Protein AF-A0A394DED4-F1 (afdb_monomer_lite)

pLDDT: mean 74.15, std 19.2, range [30.39, 98.0]

Organism: Lupinus angustifolius (NCBI:txid3871)

Radius of gyration: 101.26 Å; chains: 1; bounding box: 168×78×278 Å

Foldseek 3Di:
DQAWAWDFDDDFKAFQFQVVGQWQWHDDPVGIDTDRQVVCCVPVVTGTDTGDPDRDDDDDDDDDDPPVVVVNVNSNVRTDIDGPVVPDDDDDDDDPVVVVVVVVPDDDDDDDDDDDDDDDDDPVVVVVVVVVVVVVVVVVVVVVVVVVVVVVVVVVVVVVVVVVVVVVVCVVVPPDPVVVVVVVVVVVVVVVVVVVVVVVVVVVVVVVVVVVVVVVVVVVVVVVVVVVVVVVVVVVVVVVVVVVVVVVVVVVVVVVVVVVVVVVVVVVVVVVVVVVVVVVVVVVVVVVVVVVVVVVVVVVVVVVVVVVVVVVVVVVVVVVVVVVVVVVVVVVVVVVVVVVCVVPPPDDPVVVVVVVVQVVVCVPDPDDDDPVVVVVVVVVVVVVVPDDD

Sequence (389 aa):
MSIGGCVIGVKKNMIIRCDSYNNVPLLGTNGCYFYTPELVLRQLERMQIRPSDEPRGKVRLYEHDDELIKKAKDAWDNLVVRDDQQRGTARVHSTPEYDSSRATRVGEVTISPPLPREENLSSKEKELQDMIETLREEMNIVDGKRQDAQIEIIRRNHETEKLKKELKIEKEAFVPSTLKKGKTKASVEICKLKEQLEAHRRIMEMDSQKRIELKEELKSFKRAIHLRDVRIAELERDLRSSQQEVVMGQDQVVHLTERVSHLQEVQQNMDKYQEVVAKAKCKTKWYKRRAYELQSECNNMGLELKWEEEDKQKELEAAKRITEEVEGCKEMWKHRSISMLGHWETLSYGWLEDFESVYQGSIIVGVNLPTKVRAFFNGYHNTTQGVGN

InterPro domains:
  IPR056647 Domain of unknown function DUF7745 [PF24924] (11-99)

Structure (mmCIF, N/CA/C/O backbone):
data_AF-A0A394DED4-F1
#
_entry.id   AF-A0A394DED4-F1
#
loop_
_atom_site.group_PDB
_atom_site.id
_atom_site.type_symbol
_atom_site.label_atom_id
_atom_site.label_alt_id
_atom_site.label_comp_id
_atom_site.label_asym_id
_atom_site.label_entity_id
_atom_site.label_seq_id
_atom_site.pdbx_PDB_ins_code
_atom_site.Cartn_x
_atom_site.Cartn_y
_atom_site.Cartn_z
_atom_site.occupancy
_atom_site.B_iso_or_equiv
_atom_site.auth_seq_id
_atom_site.auth_comp_id
_atom_site.auth_asym_id
_atom_site.auth_atom_id
_atom_site.pdbx_PDB_model_num
ATOM 1 N N . MET A 1 1 ? -30.661 11.426 67.204 1.00 41.44 1 MET A N 1
ATOM 2 C CA . MET A 1 1 ? -30.427 12.665 67.949 1.00 41.44 1 MET A CA 1
ATOM 3 C C . MET A 1 1 ? -30.714 12.374 69.411 1.00 41.44 1 MET A C 1
ATOM 5 O O . MET A 1 1 ? -31.877 12.173 69.704 1.00 41.44 1 MET A O 1
ATOM 9 N N . SER A 1 2 ? -29.703 12.196 70.269 1.00 30.39 2 SER A N 1
ATOM 10 C CA . SER A 1 2 ? -29.949 12.054 71.716 1.00 30.39 2 SER A CA 1
ATOM 11 C C . SER A 1 2 ? -30.521 13.374 72.231 1.00 30.39 2 SER A C 1
ATOM 13 O O . SER A 1 2 ? -29.987 14.428 71.886 1.00 30.39 2 SER A O 1
ATOM 15 N N . ILE A 1 3 ? -31.626 13.326 72.971 1.00 40.28 3 ILE A N 1
ATOM 16 C CA . ILE A 1 3 ? -32.336 14.523 73.437 1.00 40.28 3 ILE A CA 1
ATOM 17 C C . ILE A 1 3 ? -31.794 14.886 74.823 1.00 40.28 3 ILE A C 1
ATOM 19 O O . ILE A 1 3 ? -32.024 14.160 75.788 1.00 40.28 3 ILE A O 1
ATOM 23 N N . GLY A 1 4 ? -31.052 15.991 74.921 1.00 44.69 4 GLY A N 1
ATOM 24 C CA . GLY A 1 4 ? -30.598 16.547 76.196 1.00 44.69 4 GLY A CA 1
ATOM 25 C C . GLY A 1 4 ? -31.624 17.539 76.740 1.00 44.69 4 GLY A C 1
ATOM 26 O O . GLY A 1 4 ? -31.712 18.655 76.242 1.00 44.69 4 GLY A O 1
ATOM 27 N N . GLY A 1 5 ? -32.405 17.144 77.746 1.00 49.75 5 GLY A N 1
ATOM 28 C CA . GLY A 1 5 ? -33.324 18.047 78.449 1.00 49.75 5 GLY A CA 1
ATOM 29 C C . GLY A 1 5 ? -32.660 18.676 79.674 1.00 49.75 5 GLY A C 1
ATOM 30 O O . GLY A 1 5 ? -32.086 17.951 80.486 1.00 49.75 5 GLY A O 1
ATOM 31 N N . CYS A 1 6 ? -32.700 20.007 79.813 1.00 52.47 6 CYS A N 1
ATOM 32 C CA . CYS A 1 6 ? -32.170 20.685 81.000 1.00 52.47 6 CYS A CA 1
ATOM 33 C C . CYS A 1 6 ? -32.917 20.216 82.257 1.00 52.47 6 CYS A C 1
ATOM 35 O O . CYS A 1 6 ? -34.144 20.117 82.266 1.00 52.47 6 CYS A O 1
ATOM 37 N N . VAL A 1 7 ? -32.168 19.922 83.319 1.00 52.75 7 VAL A N 1
ATOM 38 C CA . VAL A 1 7 ? -32.723 19.506 84.614 1.00 52.75 7 VAL A CA 1
ATOM 39 C C . VAL A 1 7 ? -32.674 20.702 85.560 1.00 52.75 7 VAL A C 1
ATOM 41 O O . VAL A 1 7 ? -31.754 21.511 85.496 1.00 52.75 7 VAL A O 1
ATOM 44 N N . ILE A 1 8 ? -33.653 20.827 86.452 1.00 54.09 8 ILE A N 1
ATOM 45 C CA . ILE A 1 8 ? -33.614 21.811 87.539 1.00 54.09 8 ILE A CA 1
ATOM 46 C C . ILE A 1 8 ? -32.802 21.184 88.678 1.00 54.09 8 ILE A C 1
ATOM 48 O O . ILE A 1 8 ? -33.219 20.174 89.242 1.00 54.09 8 ILE A O 1
ATOM 52 N N . GLY A 1 9 ? -31.634 21.741 89.005 1.00 49.56 9 GLY A N 1
ATOM 53 C CA . GLY A 1 9 ? -30.752 21.166 90.024 1.00 49.56 9 GLY A CA 1
ATOM 54 C C . GLY A 1 9 ? -29.809 22.175 90.678 1.00 49.56 9 GLY A C 1
ATOM 55 O O . GLY A 1 9 ? -29.558 23.252 90.149 1.00 49.56 9 GLY A O 1
ATOM 56 N N . VAL A 1 10 ? -29.274 21.807 91.845 1.00 49.69 10 VAL A N 1
ATOM 57 C CA . VAL A 1 10 ? -28.487 22.670 92.754 1.00 49.69 10 VAL A CA 1
ATOM 58 C C . VAL A 1 10 ? -26.972 22.616 92.451 1.00 49.69 10 VAL A C 1
ATOM 60 O O . VAL A 1 10 ? -26.146 22.594 93.358 1.00 49.69 10 VAL A O 1
ATOM 63 N N . LYS A 1 11 ? -26.565 22.514 91.176 1.00 53.41 11 LYS A N 1
ATOM 64 C CA . LYS A 1 11 ? -25.136 22.446 90.786 1.00 53.41 11 LYS A CA 1
ATOM 65 C C . LYS A 1 11 ? -24.594 23.806 90.312 1.00 53.41 11 LYS A C 1
ATOM 67 O O . LYS A 1 11 ? -25.324 24.585 89.715 1.00 53.41 11 LYS A O 1
ATOM 72 N N . LYS A 1 12 ? -23.291 24.025 90.550 1.00 57.12 12 LYS A N 1
ATOM 73 C CA . LYS A 1 12 ? -22.524 25.298 90.533 1.00 57.12 12 LYS A CA 1
ATOM 74 C C . LYS A 1 12 ? -22.371 26.037 89.184 1.00 57.12 12 LYS A C 1
ATOM 76 O O . LYS A 1 12 ? -21.722 27.075 89.139 1.00 57.12 12 LYS A O 1
ATOM 81 N N . ASN A 1 13 ? -22.944 25.519 88.096 1.00 62.50 13 ASN A N 1
ATOM 82 C CA . ASN A 1 13 ? -22.595 25.913 86.727 1.00 62.50 13 ASN A CA 1
ATOM 83 C C . ASN A 1 13 ? -23.864 26.275 85.937 1.00 62.50 13 ASN A C 1
ATOM 85 O O . ASN A 1 13 ? -24.606 25.385 85.515 1.00 62.50 13 ASN A O 1
ATOM 89 N N . MET A 1 14 ? -24.114 27.574 85.735 1.00 68.56 14 MET A N 1
ATOM 90 C CA . MET A 1 14 ? -25.319 28.082 85.067 1.00 68.56 14 MET A CA 1
ATOM 91 C C . MET A 1 14 ? -25.075 28.378 83.584 1.00 68.56 14 MET A C 1
ATOM 93 O O . MET A 1 14 ? -24.158 29.124 83.236 1.00 68.56 14 MET A O 1
ATOM 97 N N . ILE A 1 15 ? -25.943 27.857 82.713 1.00 69.81 15 ILE A N 1
ATOM 98 C CA . ILE A 1 15 ? -25.928 28.174 81.278 1.00 69.81 15 ILE A CA 1
ATOM 99 C C . ILE A 1 15 ? -26.405 29.618 81.065 1.00 69.81 15 ILE A C 1
ATOM 101 O O . ILE A 1 15 ? -27.463 29.986 81.572 1.00 69.81 15 ILE A O 1
ATOM 105 N N . ILE A 1 16 ? -25.665 30.422 80.291 1.00 68.50 16 ILE A N 1
ATOM 106 C CA . ILE A 1 16 ? -26.048 31.817 79.978 1.00 68.50 16 ILE A CA 1
ATOM 107 C C . ILE A 1 16 ? -26.299 32.046 78.496 1.00 68.50 16 ILE A C 1
ATOM 109 O O . ILE A 1 16 ? -27.210 32.791 78.148 1.00 68.50 16 ILE A O 1
ATOM 113 N N . ARG A 1 17 ? -25.514 31.413 77.625 1.00 70.31 17 ARG A N 1
ATOM 114 C CA . ARG A 1 17 ? -25.665 31.533 76.172 1.00 70.31 17 ARG A CA 1
ATOM 115 C C . ARG A 1 17 ? -25.123 30.301 75.458 1.00 70.31 17 ARG A C 1
ATOM 117 O O . ARG A 1 17 ? -24.344 29.534 76.028 1.00 70.31 17 ARG A O 1
ATOM 124 N N . CYS A 1 18 ? -25.562 30.132 74.220 1.00 70.88 18 CYS A N 1
ATOM 125 C CA . CYS A 1 18 ? -25.192 29.041 73.331 1.00 70.88 18 CYS A CA 1
ATOM 126 C C . CYS A 1 18 ? -24.293 29.631 72.238 1.00 70.88 18 CYS A C 1
ATOM 128 O O . CYS A 1 18 ? -24.795 30.351 71.376 1.00 70.88 18 CYS A O 1
ATOM 130 N N . ASP A 1 19 ? -22.976 29.412 72.313 1.00 73.31 19 ASP A N 1
ATOM 131 C CA . ASP A 1 19 ? -21.992 30.060 71.436 1.00 73.31 19 ASP A CA 1
ATOM 132 C C . ASP A 1 19 ? -22.180 31.603 71.365 1.00 73.31 19 ASP A C 1
ATOM 134 O O . ASP A 1 19 ? -22.107 32.300 72.386 1.00 73.31 19 ASP A O 1
ATOM 138 N N . SER A 1 20 ? -22.466 32.147 70.179 1.00 70.81 20 SER A N 1
ATOM 139 C CA . SER A 1 20 ? -22.723 33.566 69.910 1.00 70.81 20 SER A CA 1
ATOM 140 C C . SER A 1 20 ? -24.181 33.997 70.148 1.00 70.81 20 SER A C 1
ATOM 142 O O . SER A 1 20 ? -24.490 35.190 70.087 1.00 70.81 20 SER A O 1
ATOM 144 N N . TYR A 1 21 ? -25.082 33.063 70.467 1.00 70.25 21 TYR A N 1
ATOM 145 C CA . TYR A 1 21 ? -26.513 33.315 70.637 1.00 70.25 21 TYR A CA 1
ATOM 146 C C . TYR A 1 21 ? -26.904 33.476 72.109 1.00 70.25 21 TYR A C 1
ATOM 148 O O . TYR A 1 21 ? -26.729 32.572 72.923 1.00 70.25 21 TYR A O 1
ATOM 156 N N . ASN A 1 22 ? -27.555 34.596 72.440 1.00 67.38 22 ASN A N 1
ATOM 157 C CA . ASN A 1 22 ? -28.071 34.876 73.793 1.00 67.38 22 ASN A CA 1
ATOM 158 C C . ASN A 1 22 ? -29.231 33.956 74.226 1.00 67.38 22 ASN A C 1
ATOM 160 O O . ASN A 1 22 ? -29.617 33.955 75.395 1.00 67.38 22 ASN A O 1
ATOM 164 N N . ASN A 1 23 ? -29.797 33.187 73.292 1.00 70.50 23 ASN A N 1
ATOM 165 C CA . ASN A 1 23 ? -30.890 32.256 73.546 1.00 70.50 23 ASN A CA 1
ATOM 166 C C . ASN A 1 23 ? -30.386 30.816 73.503 1.00 70.50 23 ASN A C 1
ATOM 168 O O . ASN A 1 23 ? -29.574 30.448 72.657 1.00 70.50 23 ASN A O 1
ATOM 172 N N . VAL A 1 24 ? -30.922 29.993 74.396 1.00 67.12 24 VAL A N 1
ATOM 173 C CA . VAL A 1 24 ? -30.585 28.578 74.520 1.00 67.12 24 VAL A CA 1
ATOM 174 C C . VAL A 1 24 ? -31.773 27.754 74.012 1.00 67.12 24 VAL A C 1
ATOM 176 O O . VAL A 1 24 ? -32.894 27.954 74.491 1.00 67.12 24 VAL A O 1
ATOM 179 N N . PRO A 1 25 ? -31.578 26.858 73.028 1.00 63.47 25 PRO A N 1
ATOM 180 C CA . PRO A 1 25 ? -32.643 25.982 72.548 1.00 63.47 25 PRO A CA 1
ATOM 181 C C . PRO A 1 25 ? -32.896 24.830 73.534 1.00 63.47 25 PRO A C 1
ATOM 183 O O . PRO A 1 25 ? -31.982 24.091 73.881 1.00 63.47 25 PRO A O 1
ATOM 186 N N . LEU A 1 26 ? -34.144 24.636 73.965 1.00 63.25 26 LEU A N 1
ATOM 187 C CA . LEU A 1 26 ? -34.598 23.435 74.674 1.00 63.25 26 LEU A CA 1
ATOM 188 C C . LEU A 1 26 ? -35.265 22.492 73.684 1.00 63.25 26 LEU A C 1
ATOM 190 O O . LEU A 1 26 ? -36.259 22.852 73.056 1.00 63.25 26 LEU A O 1
ATOM 194 N N . LEU A 1 27 ? -34.745 21.272 73.589 1.00 56.50 27 LEU A N 1
ATOM 195 C CA . LEU A 1 27 ? -35.313 20.211 72.767 1.00 56.50 27 LEU A CA 1
ATOM 196 C C . LEU A 1 27 ? -36.091 19.246 73.666 1.00 56.50 27 LEU A C 1
ATOM 198 O O . LEU A 1 27 ? -35.501 18.512 74.455 1.00 56.50 27 LEU A O 1
ATOM 202 N N . GLY A 1 28 ? -37.419 19.258 73.555 1.00 53.25 28 GLY A N 1
ATOM 203 C CA . GLY A 1 28 ? -38.312 18.319 74.237 1.00 53.25 28 GLY A CA 1
ATOM 204 C C . GLY A 1 28 ? -39.105 17.462 73.250 1.00 53.25 28 GLY A C 1
ATOM 205 O O . GLY A 1 28 ? -39.084 17.694 72.043 1.00 53.25 28 GLY A O 1
ATOM 206 N N . THR A 1 29 ? -39.865 16.489 73.759 1.00 47.44 29 THR A N 1
ATOM 207 C CA . THR A 1 29 ? -40.763 15.651 72.935 1.00 47.44 29 THR A CA 1
ATOM 208 C C . THR A 1 29 ? -41.847 16.456 72.216 1.00 47.44 29 THR A C 1
ATOM 210 O O . THR A 1 29 ? -42.381 15.992 71.215 1.00 47.44 29 THR A O 1
ATOM 213 N N . ASN A 1 30 ? -42.146 17.661 72.710 1.00 46.59 30 ASN A N 1
ATOM 214 C CA . ASN A 1 30 ? -43.222 18.520 72.218 1.00 46.59 30 ASN A CA 1
ATOM 215 C C . ASN A 1 30 ? -42.722 19.679 71.331 1.00 46.59 30 ASN A C 1
ATOM 217 O O . ASN A 1 30 ? -43.517 20.542 70.974 1.00 46.59 30 ASN A O 1
ATOM 221 N N . GLY A 1 31 ? -41.429 19.722 70.982 1.00 49.56 31 GLY A N 1
ATOM 222 C CA . GLY A 1 31 ? -40.857 20.747 70.100 1.00 49.56 31 GLY A CA 1
ATOM 223 C C . GLY A 1 31 ? -39.572 21.395 70.623 1.00 49.56 31 GLY A C 1
ATOM 224 O O . GLY A 1 31 ? -39.047 21.026 71.677 1.00 49.56 31 GLY A O 1
ATOM 225 N N . CYS A 1 32 ? -39.064 22.362 69.851 1.00 56.03 32 CYS A N 1
ATOM 226 C CA . CYS A 1 32 ? -37.912 23.194 70.198 1.00 56.03 32 CYS A CA 1
ATOM 227 C C . CYS A 1 32 ? -38.391 24.573 70.665 1.00 56.03 32 CYS A C 1
ATOM 229 O O . CYS A 1 32 ? -39.069 25.266 69.908 1.00 56.03 32 CYS A O 1
ATOM 231 N N . TYR A 1 33 ? -38.014 24.989 71.874 1.00 60.03 33 TYR A N 1
ATOM 232 C CA . TYR A 1 33 ? -38.316 26.325 72.401 1.00 60.03 33 TYR A CA 1
ATOM 233 C C . TYR A 1 33 ? -37.021 27.067 72.726 1.00 60.03 33 TYR A C 1
ATOM 235 O O . TYR A 1 33 ? -36.121 26.502 73.339 1.00 60.03 33 TYR A O 1
ATOM 243 N N . PHE A 1 34 ? -36.923 28.337 72.338 1.00 63.38 34 PHE A N 1
ATOM 244 C CA . PHE A 1 34 ? -35.787 29.193 72.680 1.00 63.38 34 PHE A CA 1
ATOM 245 C C . PHE A 1 34 ? -36.108 29.980 73.948 1.00 63.38 34 PHE A C 1
ATOM 247 O O . PHE A 1 34 ? -37.156 30.618 74.022 1.00 63.38 34 PHE A O 1
ATOM 254 N N . TYR A 1 35 ? -35.207 29.966 74.930 1.00 67.69 35 TYR A N 1
ATOM 255 C CA . TYR A 1 35 ? -35.327 30.814 76.116 1.00 67.69 35 TYR A CA 1
ATOM 256 C C . TYR A 1 35 ? -34.048 31.611 76.354 1.00 67.69 35 TYR A C 1
ATOM 258 O O . TYR A 1 35 ? -32.956 31.182 75.985 1.00 67.69 35 TYR A O 1
ATOM 266 N N . THR A 1 36 ? -34.187 32.767 76.998 1.00 72.06 36 THR A N 1
ATOM 267 C CA . THR A 1 36 ? -33.062 33.584 77.463 1.00 72.06 36 THR A CA 1
ATOM 268 C C . THR A 1 36 ? -32.782 33.227 78.927 1.00 72.06 36 THR A C 1
ATOM 270 O O . THR A 1 36 ? -33.609 33.548 79.790 1.00 72.06 36 THR A O 1
ATOM 273 N N . PRO A 1 37 ? -31.658 32.562 79.257 1.00 67.31 37 PRO A N 1
ATOM 274 C CA . PRO A 1 37 ? -31.412 32.079 80.618 1.00 67.31 37 PRO A CA 1
ATOM 275 C C . PRO A 1 37 ? -31.405 33.180 81.685 1.00 67.31 37 PRO A C 1
ATOM 277 O O . PRO A 1 37 ? -31.858 32.957 82.807 1.00 67.31 37 PRO A O 1
ATOM 280 N N . GLU A 1 38 ? -30.959 34.387 81.329 1.00 65.62 38 GLU A N 1
ATOM 281 C CA . GLU A 1 38 ? -30.925 35.535 82.243 1.00 65.62 38 GLU A CA 1
ATOM 282 C C . GLU A 1 38 ? -32.326 35.998 82.679 1.00 65.62 38 GLU A C 1
ATOM 284 O O . GLU A 1 38 ? -32.517 36.386 83.834 1.00 65.62 38 GLU A O 1
ATOM 289 N N . LEU A 1 39 ? -33.323 35.920 81.789 1.00 66.69 39 LEU A N 1
ATOM 290 C CA . LEU A 1 39 ? -34.710 36.273 82.112 1.00 66.69 39 LEU A CA 1
ATOM 291 C C . LEU A 1 39 ? -35.357 35.223 83.016 1.00 66.69 39 LEU A C 1
ATOM 293 O O . LEU A 1 39 ? -35.993 35.577 84.009 1.00 66.69 39 LEU A O 1
ATOM 297 N N . VAL A 1 40 ? -35.138 33.940 82.715 1.00 63.78 40 VAL A N 1
ATOM 298 C CA . VAL A 1 40 ? -35.652 32.824 83.525 1.00 63.78 40 VAL A CA 1
ATOM 299 C C . VAL A 1 40 ? -35.119 32.897 84.954 1.00 63.78 40 VAL A C 1
ATOM 301 O O . VAL A 1 40 ? -35.871 32.668 85.899 1.00 63.78 40 VAL A O 1
ATOM 304 N N . LEU A 1 41 ? -33.854 33.289 85.130 1.00 62.88 41 LEU A N 1
ATOM 305 C CA . LEU A 1 41 ? -33.286 33.484 86.457 1.00 62.88 41 LEU A CA 1
ATOM 306 C C . LEU A 1 41 ? -33.973 34.620 87.226 1.00 62.88 41 LEU A C 1
ATOM 308 O O . LEU A 1 41 ? -34.311 34.435 88.390 1.00 62.88 41 LEU A O 1
ATOM 312 N N . ARG A 1 42 ? -34.190 35.782 86.595 1.00 61.19 42 ARG A N 1
ATOM 313 C CA . ARG A 1 42 ? -34.847 36.924 87.258 1.00 61.19 42 ARG A CA 1
ATOM 314 C C . ARG A 1 42 ? -36.290 36.625 87.656 1.00 61.19 42 ARG A C 1
ATOM 316 O O . ARG A 1 42 ? -36.748 37.148 88.660 1.00 61.19 42 ARG A O 1
ATOM 323 N N . GLN A 1 43 ? -37.005 35.836 86.856 1.00 62.22 43 GLN A N 1
ATOM 324 C CA . GLN A 1 43 ? -38.428 35.571 87.074 1.00 62.22 43 GLN A CA 1
ATOM 325 C C . GLN A 1 43 ? -38.692 34.384 88.001 1.00 62.22 43 GLN A C 1
ATOM 327 O O . GLN A 1 43 ? -39.645 34.420 88.771 1.00 62.22 43 GLN A O 1
ATOM 332 N N . LEU A 1 44 ? -37.892 33.319 87.898 1.00 60.25 44 LEU A N 1
ATOM 333 C CA . LEU A 1 44 ? -38.136 32.068 88.621 1.00 60.25 44 LEU A CA 1
ATOM 334 C C . LEU A 1 44 ? -37.139 31.814 89.753 1.00 60.25 44 LEU A C 1
ATOM 336 O O . LEU A 1 44 ? -37.296 30.820 90.456 1.00 60.25 44 LEU A O 1
ATOM 340 N N . GLU A 1 45 ? -36.095 32.640 89.884 1.00 58.50 45 GLU A N 1
ATOM 341 C CA . GLU A 1 45 ? -34.996 32.501 90.859 1.00 58.50 45 GLU A CA 1
ATOM 342 C C . GLU A 1 45 ? -34.307 31.121 90.844 1.00 58.50 45 GLU A C 1
ATOM 344 O O . GLU A 1 45 ? -33.591 30.740 91.770 1.00 58.50 45 GLU A O 1
ATOM 349 N N . ARG A 1 46 ? -34.496 30.341 89.772 1.00 57.25 46 ARG A N 1
ATOM 350 C CA . ARG A 1 46 ? -34.028 28.954 89.653 1.00 57.25 46 ARG A CA 1
ATOM 351 C C . ARG A 1 46 ? -32.985 28.804 88.556 1.00 57.25 46 ARG A C 1
ATOM 353 O O . ARG A 1 46 ? -33.127 29.343 87.461 1.00 57.25 46 ARG A O 1
ATOM 360 N N . MET A 1 47 ? -31.944 28.026 88.852 1.00 58.94 47 MET A N 1
ATOM 361 C CA . MET A 1 47 ? -30.835 27.752 87.935 1.00 58.94 47 MET A CA 1
ATOM 362 C C . MET A 1 47 ? -31.185 26.647 86.933 1.00 58.94 47 MET A C 1
ATOM 364 O O . MET A 1 47 ? -31.770 25.626 87.299 1.00 58.94 47 MET A O 1
ATOM 368 N N . GLN A 1 48 ? -30.781 26.846 85.677 1.00 62.56 48 GLN A N 1
ATOM 369 C CA . GLN A 1 48 ? -30.834 25.830 84.625 1.00 62.56 48 GLN A CA 1
ATOM 370 C C . GLN A 1 48 ? -29.437 25.230 84.448 1.00 62.56 48 GLN A C 1
ATOM 372 O O . GLN A 1 48 ? -28.474 25.965 84.210 1.00 62.56 48 GLN A O 1
ATOM 377 N N . ILE A 1 49 ? -29.331 23.906 84.576 1.00 62.34 49 ILE A N 1
ATOM 378 C CA . ILE A 1 49 ? -28.063 23.171 84.491 1.00 62.34 49 ILE A CA 1
ATOM 379 C C . ILE A 1 49 ? -28.017 22.273 83.251 1.00 62.34 49 ILE A C 1
ATOM 381 O O . ILE A 1 49 ? -29.050 21.813 82.754 1.00 62.34 49 ILE A O 1
ATOM 385 N N . ARG A 1 50 ? -26.796 22.003 82.770 1.00 59.69 50 ARG A N 1
ATOM 386 C CA . ARG A 1 50 ? -26.547 21.100 81.638 1.00 59.69 50 ARG A CA 1
ATOM 387 C C . ARG A 1 50 ? -27.077 19.685 81.956 1.00 59.69 50 ARG A C 1
ATOM 389 O O . ARG A 1 50 ? -26.796 19.175 83.045 1.00 59.69 50 ARG A O 1
ATOM 396 N N . PRO A 1 51 ? -27.819 19.043 81.034 1.00 57.28 51 PRO A N 1
ATOM 397 C CA . PRO A 1 51 ? -28.184 17.631 81.148 1.00 57.28 51 PRO A CA 1
ATOM 398 C C . PRO A 1 51 ? -26.939 16.736 81.263 1.00 57.28 51 PRO A C 1
ATOM 400 O O . PRO A 1 51 ? -25.896 17.052 80.700 1.00 57.28 51 PRO A O 1
ATOM 403 N N . SER A 1 52 ? -27.048 15.604 81.964 1.00 56.53 52 SER A N 1
ATOM 404 C CA . SER A 1 52 ? -25.975 14.598 82.051 1.00 56.53 52 SER A CA 1
ATOM 405 C C . SER A 1 52 ? -25.701 13.961 80.679 1.00 56.53 52 SER A C 1
ATOM 407 O O . SER A 1 52 ? -26.651 13.673 79.955 1.00 56.53 52 SER A O 1
ATOM 409 N N . ASP A 1 53 ? -24.429 13.696 80.347 1.00 52.88 53 ASP A N 1
ATOM 410 C CA . ASP A 1 53 ? -23.960 13.181 79.040 1.00 52.88 53 ASP A CA 1
ATOM 411 C C . ASP A 1 53 ? -24.413 11.736 78.684 1.00 52.88 53 ASP A C 1
ATOM 413 O O . ASP A 1 53 ? -23.864 11.101 77.782 1.00 52.88 53 ASP A O 1
ATOM 417 N N . GLU A 1 54 ? -25.426 11.180 79.357 1.00 47.25 54 GLU A N 1
ATOM 418 C CA . GLU A 1 54 ? -25.965 9.856 79.026 1.00 47.25 54 GLU A CA 1
ATOM 419 C C . GLU A 1 54 ? -26.801 9.885 77.727 1.00 47.25 54 GLU A C 1
ATOM 421 O O . GLU A 1 54 ? -27.748 10.671 77.604 1.00 47.25 54 GLU A O 1
ATOM 426 N N . PRO A 1 55 ? -26.542 8.993 76.751 1.00 42.62 55 PRO A N 1
ATOM 427 C CA . PRO A 1 55 ? -27.209 9.027 75.455 1.00 42.62 55 PRO A CA 1
ATOM 428 C C . PRO A 1 55 ? -28.625 8.439 75.540 1.00 42.62 55 PRO A C 1
ATOM 430 O O . PRO A 1 55 ? -28.834 7.242 75.342 1.00 42.62 55 PRO A O 1
ATOM 433 N N . ARG A 1 56 ? -29.633 9.282 75.787 1.00 42.06 56 ARG A N 1
ATOM 434 C CA . ARG A 1 56 ? -31.049 8.877 75.761 1.00 42.06 56 ARG A CA 1
ATOM 435 C C . ARG A 1 56 ? -31.717 9.253 74.429 1.00 42.06 56 ARG A C 1
ATOM 437 O O . ARG A 1 56 ? -31.840 10.425 74.091 1.00 42.06 56 ARG A O 1
ATOM 444 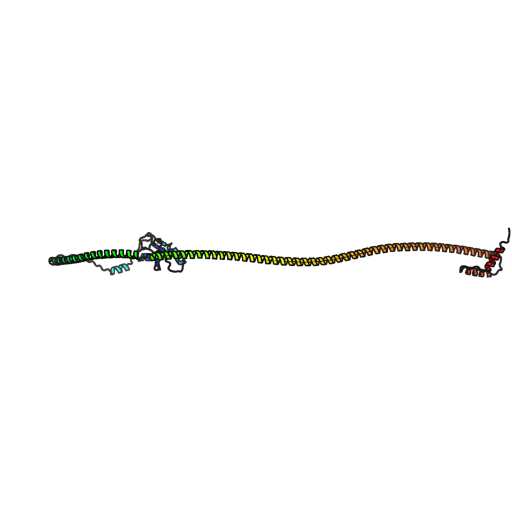N N . GLY A 1 57 ? -32.120 8.211 73.689 1.00 43.78 57 GLY A N 1
ATOM 445 C CA . GLY A 1 57 ? -33.148 8.174 72.632 1.00 43.78 57 GLY A CA 1
ATOM 446 C C . GLY A 1 57 ? -32.938 9.038 71.381 1.00 43.78 57 GLY A C 1
ATOM 447 O O . GLY A 1 57 ? -33.064 10.252 71.439 1.00 43.78 57 GLY A O 1
ATOM 448 N N . LYS A 1 58 ? -32.716 8.416 70.207 1.00 40.34 58 LYS A N 1
ATOM 449 C CA . LYS A 1 58 ? -32.693 9.112 68.905 1.00 40.34 58 LYS A CA 1
ATOM 450 C C . LYS A 1 58 ? -34.114 9.303 68.350 1.00 40.34 58 LYS A C 1
ATOM 452 O O . LYS A 1 58 ? -34.652 8.351 67.802 1.00 40.34 58 LYS A O 1
ATOM 457 N N . VAL A 1 59 ? -34.663 10.520 68.383 1.00 44.12 59 VAL A N 1
ATOM 458 C CA . VAL A 1 59 ? -35.895 10.872 67.639 1.00 44.12 59 VAL A CA 1
ATOM 459 C C . VAL A 1 59 ? -35.540 11.840 66.500 1.00 44.12 59 VAL A C 1
ATOM 461 O O . VAL A 1 59 ? -34.817 12.808 66.721 1.00 44.12 59 VAL A O 1
ATOM 464 N N . ARG A 1 60 ? -35.965 11.543 65.264 1.00 47.38 60 ARG A N 1
ATOM 465 C CA . ARG A 1 60 ? -35.927 12.457 64.104 1.00 47.38 60 ARG A CA 1
ATOM 466 C C . ARG A 1 60 ? -37.373 12.825 63.804 1.00 47.38 60 ARG A C 1
ATOM 468 O O . ARG A 1 60 ? -38.158 11.904 63.605 1.00 47.38 60 ARG A O 1
ATOM 475 N N . LEU A 1 61 ? -37.718 14.112 63.817 1.00 49.16 61 LEU A N 1
ATOM 476 C CA . LEU A 1 61 ? -39.113 14.524 63.642 1.00 49.16 61 LEU A CA 1
ATOM 477 C C . LEU A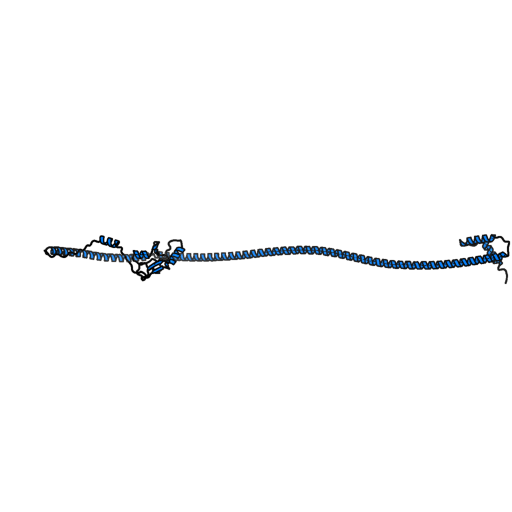 1 61 ? -39.448 15.080 62.255 1.00 49.16 61 LEU A C 1
ATOM 479 O O . LEU A 1 61 ? -40.572 14.839 61.851 1.00 49.16 61 LEU A O 1
ATOM 483 N N . TYR A 1 62 ? -38.538 15.692 61.482 1.00 48.47 62 TYR A N 1
ATOM 484 C CA . TYR A 1 62 ? -38.858 16.139 60.111 1.00 48.47 62 TYR A CA 1
ATOM 485 C C . TYR A 1 62 ? -37.628 16.180 59.186 1.00 48.47 62 TYR A C 1
ATOM 487 O O . TYR A 1 62 ? -36.522 16.492 59.629 1.00 48.47 62 TYR A O 1
ATOM 495 N N . GLU A 1 63 ? -37.832 15.839 57.908 1.00 54.56 63 GLU A N 1
ATOM 496 C CA . GLU A 1 63 ? -36.879 16.024 56.807 1.00 54.56 63 GLU A CA 1
ATOM 497 C C . GLU A 1 63 ? -36.928 17.480 56.337 1.00 54.56 63 GLU A C 1
ATOM 499 O O . GLU A 1 63 ? -37.878 17.865 55.667 1.00 54.56 63 GLU A O 1
ATOM 504 N N . HIS A 1 64 ? -35.925 18.278 56.708 1.00 49.38 64 HIS A N 1
ATOM 505 C CA . HIS A 1 64 ? -35.236 19.255 55.853 1.00 49.38 64 HIS A CA 1
ATOM 506 C C . HIS A 1 64 ? -34.299 20.137 56.694 1.00 49.38 64 HIS A C 1
ATOM 508 O O . HIS A 1 64 ? -34.655 20.597 57.776 1.00 49.38 64 HIS A O 1
ATOM 514 N N . ASP A 1 65 ? -33.112 20.360 56.125 1.00 55.84 65 ASP A N 1
ATOM 515 C CA . ASP A 1 65 ? -32.026 21.249 56.555 1.00 55.84 65 ASP A CA 1
ATOM 516 C C . ASP A 1 65 ? -30.992 20.685 57.562 1.00 55.84 65 ASP A C 1
ATOM 518 O O . ASP A 1 65 ? -30.908 21.062 58.737 1.00 55.84 65 ASP A O 1
ATOM 522 N N . ASP A 1 66 ? -30.145 19.770 57.067 1.00 61.88 66 ASP A N 1
ATOM 523 C CA . ASP A 1 66 ? -28.988 19.219 57.791 1.00 61.88 66 ASP A CA 1
ATOM 524 C C . ASP A 1 66 ? -27.992 20.304 58.251 1.00 61.88 66 ASP A C 1
ATOM 526 O O . ASP A 1 66 ? -27.292 20.106 59.251 1.00 61.88 66 ASP A O 1
ATOM 530 N N . GLU A 1 67 ? -27.939 21.464 57.582 1.00 65.00 67 GLU A N 1
ATOM 531 C CA . GLU A 1 67 ? -27.068 22.576 57.980 1.00 65.00 67 GLU A CA 1
ATOM 532 C C . GLU A 1 67 ? -27.544 23.255 59.265 1.00 65.00 67 GLU A C 1
ATOM 534 O O . GLU A 1 67 ? -26.729 23.533 60.149 1.00 65.00 67 GLU A O 1
ATOM 539 N N . LEU A 1 68 ? -28.853 23.483 59.416 1.00 62.69 68 LEU A N 1
ATOM 540 C CA . LEU A 1 68 ? -29.425 24.032 60.650 1.00 62.69 68 LEU A CA 1
ATOM 541 C C . LEU A 1 68 ? -29.235 23.073 61.826 1.00 62.69 68 LEU A C 1
ATOM 543 O O . LEU A 1 68 ? -28.881 23.499 62.927 1.00 62.69 68 LEU A O 1
ATOM 547 N N . ILE A 1 69 ? -29.392 21.768 61.588 1.00 63.00 69 ILE A N 1
ATOM 548 C CA . ILE A 1 69 ? -29.141 20.737 62.603 1.00 63.00 69 ILE A CA 1
ATOM 549 C C . ILE A 1 69 ? -27.661 20.719 62.999 1.00 63.00 69 ILE A C 1
ATOM 551 O O . ILE A 1 69 ? -27.346 20.549 64.179 1.00 63.00 69 ILE A O 1
ATOM 555 N N . LYS A 1 70 ? -26.744 20.894 62.041 1.00 66.56 70 LYS A N 1
ATOM 556 C CA . LYS A 1 70 ? -25.307 20.977 62.317 1.00 66.56 70 LYS A CA 1
ATOM 557 C C . LYS A 1 70 ? -24.965 22.225 63.135 1.00 66.56 70 LYS A C 1
ATOM 559 O O . LYS A 1 70 ? -24.338 22.086 64.177 1.00 66.56 70 LYS A O 1
ATOM 564 N N . LYS A 1 71 ? -25.470 23.404 62.754 1.00 66.44 71 LYS A N 1
ATOM 565 C CA . LYS A 1 71 ? -25.282 24.652 63.519 1.00 66.44 71 LYS A CA 1
ATOM 566 C C . LYS A 1 71 ? -25.837 24.556 64.940 1.00 66.44 71 LYS A C 1
ATOM 568 O O . LYS A 1 71 ? -25.192 25.006 65.879 1.00 66.44 71 LYS A O 1
ATOM 573 N N . ALA A 1 72 ? -27.004 23.935 65.117 1.00 62.53 72 ALA A N 1
ATOM 574 C CA . ALA A 1 72 ? -27.592 23.731 66.438 1.00 62.53 72 ALA A CA 1
ATOM 575 C C . ALA A 1 72 ? -26.750 22.791 67.320 1.00 62.53 72 ALA A C 1
ATOM 577 O O . ALA A 1 72 ? -26.647 23.023 68.522 1.00 62.53 72 ALA A O 1
ATOM 578 N N . LYS A 1 73 ? -26.130 21.754 66.735 1.00 65.69 73 LYS A N 1
ATOM 579 C CA . LYS A 1 73 ? -25.184 20.880 67.450 1.00 65.69 73 LYS A CA 1
ATOM 580 C C . LYS A 1 73 ? -23.916 21.623 67.843 1.00 65.69 73 LYS A C 1
ATOM 582 O O . LYS A 1 73 ? -23.566 21.605 69.016 1.00 65.69 73 LYS A O 1
ATOM 587 N N . ASP A 1 74 ? -23.292 22.312 66.891 1.00 67.38 74 ASP A N 1
ATOM 588 C CA . ASP A 1 74 ? -22.052 23.052 67.131 1.00 67.38 74 ASP A CA 1
ATOM 589 C C . ASP A 1 74 ? -22.260 24.132 68.208 1.00 67.38 74 ASP A C 1
ATOM 591 O O . ASP A 1 74 ? -21.408 24.330 69.070 1.00 67.38 74 ASP A O 1
ATOM 595 N N . ALA A 1 75 ? -23.425 24.787 68.226 1.00 66.12 75 ALA A N 1
ATOM 596 C CA . ALA A 1 75 ? -23.774 25.740 69.276 1.00 66.12 75 ALA A CA 1
ATOM 597 C C . ALA A 1 75 ? -23.955 25.055 70.648 1.00 66.12 75 ALA A C 1
ATOM 599 O O . ALA A 1 75 ? -23.471 25.565 71.659 1.00 66.12 75 ALA A O 1
ATOM 600 N N . TRP A 1 76 ? -24.608 23.885 70.695 1.00 67.94 76 TRP A N 1
ATOM 601 C CA . TRP A 1 76 ? -24.843 23.143 71.942 1.00 67.94 76 TRP A CA 1
ATOM 602 C C . TRP A 1 76 ? -23.572 22.535 72.546 1.00 67.94 76 TRP A C 1
ATOM 604 O O . TRP A 1 76 ? -23.454 22.414 73.767 1.00 67.94 76 TRP A O 1
ATOM 614 N N . ASP A 1 77 ? -22.601 22.177 71.712 1.00 67.50 77 ASP A N 1
ATOM 615 C CA . ASP A 1 77 ? -21.294 21.723 72.186 1.00 67.50 77 ASP A CA 1
ATOM 616 C C . ASP A 1 77 ? -20.474 22.891 72.776 1.00 67.50 77 ASP A C 1
ATOM 618 O O . ASP A 1 77 ? -19.693 22.682 73.706 1.00 67.50 77 ASP A O 1
ATOM 622 N N . ASN A 1 78 ? -20.747 24.131 72.347 1.00 69.44 78 ASN A N 1
ATOM 623 C CA . ASN A 1 78 ? -20.088 25.368 72.785 1.00 69.44 78 ASN A CA 1
ATOM 624 C C . ASN A 1 78 ? -20.941 26.204 73.769 1.00 69.44 78 ASN A C 1
ATOM 626 O O . ASN A 1 78 ? -21.133 27.413 73.606 1.00 69.44 78 ASN A O 1
ATOM 630 N N . LEU A 1 79 ? -21.470 25.573 74.823 1.00 70.44 79 LEU A N 1
ATOM 631 C CA . LEU A 1 79 ? -22.213 26.283 75.875 1.00 70.44 79 LEU A CA 1
ATOM 632 C C . LEU A 1 79 ? -21.296 27.176 76.721 1.00 70.44 79 LEU A C 1
ATOM 634 O O . LEU A 1 79 ? -20.325 26.706 77.314 1.00 70.44 79 LEU A O 1
ATOM 638 N N . VAL A 1 80 ? -21.672 28.450 76.871 1.00 69.06 80 VAL A N 1
ATOM 639 C CA . VAL A 1 80 ? -20.999 29.377 77.787 1.00 69.06 80 VAL A CA 1
ATOM 640 C C . VAL A 1 80 ? -21.699 29.343 79.140 1.00 69.06 80 VAL A C 1
ATOM 642 O O . VAL A 1 80 ? -22.885 29.673 79.274 1.00 69.06 80 VAL A O 1
ATOM 645 N N . VAL A 1 81 ? -20.932 28.970 80.156 1.00 71.44 81 VAL A N 1
ATOM 646 C CA . VAL A 1 81 ? -21.369 28.836 81.545 1.00 71.44 81 VAL A CA 1
ATOM 647 C C . VAL A 1 81 ? -20.698 29.928 82.381 1.00 71.44 81 VAL A C 1
ATOM 649 O O . VAL A 1 81 ? -19.530 30.235 82.145 1.00 71.44 81 VAL A O 1
ATOM 652 N N . ARG A 1 82 ? -21.408 30.524 83.350 1.00 67.44 82 ARG A N 1
ATOM 653 C CA . ARG A 1 82 ? -20.759 31.293 84.433 1.00 67.44 82 ARG A CA 1
ATOM 654 C C . ARG A 1 82 ? -20.820 30.521 85.739 1.00 67.44 82 ARG A C 1
ATOM 656 O O . ARG A 1 82 ? -21.840 29.904 86.057 1.00 67.44 82 ARG A O 1
ATOM 663 N N . ASP A 1 83 ? -19.745 30.672 86.499 1.00 62.62 83 ASP A N 1
ATOM 664 C CA . ASP A 1 83 ? -19.630 30.212 87.875 1.00 62.62 83 ASP A CA 1
ATOM 665 C C . ASP A 1 83 ? -20.244 31.226 88.854 1.00 62.62 83 ASP A C 1
ATOM 667 O O . ASP A 1 83 ? -20.311 32.433 88.585 1.00 62.62 83 ASP A O 1
ATOM 671 N N . ASP A 1 84 ? -20.648 30.733 90.028 1.00 57.25 84 ASP A N 1
ATOM 672 C CA . ASP A 1 84 ? -21.315 31.506 91.088 1.00 57.25 84 ASP A CA 1
ATOM 673 C C . ASP A 1 84 ? -20.559 32.783 91.520 1.00 57.25 84 ASP A C 1
ATOM 675 O O . ASP A 1 84 ? -21.182 33.760 91.938 1.00 57.25 84 ASP A O 1
ATOM 679 N N . GLN A 1 85 ? -19.228 32.829 91.384 1.00 52.62 85 GLN A N 1
ATOM 680 C CA . GLN A 1 85 ? -18.398 33.960 91.827 1.00 52.62 85 GLN A CA 1
ATOM 681 C C . GLN A 1 85 ? -18.540 35.242 90.985 1.00 52.62 85 GLN A C 1
ATOM 683 O O . GLN A 1 85 ? -18.153 36.311 91.450 1.00 52.62 85 GLN A O 1
ATOM 688 N N . GLN A 1 86 ? -19.121 35.184 89.782 1.00 51.75 86 GLN A N 1
ATOM 689 C CA . GLN A 1 86 ? -19.266 36.356 88.900 1.00 51.75 86 GLN A CA 1
ATOM 690 C C . GLN A 1 86 ? -20.623 37.078 89.017 1.00 51.75 86 GLN A C 1
ATOM 692 O O . GLN A 1 86 ? -20.953 37.911 88.170 1.00 51.75 86 GLN A O 1
ATOM 697 N N . ARG A 1 87 ? -21.444 36.758 90.030 1.00 52.59 87 ARG A N 1
ATOM 698 C CA . ARG A 1 87 ? -22.843 37.219 90.104 1.00 52.59 87 ARG A CA 1
ATOM 699 C C . ARG A 1 87 ? -23.075 38.633 90.639 1.00 52.59 87 ARG A C 1
ATOM 701 O O . ARG A 1 87 ? -24.124 39.186 90.327 1.00 52.59 87 ARG A O 1
ATOM 708 N N . GLY A 1 88 ? -22.132 39.234 91.368 1.00 49.94 88 GLY A N 1
ATOM 709 C CA . GLY A 1 88 ? -22.339 40.541 92.011 1.00 49.94 88 GLY A CA 1
ATOM 710 C C . GLY A 1 88 ? -23.506 40.548 93.020 1.00 49.94 88 GLY A C 1
ATOM 711 O O . GLY A 1 88 ? -24.412 39.720 92.981 1.00 49.94 88 GLY A O 1
ATOM 712 N N . THR A 1 89 ? -23.491 41.460 93.988 1.00 42.19 89 THR A N 1
ATOM 713 C CA . THR A 1 89 ? -24.541 41.530 95.018 1.00 42.19 89 THR A CA 1
ATOM 714 C C . THR A 1 89 ? -25.827 42.125 94.433 1.00 42.19 89 THR A C 1
ATOM 716 O O . THR A 1 89 ? -25.786 43.199 93.829 1.00 42.19 89 THR A O 1
ATOM 719 N N . ALA A 1 90 ? -26.971 41.453 94.610 1.00 41.97 90 ALA A N 1
ATOM 720 C CA . ALA A 1 90 ? -28.273 41.926 94.138 1.00 41.97 90 ALA A CA 1
ATOM 721 C C . ALA A 1 90 ? -28.615 43.298 94.751 1.00 41.97 90 ALA A C 1
ATOM 723 O O . ALA A 1 90 ? -28.835 43.413 95.955 1.00 41.97 90 ALA A O 1
ATOM 724 N N . ARG A 1 91 ? -28.658 44.350 93.923 1.00 40.66 91 ARG A N 1
ATOM 725 C CA . ARG A 1 91 ? -29.169 45.669 94.320 1.00 40.66 91 ARG A CA 1
ATOM 726 C C . ARG A 1 91 ? -30.670 45.712 94.055 1.00 40.66 91 ARG A C 1
ATOM 728 O O . ARG A 1 91 ? -31.092 45.896 92.917 1.00 40.66 91 ARG A O 1
ATOM 735 N N . VAL A 1 92 ? -31.462 45.526 95.105 1.00 43.31 92 VAL A N 1
ATOM 736 C CA . VAL A 1 92 ? -32.904 45.793 95.091 1.00 43.31 92 VAL A CA 1
ATOM 737 C C . VAL A 1 92 ? -33.091 47.247 95.516 1.00 43.31 92 VAL A C 1
ATOM 739 O O . VAL A 1 92 ? -32.927 47.577 96.686 1.00 43.31 92 VAL A O 1
ATOM 742 N N . HIS A 1 93 ? -33.388 48.127 94.565 1.00 41.34 93 HIS A N 1
ATOM 743 C CA . HIS A 1 93 ? -33.944 49.442 94.871 1.00 41.34 93 HIS A CA 1
ATOM 744 C C . HIS A 1 93 ? -35.467 49.312 94.761 1.00 41.34 93 HIS A C 1
ATOM 746 O O . HIS A 1 93 ? -35.982 49.190 93.650 1.00 41.34 93 HIS A O 1
ATOM 752 N N . SER A 1 94 ? -36.183 49.274 95.892 1.00 44.28 94 SER A N 1
ATOM 753 C CA . SER A 1 94 ? -37.625 49.534 95.877 1.00 44.28 94 SER A CA 1
ATOM 754 C C . SER A 1 94 ? -37.826 51.019 95.592 1.00 44.28 94 SER A C 1
ATOM 756 O O . SER A 1 94 ? -37.134 51.875 96.151 1.00 44.28 94 SER A O 1
ATOM 758 N N . THR A 1 95 ? -38.716 51.334 94.657 1.00 50.44 95 THR A N 1
ATOM 759 C CA . THR A 1 95 ? -39.104 52.717 94.404 1.00 50.44 95 THR A CA 1
ATOM 760 C C . THR A 1 95 ? -40.124 53.147 95.468 1.00 50.44 95 THR A C 1
ATOM 762 O O . THR A 1 95 ? -40.996 52.346 95.825 1.00 50.44 95 THR A O 1
ATOM 765 N N . PRO A 1 96 ? -40.040 54.381 95.998 1.00 59.44 96 PRO A N 1
ATOM 766 C CA . PRO A 1 96 ? -40.893 54.850 97.095 1.00 59.44 96 PRO A CA 1
ATOM 767 C C . PRO A 1 96 ? -42.401 54.699 96.836 1.00 59.44 96 PRO A C 1
ATOM 769 O O . PRO A 1 96 ? -43.178 54.523 97.775 1.00 59.44 96 PRO A O 1
ATOM 772 N N . GLU A 1 97 ? -42.831 54.713 95.570 1.00 60.38 97 GLU A N 1
ATOM 773 C CA . GLU A 1 97 ? -44.239 54.542 95.203 1.00 60.38 97 GLU A CA 1
ATOM 774 C C . GLU A 1 97 ? -44.772 53.132 95.523 1.00 60.38 97 GLU A C 1
ATOM 776 O O . GLU A 1 97 ? -45.945 52.973 95.876 1.00 60.38 97 GLU A O 1
ATOM 781 N N . TYR A 1 98 ? -43.924 52.100 95.442 1.00 57.03 98 TYR A N 1
ATOM 782 C CA . TYR A 1 98 ? -44.332 50.713 95.686 1.00 57.03 98 TYR A CA 1
ATOM 783 C C . TYR A 1 98 ? -44.562 50.435 97.178 1.00 57.03 98 TYR A C 1
ATOM 785 O O . TYR A 1 98 ? -45.557 49.807 97.552 1.00 57.03 98 TYR A O 1
ATOM 793 N N . ASP A 1 99 ? -43.694 50.966 98.041 1.00 61.97 99 ASP A N 1
ATOM 794 C CA . ASP A 1 99 ? -43.803 50.791 99.491 1.00 61.97 99 ASP A CA 1
ATOM 795 C C . ASP A 1 99 ? -45.031 51.527 100.065 1.00 61.97 99 ASP A C 1
ATOM 797 O O . ASP A 1 99 ? -45.712 51.008 100.956 1.00 61.97 99 ASP A O 1
ATOM 801 N N . SER A 1 100 ? -45.410 52.668 99.476 1.00 67.19 100 SER A N 1
ATOM 802 C CA . SER A 1 100 ? -46.607 53.428 99.868 1.00 67.19 100 SER A CA 1
ATOM 803 C C . SER A 1 100 ? -47.927 52.704 99.531 1.00 67.19 100 SER A C 1
ATOM 805 O O . SER A 1 100 ? -48.863 52.696 100.334 1.00 67.19 100 SER A O 1
ATOM 807 N N . SER A 1 101 ? -47.988 51.997 98.392 1.00 63.03 101 SER A N 1
ATOM 808 C CA . SER A 1 101 ? -49.148 51.174 97.985 1.00 63.03 101 SER A CA 1
ATOM 809 C C . SER A 1 101 ? -49.341 49.918 98.852 1.00 63.03 101 SER A C 1
ATOM 811 O O . SER A 1 101 ? -50.452 49.382 98.944 1.00 63.03 101 SER A O 1
ATOM 813 N N . ARG A 1 102 ? -48.271 49.416 99.484 1.00 56.53 102 ARG A N 1
ATOM 814 C CA . ARG A 1 102 ? -48.325 48.251 100.381 1.00 56.53 102 ARG A CA 1
ATOM 815 C C . ARG A 1 102 ? -48.829 48.631 101.777 1.00 56.53 102 ARG A C 1
ATOM 817 O O . ARG A 1 102 ? -49.639 47.898 102.341 1.00 56.53 102 ARG A O 1
ATOM 824 N N . ALA A 1 103 ? -48.402 49.780 102.304 1.00 59.50 103 ALA A N 1
ATOM 825 C CA . ALA A 1 103 ? -48.811 50.269 103.624 1.00 59.50 103 ALA A CA 1
ATOM 826 C C . ALA A 1 103 ? -50.316 50.595 103.719 1.00 59.50 103 ALA A C 1
ATOM 828 O O . ALA A 1 103 ? -50.907 50.481 104.785 1.00 59.50 103 ALA A O 1
ATOM 829 N N . THR A 1 104 ? -50.967 50.937 102.604 1.00 62.19 104 THR A N 1
ATOM 830 C CA . THR A 1 104 ? -52.399 51.290 102.567 1.00 62.19 104 THR A CA 1
ATOM 831 C C . THR A 1 104 ? -53.356 50.090 102.572 1.00 62.19 104 THR A C 1
ATOM 833 O O . THR A 1 104 ? -54.554 50.286 102.758 1.00 62.19 104 THR A O 1
ATOM 836 N N . ARG A 1 105 ? -52.876 48.852 102.366 1.00 52.47 105 ARG A N 1
ATOM 837 C CA . ARG A 1 105 ? 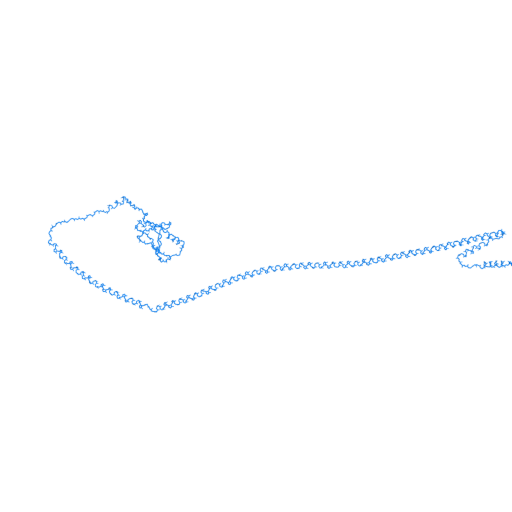-53.746 47.663 102.190 1.00 52.47 105 ARG A CA 1
ATOM 838 C C . ARG A 1 105 ? -53.749 46.677 103.354 1.00 52.47 105 ARG A C 1
ATOM 840 O O . ARG A 1 105 ? -54.586 45.781 103.367 1.00 52.47 105 ARG A O 1
ATOM 847 N N . VAL A 1 106 ? -52.838 46.814 104.313 1.00 50.53 106 VAL A N 1
ATOM 848 C CA . VAL A 1 106 ? -52.728 45.889 105.448 1.00 50.53 106 VAL A CA 1
ATOM 849 C C . VAL A 1 106 ? -52.907 46.687 106.732 1.00 50.53 106 VAL A C 1
ATOM 851 O O . VAL A 1 106 ? -51.946 47.177 107.314 1.00 50.53 106 VAL A O 1
ATOM 854 N N . GLY A 1 107 ? -54.171 46.864 107.116 1.00 42.97 107 GLY A N 1
ATOM 855 C CA . GLY A 1 107 ? -54.555 47.401 108.416 1.00 42.97 107 GLY A CA 1
ATOM 856 C C . GLY A 1 107 ? -54.237 46.411 109.538 1.00 42.97 107 GLY A C 1
ATOM 857 O O . GLY A 1 107 ? -54.416 45.203 109.397 1.00 42.97 107 GLY A O 1
ATOM 858 N N . GLU A 1 108 ? -53.736 46.965 110.632 1.00 44.72 108 GLU A N 1
ATOM 859 C CA . GLU A 1 108 ? -53.252 46.327 111.853 1.00 44.72 108 GLU A CA 1
ATOM 860 C C . GLU A 1 108 ? -54.384 45.585 112.595 1.00 44.72 108 GLU A C 1
ATOM 862 O O . GLU A 1 108 ? -55.376 46.191 112.996 1.00 44.72 108 GLU A O 1
ATOM 867 N N . VAL A 1 109 ? -54.252 44.266 112.780 1.00 37.72 109 VAL A N 1
ATOM 868 C CA . VAL A 1 109 ? -55.122 43.480 113.671 1.00 37.72 109 VAL A CA 1
ATOM 869 C C . VAL A 1 109 ? -54.253 42.843 114.748 1.00 37.72 109 VAL A C 1
ATOM 871 O O . VAL A 1 109 ? -53.617 41.811 114.539 1.00 37.72 109 VAL A O 1
ATOM 874 N N . THR A 1 110 ? -54.242 43.479 115.914 1.00 42.06 110 THR A N 1
ATOM 875 C CA . THR A 1 110 ? -53.717 42.958 117.177 1.00 42.06 110 THR A CA 1
ATOM 876 C C . THR A 1 110 ? -54.909 42.514 118.016 1.00 42.06 110 THR A C 1
ATOM 878 O O . THR A 1 110 ? -55.727 43.337 118.417 1.00 42.06 110 THR A O 1
ATOM 881 N N . ILE A 1 111 ? -55.025 41.215 118.300 1.00 37.94 111 ILE A N 1
ATOM 882 C CA . ILE A 1 111 ? -55.974 40.712 119.297 1.00 37.94 111 ILE A CA 1
ATOM 883 C C . ILE A 1 111 ? -55.213 39.823 120.273 1.00 37.94 111 ILE A C 1
ATOM 885 O O . ILE A 1 111 ? -54.914 38.671 119.981 1.00 37.94 111 ILE A O 1
ATOM 889 N N . SER A 1 112 ? -54.972 40.369 121.457 1.00 43.53 112 SER A N 1
ATOM 890 C CA . SER A 1 112 ? -55.041 39.609 122.701 1.00 43.53 112 SER A CA 1
ATOM 891 C C . SER A 1 112 ? -55.953 40.391 123.638 1.00 43.53 112 SER A C 1
ATOM 893 O O . SER A 1 112 ? -55.693 41.581 123.834 1.00 43.53 112 SER A O 1
ATOM 895 N N . PRO A 1 113 ? -56.969 39.770 124.261 1.00 50.97 113 PRO A N 1
ATOM 896 C CA . PRO A 1 113 ? -57.561 40.325 125.464 1.00 50.97 113 PRO A CA 1
ATOM 897 C C . PRO A 1 113 ? -57.185 39.513 126.719 1.00 50.97 113 PRO A C 1
ATOM 899 O O . PRO A 1 113 ? -56.915 38.312 126.626 1.00 50.97 113 PRO A O 1
ATOM 902 N N . PRO A 1 114 ? -57.172 40.161 127.900 1.00 46.31 114 PRO A N 1
ATOM 903 C CA . PRO A 1 114 ? -56.805 39.568 129.181 1.00 46.31 114 PRO A CA 1
ATOM 904 C C . PRO A 1 114 ? -57.995 38.871 129.865 1.00 46.31 114 PRO A C 1
ATOM 906 O O . PRO A 1 114 ? -59.155 39.206 129.631 1.00 46.31 114 PRO A O 1
ATOM 909 N N . LEU A 1 115 ? -57.687 37.917 130.748 1.00 40.19 115 LEU A N 1
ATOM 910 C CA . LEU A 1 115 ? -58.647 37.175 131.577 1.00 40.19 115 LEU A CA 1
ATOM 911 C C . LEU A 1 115 ? -59.367 38.081 132.600 1.00 40.19 115 LEU A C 1
ATOM 913 O O . LEU A 1 115 ? -58.683 38.740 133.389 1.00 40.19 115 LEU A O 1
ATOM 917 N N . PRO A 1 116 ? -60.712 38.042 132.687 1.00 45.81 116 PRO A N 1
ATOM 918 C CA . PRO A 1 116 ? -61.461 38.535 133.838 1.00 45.81 116 PRO A CA 1
ATOM 919 C C . PRO A 1 116 ? -61.711 37.417 134.862 1.00 45.81 116 PRO A C 1
ATOM 921 O O . PRO A 1 116 ? -61.986 36.270 134.509 1.00 45.81 116 PRO A O 1
ATOM 924 N N . ARG A 1 117 ? -61.613 37.785 136.143 1.00 44.78 117 ARG A N 1
ATOM 925 C CA . ARG A 1 117 ? -61.888 36.936 137.306 1.00 44.78 117 ARG A CA 1
ATOM 926 C C . ARG A 1 117 ? -63.376 36.656 137.496 1.00 44.78 117 ARG A C 1
ATOM 928 O O . ARG A 1 117 ? -64.204 37.539 137.314 1.00 44.78 117 ARG A O 1
ATOM 935 N N . GLU A 1 118 ? -63.592 35.412 137.919 1.00 46.09 118 GLU A N 1
ATOM 936 C CA . GLU A 1 118 ? -64.586 34.862 138.847 1.00 46.09 118 GLU A CA 1
ATOM 937 C C . GLU A 1 118 ? -65.881 35.636 139.078 1.00 46.09 118 GLU A C 1
ATOM 939 O O . GLU A 1 118 ? -65.894 36.628 139.793 1.00 46.09 118 GLU A O 1
ATOM 944 N N . GLU A 1 119 ? -66.983 35.015 138.650 1.00 39.12 119 GLU A N 1
ATOM 945 C CA . GLU A 1 119 ? -68.162 34.843 139.500 1.00 39.12 119 GLU A CA 1
ATOM 946 C C . GLU A 1 119 ? -68.910 33.540 139.114 1.00 39.12 119 GLU A C 1
ATOM 948 O O . GLU A 1 119 ? -69.270 33.324 137.958 1.00 39.12 119 GLU A O 1
ATOM 953 N N . ASN A 1 120 ? -69.119 32.672 140.118 1.00 47.59 120 ASN A N 1
ATOM 954 C CA . ASN A 1 120 ? -70.052 31.527 140.205 1.00 47.59 120 ASN A CA 1
ATOM 955 C C . ASN A 1 120 ? -69.801 30.270 139.323 1.00 47.59 120 ASN A C 1
ATOM 957 O O . ASN A 1 120 ? -70.469 30.030 138.320 1.00 47.59 120 ASN A O 1
ATOM 961 N N . LEU A 1 121 ? -68.887 29.395 139.779 1.00 49.25 121 LEU A N 1
ATOM 962 C CA . LEU A 1 121 ? -68.352 28.209 139.073 1.00 49.25 121 LEU A CA 1
ATOM 963 C C . LEU A 1 121 ? -69.149 26.882 139.176 1.00 49.25 121 LEU A C 1
ATOM 965 O O . LEU A 1 121 ? -68.802 25.926 138.495 1.00 49.25 121 LEU A O 1
ATOM 969 N N . SER A 1 122 ? -70.227 26.771 139.958 1.00 58.12 122 SER A N 1
ATOM 970 C CA . SER A 1 122 ? -70.771 25.435 140.297 1.00 58.12 122 SER A CA 1
ATOM 971 C C . SER A 1 122 ? -71.703 24.792 139.248 1.00 58.12 122 SER A C 1
ATOM 973 O O . SER A 1 122 ? -71.739 23.567 139.141 1.00 58.12 122 SER A O 1
ATOM 975 N N . SER A 1 123 ? -72.449 25.570 138.452 1.00 58.34 123 SER A N 1
ATOM 976 C CA . SER A 1 123 ? -73.408 25.004 137.476 1.00 58.34 123 SER A CA 1
ATOM 977 C C . SER A 1 123 ? -72.747 24.565 136.165 1.00 58.34 123 SER A C 1
ATOM 979 O O . SER A 1 123 ? -73.222 23.644 135.509 1.00 58.34 123 SER A O 1
ATOM 981 N N . LYS A 1 124 ? -71.637 25.211 135.793 1.00 58.25 124 LYS A N 1
ATOM 982 C CA . LYS A 1 124 ? -70.941 24.996 134.517 1.00 58.25 124 LYS A CA 1
ATOM 983 C C . LYS A 1 124 ? -70.041 23.757 134.530 1.00 58.25 124 LYS A C 1
ATOM 985 O O . LYS A 1 124 ? -69.860 23.130 133.493 1.00 58.25 124 LYS A O 1
ATOM 990 N N . GLU A 1 125 ? -69.499 23.386 135.693 1.00 59.53 125 GLU A N 1
ATOM 991 C CA . GLU A 1 125 ? -68.667 22.182 135.842 1.00 59.53 125 GLU A CA 1
ATOM 992 C C . GLU A 1 125 ? -69.461 20.893 135.612 1.00 59.53 125 GLU A C 1
ATOM 994 O O . GLU A 1 125 ? -68.967 20.007 134.922 1.00 59.53 125 GLU A O 1
ATOM 999 N N . LYS A 1 126 ? -70.705 20.802 136.105 1.00 65.25 126 LYS A N 1
ATOM 1000 C CA . LYS A 1 126 ? -71.556 19.620 135.880 1.00 65.25 126 LYS A CA 1
ATOM 1001 C C . LYS A 1 126 ? -71.933 19.430 134.410 1.00 65.25 126 LYS A C 1
ATOM 1003 O O . LYS A 1 126 ? -71.832 18.317 133.911 1.00 65.25 126 LYS A O 1
ATOM 1008 N N . GLU A 1 127 ? -72.288 20.504 133.705 1.00 68.88 127 GLU A N 1
ATOM 1009 C CA . GLU A 1 127 ? -72.573 20.445 132.261 1.00 68.88 127 GLU A CA 1
ATOM 1010 C C . GLU A 1 127 ? -71.337 20.040 131.441 1.00 68.88 127 GLU A C 1
ATOM 1012 O O . GLU A 1 127 ? -71.442 19.281 130.478 1.00 68.88 127 GLU A O 1
ATOM 1017 N N . LEU A 1 128 ? -70.149 20.510 131.838 1.00 71.62 128 LEU A N 1
ATOM 1018 C CA . LEU A 1 128 ? -68.884 20.099 131.223 1.00 71.62 128 LEU A CA 1
ATOM 1019 C C . LEU A 1 128 ? -68.576 18.620 131.471 1.00 71.62 128 LEU A C 1
ATOM 1021 O O . LEU A 1 128 ? -68.064 17.953 130.576 1.00 71.62 128 LEU A O 1
ATOM 1025 N N . GLN A 1 129 ? -68.889 18.103 132.657 1.00 74.31 129 GLN A N 1
ATOM 1026 C CA . GLN A 1 129 ? -68.628 16.710 133.013 1.00 74.31 129 GLN A CA 1
ATOM 1027 C C . GLN A 1 129 ? -69.546 15.742 132.257 1.00 74.31 129 GLN A C 1
ATOM 1029 O O . GLN A 1 129 ? -69.052 14.751 131.722 1.00 74.31 129 GLN A O 1
ATOM 1034 N N . ASP A 1 130 ? -70.831 16.081 132.113 1.00 76.75 130 ASP A N 1
ATOM 1035 C CA . ASP A 1 130 ? -71.771 15.319 131.282 1.00 76.75 130 ASP A CA 1
ATOM 1036 C C . ASP A 1 130 ? -71.357 15.350 129.800 1.00 76.75 130 ASP A C 1
ATOM 1038 O O . ASP A 1 130 ? -71.345 14.307 129.148 1.00 76.75 130 ASP A O 1
ATOM 1042 N N . MET A 1 131 ? -70.914 16.508 129.280 1.00 78.44 131 MET A N 1
ATOM 1043 C CA . MET A 1 131 ? -70.378 16.606 127.914 1.00 78.44 131 MET A CA 1
ATOM 1044 C C . MET A 1 131 ? -69.136 15.733 127.703 1.00 78.44 131 MET A C 1
ATOM 1046 O O . MET A 1 131 ? -69.029 15.054 126.679 1.00 78.44 131 MET A O 1
ATOM 1050 N N . ILE A 1 132 ? -68.199 15.731 128.659 1.00 80.00 132 ILE A N 1
ATOM 1051 C CA . ILE A 1 132 ? -66.989 14.898 128.603 1.00 80.00 132 ILE A CA 1
ATOM 1052 C C . ILE A 1 132 ? -67.358 13.413 128.572 1.00 80.00 132 ILE A C 1
ATOM 1054 O O . ILE A 1 132 ? -66.738 12.659 127.822 1.00 80.00 132 ILE A O 1
ATOM 1058 N N . GLU A 1 133 ? -68.366 12.995 129.337 1.00 81.12 133 GLU A N 1
ATOM 1059 C CA . GLU A 1 133 ? -68.788 11.596 129.370 1.00 81.12 133 GLU A CA 1
ATOM 1060 C C . GLU A 1 133 ? -69.484 11.183 128.064 1.00 81.12 133 GLU A C 1
ATOM 1062 O O . GLU A 1 133 ? -69.132 10.153 127.491 1.00 81.12 133 GLU A O 1
ATOM 1067 N N . THR A 1 134 ? -70.349 12.031 127.489 1.00 79.81 134 THR A N 1
ATOM 1068 C CA . THR A 1 134 ? -70.902 11.783 126.142 1.00 79.81 134 THR A CA 1
ATOM 1069 C C . THR A 1 134 ? -69.826 11.710 125.060 1.00 79.81 134 THR A C 1
ATOM 1071 O O . THR A 1 134 ? -69.873 10.820 124.214 1.00 79.81 134 THR A O 1
ATOM 1074 N N . LEU A 1 135 ? -68.816 12.586 125.099 1.00 83.31 135 LEU A N 1
ATOM 1075 C CA . LEU A 1 135 ? -67.705 12.548 124.142 1.00 83.31 135 LEU A CA 1
ATOM 1076 C C . LEU A 1 135 ? -66.840 11.294 124.315 1.00 83.31 135 LEU A C 1
ATOM 1078 O O . LEU A 1 135 ? -66.306 10.776 123.335 1.00 83.31 135 LEU A O 1
ATOM 1082 N N . ARG A 1 136 ? -66.703 10.779 125.543 1.00 81.19 136 ARG A N 1
ATOM 1083 C CA . ARG A 1 136 ? -65.996 9.523 125.823 1.00 81.19 136 ARG A CA 1
ATOM 1084 C C . ARG A 1 136 ? -66.746 8.327 125.232 1.00 81.19 136 ARG A C 1
ATOM 1086 O O . ARG A 1 136 ? -66.119 7.466 124.615 1.00 81.19 136 ARG A O 1
ATOM 1093 N N . GLU A 1 137 ? -68.070 8.309 125.363 1.00 82.19 137 GLU A N 1
ATOM 1094 C CA . GLU A 1 137 ? -68.941 7.293 124.762 1.00 82.19 137 GLU A CA 1
ATOM 1095 C C . GLU A 1 137 ? -68.858 7.333 123.223 1.00 82.19 137 GLU A C 1
ATOM 1097 O O . GLU A 1 137 ? -68.634 6.308 122.575 1.00 82.19 137 GLU A O 1
ATOM 1102 N N . GLU A 1 138 ? -68.934 8.529 122.625 1.00 84.06 138 GLU A N 1
ATOM 1103 C CA . GLU A 1 138 ? -68.762 8.722 121.180 1.00 84.06 138 GLU A CA 1
ATOM 1104 C C . GLU A 1 138 ? -67.371 8.281 120.704 1.00 84.06 138 GLU A C 1
ATOM 1106 O O . GLU A 1 138 ? -67.249 7.622 119.667 1.00 84.06 138 GLU A O 1
ATOM 1111 N N . MET A 1 139 ? -66.321 8.573 121.478 1.00 84.50 139 MET A N 1
ATOM 1112 C CA . MET A 1 139 ? -64.957 8.152 121.164 1.00 84.50 139 MET A CA 1
ATOM 1113 C C . MET A 1 139 ? -64.815 6.625 121.180 1.00 84.50 139 MET A C 1
ATOM 1115 O O . MET A 1 139 ? -64.186 6.072 120.278 1.00 84.50 139 MET A O 1
ATOM 1119 N N . ASN A 1 140 ? -65.443 5.934 122.136 1.00 86.06 140 ASN A N 1
ATOM 1120 C CA . ASN A 1 140 ? -65.444 4.469 122.194 1.00 86.06 140 ASN A CA 1
ATOM 1121 C C . ASN A 1 140 ? -66.177 3.843 120.994 1.00 86.06 140 ASN A C 1
ATOM 1123 O O . ASN A 1 140 ? -65.696 2.870 120.412 1.00 86.06 140 ASN A O 1
ATOM 1127 N N . ILE A 1 141 ? -67.302 4.426 120.566 1.00 86.50 141 ILE A N 1
ATOM 1128 C CA . ILE A 1 141 ? -68.040 3.974 119.374 1.00 86.50 141 ILE A CA 1
ATOM 1129 C C . ILE A 1 141 ? -67.201 4.168 118.103 1.00 86.50 141 ILE A C 1
ATOM 1131 O O . ILE A 1 141 ? -67.171 3.297 117.227 1.00 86.50 141 ILE A O 1
ATOM 1135 N N . VAL A 1 142 ? -66.521 5.311 117.975 1.00 87.69 142 VAL A N 1
ATOM 1136 C CA . VAL A 1 142 ? -65.653 5.602 116.826 1.00 87.69 142 VAL A CA 1
ATOM 1137 C C . VAL A 1 142 ? -64.432 4.682 116.807 1.00 87.69 142 VAL A C 1
ATOM 1139 O O . VAL A 1 142 ? -64.072 4.189 115.735 1.00 87.69 142 VAL A O 1
ATOM 1142 N N . ASP A 1 143 ? -63.823 4.400 117.960 1.00 87.06 143 ASP A N 1
ATOM 1143 C CA . ASP A 1 143 ? -62.666 3.504 118.019 1.00 87.06 143 ASP A CA 1
ATOM 1144 C C . ASP A 1 143 ? -63.050 2.049 117.702 1.00 87.06 143 ASP A C 1
ATOM 1146 O O . ASP A 1 143 ? -62.334 1.385 116.952 1.00 87.06 143 ASP A O 1
ATOM 1150 N N . GLY A 1 144 ? -64.237 1.592 118.122 1.00 88.31 144 GLY A N 1
ATOM 1151 C CA . GLY A 1 144 ? -64.794 0.304 117.689 1.00 88.31 144 GLY A CA 1
ATOM 1152 C C . GLY A 1 144 ? -64.938 0.206 116.163 1.00 88.31 144 GLY A C 1
ATOM 1153 O O . GLY A 1 144 ? -64.406 -0.712 115.538 1.00 88.31 144 GLY A O 1
ATOM 1154 N N . LYS A 1 145 ? -65.546 1.218 115.523 1.00 90.00 145 LYS A N 1
ATOM 1155 C CA . LYS A 1 145 ? -65.673 1.276 114.050 1.00 90.00 145 LYS A CA 1
ATOM 1156 C C . LYS A 1 145 ? -64.318 1.303 113.336 1.00 90.00 145 LYS A C 1
ATOM 1158 O O . LYS A 1 145 ? -64.176 0.753 112.242 1.00 90.00 145 LYS A O 1
ATOM 1163 N N . ARG A 1 146 ? -63.317 1.957 113.929 1.00 88.75 146 ARG A N 1
ATOM 1164 C CA . ARG A 1 146 ? -61.952 2.012 113.394 1.00 88.75 146 ARG A CA 1
ATOM 1165 C C . ARG A 1 146 ? -61.280 0.638 113.429 1.00 88.75 146 ARG A C 1
ATOM 1167 O O . ARG A 1 146 ? -60.609 0.286 112.458 1.00 88.75 146 ARG A O 1
ATOM 1174 N N . GLN A 1 147 ? -61.459 -0.127 114.504 1.00 88.38 147 GLN A N 1
ATOM 1175 C CA . GLN A 1 147 ? -60.918 -1.484 114.618 1.00 88.38 147 GLN A CA 1
ATOM 1176 C C . GLN A 1 147 ? -61.566 -2.434 113.598 1.00 88.38 147 GLN A C 1
ATOM 1178 O O . GLN A 1 147 ? -60.851 -3.139 112.883 1.00 88.38 147 GLN A O 1
ATOM 1183 N N . ASP A 1 148 ? -62.887 -2.362 113.419 1.00 89.69 148 ASP A N 1
ATOM 1184 C CA . ASP A 1 148 ? -63.601 -3.148 112.402 1.00 89.69 148 ASP A CA 1
ATOM 1185 C C . ASP A 1 148 ? -63.112 -2.837 110.977 1.00 89.69 148 ASP A C 1
ATOM 1187 O O . ASP A 1 148 ? -62.854 -3.739 110.172 1.00 89.69 148 ASP A O 1
ATOM 1191 N N . ALA A 1 149 ? -62.903 -1.554 110.662 1.00 88.38 149 ALA A N 1
ATOM 1192 C CA . ALA A 1 149 ? -62.366 -1.138 109.368 1.00 88.38 149 ALA A CA 1
ATOM 1193 C C . ALA A 1 149 ? -60.941 -1.669 109.126 1.00 88.38 149 ALA A C 1
ATOM 1195 O O . ALA A 1 149 ? -60.607 -2.050 108.002 1.00 88.38 149 ALA A O 1
ATOM 1196 N N . GLN A 1 150 ? -60.098 -1.732 110.163 1.00 88.56 150 GLN A N 1
ATOM 1197 C CA . GLN A 1 150 ? -58.753 -2.305 110.051 1.00 88.56 150 GLN A CA 1
ATOM 1198 C C . GLN A 1 150 ? -58.790 -3.804 109.744 1.00 88.56 150 GLN A C 1
ATOM 1200 O O . GLN A 1 150 ? -58.029 -4.269 108.891 1.00 88.56 150 GLN A O 1
ATOM 1205 N N . ILE A 1 151 ? -59.694 -4.550 110.380 1.00 91.31 151 ILE A N 1
ATOM 1206 C CA . ILE A 1 151 ? -59.874 -5.984 110.124 1.00 91.31 151 ILE A CA 1
ATOM 1207 C C . ILE A 1 151 ? -60.302 -6.220 108.667 1.00 91.31 151 ILE A C 1
ATOM 1209 O O . ILE A 1 151 ? -59.725 -7.067 107.978 1.00 91.31 151 ILE A O 1
ATOM 1213 N N . GLU A 1 152 ? -61.244 -5.427 108.150 1.00 91.31 152 GLU A N 1
ATOM 1214 C CA . GLU A 1 152 ? -61.709 -5.557 106.764 1.00 91.31 152 GLU A CA 1
ATOM 1215 C C . GLU A 1 152 ? -60.621 -5.184 105.737 1.00 91.31 152 GLU A C 1
ATOM 1217 O O . GLU A 1 152 ? -60.506 -5.829 104.690 1.00 91.31 152 GLU A O 1
ATOM 1222 N N . ILE A 1 153 ? -59.760 -4.201 106.039 1.00 89.31 153 ILE A N 1
ATOM 1223 C CA . ILE A 1 153 ? -58.589 -3.873 105.206 1.00 89.31 153 ILE A CA 1
ATOM 1224 C C . ILE A 1 153 ? -57.625 -5.062 105.134 1.00 89.31 153 ILE A C 1
ATOM 1226 O O . ILE A 1 153 ? -57.168 -5.418 104.045 1.00 89.31 153 ILE A O 1
ATOM 1230 N N . ILE A 1 154 ? -57.330 -5.705 106.268 1.00 92.25 154 ILE A N 1
ATOM 1231 C CA . ILE A 1 154 ? -56.452 -6.883 106.308 1.00 92.25 154 ILE A CA 1
ATOM 1232 C C . ILE A 1 154 ? -57.045 -8.017 105.460 1.00 92.25 154 ILE A C 1
ATOM 1234 O O . ILE A 1 154 ? -56.329 -8.621 104.654 1.00 92.25 154 ILE A O 1
ATOM 1238 N N . ARG A 1 155 ? -58.358 -8.258 105.570 1.00 92.31 155 ARG A N 1
ATOM 1239 C CA . ARG A 1 155 ? -59.068 -9.276 104.783 1.00 92.31 155 ARG A CA 1
ATOM 1240 C C . ARG A 1 155 ? -58.962 -9.016 103.277 1.00 92.31 155 ARG A C 1
ATOM 1242 O O . ARG A 1 155 ? -58.562 -9.908 102.528 1.00 92.31 155 ARG A O 1
ATOM 1249 N N . ARG A 1 156 ? -59.245 -7.787 102.830 1.00 90.69 156 ARG A N 1
ATOM 1250 C CA . ARG A 1 156 ? -59.172 -7.408 101.404 1.00 90.69 156 ARG A CA 1
ATOM 1251 C C . ARG A 1 156 ? -57.754 -7.430 100.844 1.00 90.69 156 ARG A C 1
ATOM 1253 O O . ARG A 1 156 ? -57.552 -7.809 99.689 1.00 90.69 156 ARG A O 1
ATOM 1260 N N . ASN A 1 157 ? -56.761 -7.070 101.653 1.00 88.19 157 ASN A N 1
ATOM 1261 C CA . ASN A 1 157 ? -55.359 -7.166 101.254 1.00 88.19 157 ASN A CA 1
ATOM 1262 C C . ASN A 1 157 ? -54.948 -8.622 101.006 1.00 88.19 157 ASN A C 1
ATOM 1264 O O . ASN A 1 157 ? -54.283 -8.912 100.011 1.00 88.19 157 ASN A O 1
ATOM 1268 N N . HIS A 1 158 ? -55.389 -9.548 101.862 1.00 93.31 158 HIS A N 1
ATOM 1269 C CA . HIS A 1 158 ? -55.130 -10.973 101.670 1.00 93.31 158 HIS A CA 1
ATOM 1270 C C . HIS A 1 158 ? -55.760 -11.508 100.373 1.00 93.31 158 HIS A C 1
ATOM 1272 O O . HIS A 1 158 ? -55.105 -12.214 99.604 1.00 93.31 158 HIS A O 1
ATOM 1278 N N . GLU A 1 159 ? -57.005 -11.125 100.093 1.00 92.81 159 GLU A N 1
ATOM 1279 C CA . GLU A 1 159 ? -57.723 -11.523 98.878 1.00 92.81 159 GLU A CA 1
ATOM 1280 C C . GLU A 1 159 ? -57.062 -10.972 97.602 1.00 92.81 159 GLU A C 1
ATOM 1282 O O . GLU A 1 159 ? -56.873 -11.697 96.625 1.00 92.81 159 GLU A O 1
ATOM 1287 N N . THR A 1 160 ? -56.594 -9.722 97.640 1.00 90.44 160 THR A N 1
ATOM 1288 C CA . THR A 1 160 ? -55.862 -9.098 96.526 1.00 90.44 160 THR A CA 1
ATOM 1289 C C . THR A 1 160 ? -54.557 -9.834 96.214 1.00 90.44 160 THR A C 1
ATOM 1291 O O . THR A 1 160 ? -54.231 -10.068 95.048 1.00 90.44 160 THR A O 1
ATOM 1294 N N . GLU A 1 161 ? -53.799 -10.231 97.239 1.00 91.75 161 GLU A N 1
ATOM 1295 C CA . GLU A 1 161 ? -52.561 -10.994 97.046 1.00 91.75 161 GLU A CA 1
ATOM 1296 C C . GLU A 1 161 ? -52.819 -12.407 96.511 1.00 91.75 161 GLU A C 1
ATOM 1298 O O . GLU A 1 161 ? -52.040 -12.909 95.695 1.00 91.75 161 GLU A O 1
ATOM 1303 N N . LYS A 1 162 ? -53.933 -13.039 96.899 1.00 92.81 162 LYS A N 1
ATOM 1304 C CA . LYS A 1 162 ? -54.359 -14.318 96.319 1.00 92.81 162 LYS A CA 1
ATOM 1305 C C . LYS A 1 162 ? -54.641 -14.176 94.818 1.00 92.81 162 LYS A C 1
ATOM 1307 O O . LYS A 1 162 ? -54.045 -14.901 94.021 1.00 92.81 162 LYS A O 1
ATOM 1312 N N . LEU A 1 163 ? -55.442 -13.183 94.427 1.00 91.00 163 LEU A N 1
ATOM 1313 C CA . LEU A 1 163 ? -55.787 -12.928 93.022 1.00 91.00 163 LEU A CA 1
ATOM 1314 C C . LEU A 1 163 ? -54.562 -12.581 92.162 1.00 91.00 163 LEU A C 1
ATOM 1316 O O . LEU A 1 163 ? -54.452 -13.029 91.021 1.00 91.00 163 LEU A O 1
ATOM 1320 N N . LYS A 1 164 ? -53.585 -11.835 92.698 1.00 88.88 164 LYS A N 1
ATOM 1321 C CA . LYS A 1 164 ? -52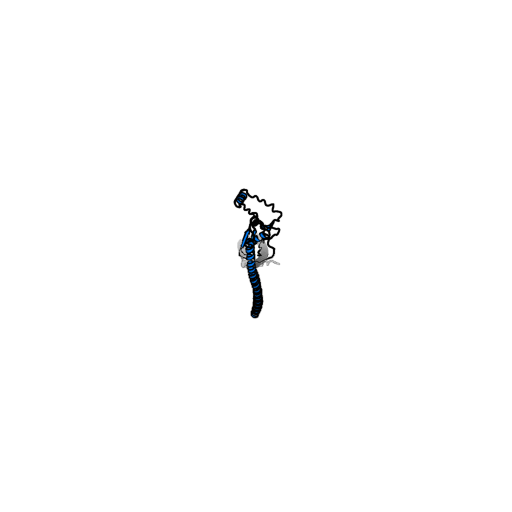.324 -11.562 91.982 1.00 88.88 164 LYS A CA 1
ATOM 1322 C C . LYS A 1 164 ? -51.532 -12.833 91.680 1.00 88.88 164 LYS A C 1
ATOM 1324 O O . LYS A 1 164 ? -50.941 -12.937 90.602 1.00 88.88 164 LYS A O 1
ATOM 1329 N N . LYS A 1 165 ? -51.483 -13.778 92.624 1.00 89.56 165 LYS A N 1
ATOM 1330 C CA . LYS A 1 165 ? -50.792 -15.062 92.429 1.00 89.56 165 LYS A CA 1
ATOM 1331 C C . LYS A 1 165 ? -51.495 -15.899 91.364 1.00 89.56 165 LYS A C 1
ATOM 1333 O O . LYS A 1 165 ? -50.817 -16.414 90.479 1.00 89.56 165 LYS A O 1
ATOM 1338 N N . GLU A 1 166 ? -52.823 -15.965 91.401 1.00 88.25 166 GLU A N 1
ATOM 1339 C CA . GLU A 1 166 ? -53.632 -16.664 90.393 1.00 88.25 166 GLU A CA 1
ATOM 1340 C C . GLU A 1 166 ? -53.425 -16.069 88.990 1.00 88.25 166 GLU A C 1
ATOM 1342 O O . GLU A 1 166 ? -53.089 -16.801 88.061 1.00 88.25 166 GLU A O 1
ATOM 1347 N N . LEU A 1 167 ? -53.469 -14.739 88.846 1.00 85.25 167 LEU A N 1
ATOM 1348 C CA . LEU A 1 167 ? -53.230 -14.057 87.568 1.00 85.25 167 LEU A CA 1
ATOM 1349 C C . LEU A 1 167 ? -51.821 -14.312 87.008 1.00 85.25 167 LEU A C 1
ATOM 1351 O O . LEU A 1 167 ? -51.627 -14.383 85.793 1.00 85.25 167 LEU A O 1
ATOM 1355 N N . LYS A 1 168 ? -50.808 -14.417 87.877 1.00 84.69 168 LYS A N 1
ATOM 1356 C CA . LYS A 1 168 ? -49.439 -14.733 87.451 1.00 84.69 168 LYS A CA 1
ATOM 1357 C C . LYS A 1 168 ? -49.358 -16.150 86.880 1.00 84.69 168 LYS A C 1
ATOM 1359 O O . LYS A 1 168 ? -48.780 -16.328 85.811 1.00 84.69 168 LYS A O 1
ATOM 1364 N N . ILE A 1 169 ? -49.974 -17.117 87.558 1.00 81.12 169 ILE A N 1
ATOM 1365 C CA . ILE A 1 169 ? -50.044 -18.509 87.098 1.00 81.12 169 ILE A CA 1
ATOM 1366 C C . ILE A 1 169 ? -50.799 -18.583 85.768 1.00 81.12 169 ILE A C 1
ATOM 1368 O O . ILE A 1 169 ? -50.323 -19.219 84.833 1.00 81.12 169 ILE A O 1
ATOM 1372 N N . GLU A 1 170 ? -51.924 -17.880 85.641 1.00 76.25 170 GLU A N 1
ATOM 1373 C CA . GLU A 1 170 ? -52.714 -17.861 84.410 1.00 76.25 170 GLU A CA 1
ATOM 1374 C C . GLU A 1 170 ? -51.950 -17.221 83.244 1.00 76.25 170 GLU A C 1
ATOM 1376 O O . GLU A 1 170 ? -51.941 -17.774 82.152 1.00 76.25 170 GLU A O 1
ATOM 1381 N N . LYS A 1 171 ? -51.216 -16.121 83.457 1.00 72.00 171 LYS A N 1
ATOM 1382 C CA . LYS A 1 171 ? -50.353 -15.524 82.419 1.00 72.00 171 LYS A CA 1
ATOM 1383 C C . LYS A 1 171 ? -49.227 -16.453 81.977 1.00 72.00 171 LYS A C 1
ATOM 1385 O O . LYS A 1 171 ? -48.899 -16.488 80.793 1.00 72.00 171 LYS A O 1
ATOM 1390 N N . GLU A 1 172 ? -48.621 -17.182 82.908 1.00 69.56 172 GLU A N 1
ATOM 1391 C CA . GLU A 1 172 ? -47.563 -18.147 82.601 1.00 69.56 172 GLU A CA 1
ATOM 1392 C C . GLU A 1 172 ? -48.120 -19.394 81.892 1.00 69.56 172 GLU A C 1
ATOM 1394 O O . GLU A 1 172 ? -47.484 -19.897 80.964 1.00 69.56 172 GLU A O 1
ATOM 1399 N N . ALA A 1 173 ? -49.335 -19.831 82.243 1.00 65.94 173 ALA A N 1
ATOM 1400 C CA . ALA A 1 173 ? -50.055 -20.920 81.582 1.00 65.94 173 ALA A CA 1
ATOM 1401 C C . ALA A 1 173 ? -50.631 -20.520 80.207 1.00 65.94 173 ALA A C 1
ATOM 1403 O O . ALA A 1 173 ? -50.676 -21.343 79.292 1.00 65.94 173 ALA A O 1
ATOM 1404 N N . PHE A 1 174 ? -51.032 -19.256 80.035 1.00 60.66 174 PHE A N 1
ATOM 1405 C CA . PHE A 1 174 ? -51.656 -18.726 78.821 1.00 60.66 174 PHE A CA 1
ATOM 1406 C C . PHE A 1 174 ? -50.654 -18.396 77.714 1.00 60.66 174 PHE A C 1
ATOM 1408 O O . PHE A 1 174 ? -51.084 -18.188 76.587 1.00 60.66 174 PHE A O 1
ATOM 1415 N N . VAL A 1 175 ? -49.334 -18.370 77.955 1.00 59.69 175 VAL A N 1
ATOM 1416 C CA . VAL A 1 175 ? -48.359 -18.332 76.848 1.00 59.69 175 VAL A CA 1
ATOM 1417 C C . VAL A 1 175 ? -48.328 -19.721 76.210 1.00 59.69 175 VAL A C 1
ATOM 1419 O O . VAL A 1 175 ? -47.621 -20.603 76.709 1.00 59.69 175 VAL A O 1
ATOM 1422 N N . PRO A 1 176 ? -49.040 -19.963 75.096 1.00 59.06 176 PRO A N 1
ATOM 1423 C CA . PRO A 1 176 ? -49.194 -21.311 74.600 1.00 59.06 176 PRO A CA 1
ATOM 1424 C C . PRO A 1 176 ? -47.841 -21.743 74.042 1.00 59.06 176 PRO A C 1
ATOM 1426 O O . PRO A 1 176 ? -47.182 -21.012 73.292 1.00 59.06 176 PRO A O 1
ATOM 1429 N N . SER A 1 177 ? -47.417 -22.957 74.373 1.00 59.75 177 SER A N 1
ATOM 1430 C CA . SER A 1 177 ? -46.225 -23.588 73.796 1.00 59.75 177 SER A CA 1
ATOM 1431 C C . SER A 1 177 ? -46.249 -23.589 72.253 1.00 59.75 177 SER A C 1
ATOM 1433 O O . SER A 1 177 ? -45.194 -23.593 71.615 1.00 59.75 177 SER A O 1
ATOM 1435 N N . THR A 1 178 ? -47.433 -23.485 71.640 1.00 59.78 178 THR A N 1
ATOM 1436 C CA . THR A 1 178 ? -47.650 -23.308 70.196 1.00 59.78 178 THR A CA 1
ATOM 1437 C C . THR A 1 178 ? -47.210 -21.937 69.667 1.00 59.78 178 THR A C 1
ATOM 1439 O O . THR A 1 178 ? -46.619 -21.884 68.591 1.00 59.78 178 THR A O 1
ATOM 1442 N N . LEU A 1 179 ? -47.377 -20.841 70.418 1.00 63.78 179 LEU A N 1
ATOM 1443 C CA . LEU A 1 179 ? -46.932 -19.501 70.002 1.00 63.78 179 LEU A CA 1
ATOM 1444 C C . LEU A 1 179 ? -45.398 -19.388 70.021 1.00 63.78 179 LEU A C 1
ATOM 1446 O O . LEU A 1 179 ? -44.800 -18.813 69.111 1.00 63.78 179 LEU A O 1
ATOM 1450 N N . LYS A 1 180 ? -44.736 -20.005 71.013 1.00 65.38 180 LYS A N 1
ATOM 1451 C CA . LYS A 1 180 ? -43.262 -20.100 71.056 1.00 65.38 180 LYS A CA 1
ATOM 1452 C C . LYS A 1 180 ? -42.710 -20.930 69.887 1.00 65.38 180 LYS A C 1
ATOM 1454 O O . LYS A 1 180 ? -41.706 -20.539 69.288 1.00 65.38 180 LYS A O 1
ATOM 1459 N N . LYS A 1 181 ? -43.385 -22.027 69.515 1.00 66.31 181 LYS A N 1
ATOM 1460 C CA . LYS A 1 181 ? -43.044 -22.855 68.338 1.00 66.31 181 LYS A CA 1
ATOM 1461 C C . LYS A 1 181 ? -43.290 -22.126 67.011 1.00 66.31 181 LYS A C 1
ATOM 1463 O O . LYS A 1 181 ? -42.458 -22.199 66.114 1.00 66.31 181 LYS A O 1
ATOM 1468 N N . GLY A 1 182 ? -44.385 -21.374 66.893 1.00 68.94 182 GLY A N 1
ATOM 1469 C CA . GLY A 1 182 ? -44.674 -20.553 65.712 1.00 68.94 182 GLY A CA 1
ATOM 1470 C C . GLY A 1 182 ? -43.639 -19.444 65.504 1.00 68.94 182 GLY A C 1
ATOM 1471 O O . GLY A 1 182 ? -43.127 -19.274 64.402 1.00 68.94 182 GLY A O 1
ATOM 1472 N N . LYS A 1 183 ? -43.249 -18.749 66.581 1.00 72.50 183 LYS A N 1
ATOM 1473 C CA . LYS A 1 183 ? -42.250 -17.669 66.533 1.00 72.50 183 LYS A CA 1
ATOM 1474 C C . LYS A 1 183 ? -40.849 -18.175 66.166 1.00 72.50 183 LYS A C 1
ATOM 1476 O O . LYS A 1 183 ? -40.141 -17.517 65.410 1.00 72.50 183 LYS A O 1
ATOM 1481 N N . THR A 1 184 ? -40.462 -19.356 66.651 1.00 76.69 184 THR A N 1
ATOM 1482 C CA . THR A 1 184 ? -39.193 -20.004 66.270 1.00 76.69 184 THR A CA 1
ATOM 1483 C C . THR A 1 184 ? -39.222 -20.527 64.835 1.00 76.69 184 THR A C 1
ATOM 1485 O O . THR A 1 184 ? -38.267 -20.293 64.100 1.00 76.69 184 THR A O 1
ATOM 1488 N N . LYS A 1 185 ? -40.324 -21.142 64.385 1.00 78.56 185 LYS A N 1
ATOM 1489 C CA . LYS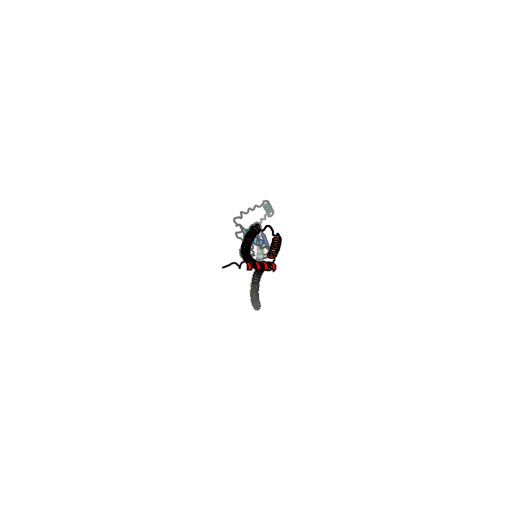 A 1 185 ? -40.470 -21.605 62.994 1.00 78.56 185 LYS A CA 1
ATOM 1490 C C . LYS A 1 185 ? -40.434 -20.445 61.989 1.00 78.56 185 LYS A C 1
ATOM 1492 O O . LYS A 1 185 ? -39.670 -20.508 61.031 1.00 78.56 185 LYS A O 1
ATOM 1497 N N . ALA A 1 186 ? -41.156 -19.357 62.268 1.00 79.19 186 ALA A N 1
ATOM 1498 C CA . ALA A 1 186 ? -41.118 -18.138 61.459 1.00 79.19 186 ALA A CA 1
ATOM 1499 C C . ALA A 1 186 ? -39.719 -17.497 61.449 1.00 79.19 186 ALA A C 1
ATOM 1501 O O . ALA A 1 186 ? -39.242 -17.063 60.406 1.00 79.19 186 ALA A O 1
ATOM 1502 N N . SER A 1 187 ? -39.017 -17.484 62.589 1.00 82.81 187 SER A N 1
ATOM 1503 C CA . SER A 1 187 ? -37.630 -17.005 62.651 1.00 82.81 187 SER A CA 1
ATOM 1504 C C . SER A 1 187 ? -36.688 -17.829 61.767 1.00 82.81 187 SER A C 1
ATOM 1506 O O . SER A 1 187 ? -35.821 -17.254 61.115 1.00 82.81 187 SER A O 1
ATOM 1508 N N . VAL A 1 188 ? -36.842 -19.156 61.735 1.00 88.00 188 VAL A N 1
ATOM 1509 C CA . VAL A 1 188 ? -36.023 -20.040 60.890 1.00 88.00 188 VAL A CA 1
ATOM 1510 C C . VAL A 1 188 ? -36.319 -19.816 59.404 1.00 88.00 188 VAL A C 1
ATOM 1512 O O . VAL A 1 188 ? -35.387 -19.753 58.604 1.00 88.00 188 VAL A O 1
ATOM 1515 N N . GLU A 1 189 ? -37.588 -19.650 59.022 1.00 90.12 189 GLU A N 1
ATOM 1516 C CA . GLU A 1 189 ? -37.974 -19.326 57.638 1.00 90.12 189 GLU A CA 1
ATOM 1517 C C . GLU A 1 189 ? -37.437 -17.960 57.191 1.00 90.12 189 GLU A C 1
ATOM 1519 O O . GLU A 1 189 ? -36.889 -17.850 56.094 1.00 90.12 189 GLU A O 1
ATOM 1524 N N . ILE A 1 190 ? -37.493 -16.941 58.056 1.00 90.00 190 ILE A N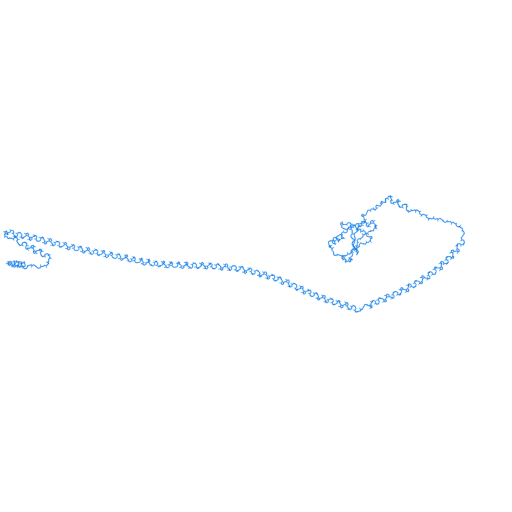 1
ATOM 1525 C CA . ILE A 1 190 ? -36.904 -15.620 57.784 1.00 90.00 190 ILE A CA 1
ATOM 1526 C C . ILE A 1 190 ? -35.388 -15.725 57.570 1.00 90.00 190 ILE A C 1
ATOM 1528 O O . ILE A 1 190 ? -34.862 -15.087 56.657 1.00 90.00 190 ILE A O 1
ATOM 1532 N N . CYS A 1 191 ? -34.674 -16.522 58.374 1.00 89.06 191 CYS A N 1
ATOM 1533 C CA . CYS A 1 191 ? -33.239 -16.740 58.176 1.00 89.06 191 CYS A CA 1
ATOM 1534 C C . CYS A 1 191 ? -32.945 -17.415 56.827 1.00 89.06 191 CYS A C 1
ATOM 1536 O O . CYS A 1 191 ? -32.101 -16.918 56.086 1.00 89.06 191 CYS A O 1
ATOM 1538 N N . LYS A 1 192 ? -33.692 -18.466 56.457 1.00 94.44 192 LYS A N 1
ATOM 1539 C CA . LYS A 1 192 ? -33.533 -19.144 55.156 1.00 94.44 192 LYS A CA 1
ATOM 1540 C C . LYS A 1 192 ? -33.772 -18.206 53.970 1.00 94.44 192 LYS A C 1
ATOM 1542 O O . LYS A 1 192 ? -32.995 -18.208 53.020 1.00 94.44 192 LYS A O 1
ATOM 1547 N N . LEU A 1 193 ? -34.824 -17.385 54.022 1.00 94.06 193 LEU A N 1
ATOM 1548 C CA . LEU A 1 193 ? -35.119 -16.417 52.959 1.00 94.06 193 LEU A CA 1
ATOM 1549 C C . LEU A 1 193 ? -34.037 -15.333 52.853 1.00 94.06 193 LEU A C 1
ATOM 1551 O O . LEU A 1 193 ? -33.678 -14.936 51.747 1.00 94.06 193 LEU A O 1
ATOM 1555 N N . LYS A 1 194 ? -33.477 -14.882 53.983 1.00 94.62 194 LYS A N 1
ATOM 1556 C CA . LYS A 1 194 ? -32.339 -13.950 53.983 1.00 94.62 194 LYS A CA 1
ATOM 1557 C C . LYS A 1 194 ? -31.096 -14.561 53.344 1.00 94.62 194 LYS A C 1
ATOM 1559 O O . LYS A 1 194 ? -30.452 -13.892 52.546 1.00 94.62 194 LYS A O 1
ATOM 1564 N N . GLU A 1 195 ? -30.777 -15.814 53.659 1.00 94.75 195 GLU A N 1
ATOM 1565 C CA . GLU A 1 195 ? -29.646 -16.523 53.046 1.00 94.75 195 GLU A CA 1
ATOM 1566 C C . GLU A 1 195 ? -29.818 -16.660 51.527 1.00 94.75 195 GLU A C 1
ATOM 1568 O O . GLU A 1 195 ? -28.878 -16.393 50.778 1.00 94.75 195 GLU A O 1
ATOM 1573 N N . GLN A 1 196 ? -31.025 -16.997 51.057 1.00 95.25 196 GLN A N 1
ATOM 1574 C CA . GLN A 1 196 ? -31.335 -17.070 49.624 1.00 95.25 196 GLN A CA 1
ATOM 1575 C C . GLN A 1 196 ? -31.228 -15.707 48.929 1.00 95.25 196 GLN A C 1
ATOM 1577 O O . GLN A 1 196 ? -30.646 -15.616 47.847 1.00 95.25 196 GLN A O 1
ATOM 1582 N N . LEU A 1 197 ? -31.753 -14.644 49.548 1.00 95.31 197 LEU A N 1
ATOM 1583 C CA . LEU A 1 197 ? -31.662 -13.285 49.014 1.00 95.31 197 LEU A CA 1
ATOM 1584 C C . LEU A 1 197 ? -30.202 -12.837 48.893 1.00 95.31 197 LEU A C 1
ATOM 1586 O O . LEU A 1 197 ? -29.814 -12.266 47.875 1.00 95.31 197 LEU A O 1
ATOM 1590 N N . GLU A 1 198 ? -29.386 -13.130 49.902 1.00 95.56 198 GLU A N 1
ATOM 1591 C CA . GLU A 1 198 ? -27.977 -12.748 49.906 1.00 95.56 198 GLU A CA 1
ATOM 1592 C C . GLU A 1 198 ? -27.162 -13.557 48.888 1.00 95.56 198 GLU A C 1
ATOM 1594 O O . GLU A 1 198 ? -26.311 -13.003 48.192 1.00 95.56 198 GLU A O 1
ATOM 1599 N N . ALA A 1 199 ? -27.466 -14.848 48.719 1.00 95.38 199 ALA A N 1
ATOM 1600 C CA . ALA A 1 199 ? -26.887 -15.661 47.651 1.00 95.38 199 ALA A CA 1
ATOM 1601 C C . ALA A 1 199 ? -27.241 -15.103 46.262 1.00 95.38 199 ALA A C 1
ATOM 1603 O O . ALA A 1 199 ? -26.361 -14.950 45.414 1.00 95.38 199 ALA A O 1
ATOM 1604 N N . HIS A 1 200 ? -28.504 -14.726 46.041 1.00 94.69 200 HIS A N 1
ATOM 1605 C CA . HIS A 1 200 ? -28.938 -14.110 44.787 1.00 94.69 200 HIS A CA 1
ATOM 1606 C C . HIS A 1 200 ? -28.255 -12.757 44.547 1.00 94.69 200 HIS A C 1
ATOM 1608 O O . HIS A 1 200 ? -27.855 -12.448 43.424 1.00 94.69 200 HIS A O 1
ATOM 1614 N N . ARG A 1 201 ? -28.078 -11.950 45.599 1.00 95.31 201 ARG A N 1
ATOM 1615 C CA . ARG A 1 201 ? -27.373 -10.666 45.520 1.00 95.31 201 ARG A CA 1
ATOM 1616 C C . ARG A 1 201 ? -25.931 -10.847 45.052 1.00 95.31 201 ARG A C 1
ATOM 1618 O O . ARG A 1 201 ? -25.518 -10.167 44.119 1.00 95.31 201 ARG A O 1
ATOM 1625 N N . ARG A 1 202 ? -25.215 -11.825 45.618 1.00 95.88 202 ARG A N 1
ATOM 1626 C CA . ARG A 1 202 ? -23.845 -12.169 45.200 1.00 95.88 202 ARG A CA 1
ATOM 1627 C C . ARG A 1 202 ? -23.777 -12.620 43.744 1.00 95.88 202 ARG A C 1
ATOM 1629 O O . ARG A 1 202 ? -22.871 -12.206 43.031 1.00 95.88 202 ARG A O 1
ATOM 1636 N N . ILE A 1 203 ? -24.737 -13.428 43.284 1.00 96.06 203 ILE A N 1
ATOM 1637 C CA . ILE A 1 203 ? -24.799 -13.859 41.877 1.00 96.06 203 ILE A CA 1
ATOM 1638 C C . ILE A 1 203 ? -24.974 -12.651 40.950 1.00 96.06 203 ILE A C 1
ATOM 1640 O O . ILE A 1 203 ? -24.245 -12.532 39.969 1.00 96.06 203 ILE A O 1
ATOM 1644 N N . MET A 1 204 ? -25.895 -11.735 41.270 1.00 95.44 204 MET A N 1
ATOM 1645 C CA . MET A 1 204 ? -26.098 -10.522 40.468 1.00 95.44 204 MET A CA 1
ATOM 1646 C C . MET A 1 204 ? -24.870 -9.613 40.454 1.00 95.44 204 MET A C 1
ATOM 1648 O O . MET A 1 204 ? -24.584 -9.007 39.428 1.00 95.44 204 MET A O 1
ATOM 1652 N N . GLU A 1 205 ? -24.152 -9.511 41.570 1.00 95.50 205 GLU A N 1
ATOM 1653 C CA . GLU A 1 205 ? -22.947 -8.686 41.679 1.00 95.50 205 GLU A CA 1
ATOM 1654 C C . GLU A 1 205 ? -21.771 -9.284 40.897 1.00 95.50 205 GLU A C 1
ATOM 1656 O O . GLU A 1 205 ? -21.047 -8.573 40.205 1.00 95.50 205 GLU A O 1
ATOM 1661 N N . MET A 1 206 ? -21.631 -10.611 40.896 1.00 95.56 206 MET A N 1
ATOM 1662 C CA . MET A 1 206 ? -20.690 -11.288 40.003 1.00 95.56 206 MET A CA 1
ATOM 1663 C C . MET A 1 206 ? -21.061 -11.109 38.526 1.00 95.56 206 MET A C 1
ATOM 1665 O O . MET A 1 206 ? -20.180 -10.922 37.688 1.00 95.56 206 MET A O 1
ATOM 1669 N N . ASP A 1 207 ? -22.350 -11.181 38.187 1.00 96.12 207 ASP A N 1
ATOM 1670 C CA . ASP A 1 207 ? -22.810 -11.012 36.807 1.00 96.12 207 ASP A CA 1
ATOM 1671 C C . ASP A 1 207 ? -22.647 -9.563 36.322 1.00 96.12 207 ASP A C 1
ATOM 1673 O O . ASP A 1 207 ? -22.216 -9.328 35.192 1.00 96.12 207 ASP A O 1
ATOM 1677 N N . SER A 1 208 ? -22.915 -8.574 37.181 1.00 95.31 208 SER A N 1
ATOM 1678 C CA . SER A 1 208 ? -22.681 -7.163 36.865 1.00 95.31 208 SER A CA 1
ATOM 1679 C C . SER A 1 208 ? -21.193 -6.880 36.657 1.00 95.31 208 SER A C 1
ATOM 1681 O O . SER A 1 208 ? -20.839 -6.216 35.681 1.00 95.31 208 SER A O 1
ATOM 1683 N N . GLN A 1 209 ? -20.323 -7.452 37.493 1.00 96.31 209 GLN A N 1
ATOM 1684 C CA . GLN A 1 209 ? -18.876 -7.332 37.353 1.00 96.31 209 GLN A CA 1
ATOM 1685 C C . GLN A 1 209 ? -18.381 -7.935 36.029 1.00 96.31 209 GLN A C 1
ATOM 1687 O O . GLN A 1 209 ? -17.689 -7.259 35.268 1.00 96.31 209 GLN A O 1
ATOM 1692 N N . LYS A 1 210 ? -18.830 -9.149 35.679 1.00 97.19 210 LYS A N 1
ATOM 1693 C CA . LYS A 1 210 ? -18.509 -9.778 34.384 1.00 97.19 210 LYS A CA 1
ATOM 1694 C C . LYS A 1 210 ? -18.984 -8.949 33.192 1.00 97.19 210 LYS A C 1
ATOM 1696 O O . LYS A 1 210 ? -18.277 -8.839 32.194 1.00 97.19 210 LYS A O 1
ATOM 1701 N N . ARG A 1 211 ? -20.174 -8.338 33.268 1.00 96.00 211 ARG A N 1
ATOM 1702 C CA . ARG A 1 211 ? -20.668 -7.444 32.203 1.00 96.00 211 ARG A CA 1
ATOM 1703 C C . ARG A 1 211 ? -19.793 -6.204 32.042 1.00 96.00 211 ARG A C 1
ATOM 1705 O O . ARG A 1 211 ? -19.613 -5.749 30.914 1.00 96.00 211 ARG A O 1
ATOM 1712 N N . ILE A 1 212 ? -19.272 -5.649 33.137 1.00 96.50 212 ILE A N 1
ATOM 1713 C CA . ILE A 1 212 ? -18.352 -4.504 33.097 1.00 96.50 212 ILE A CA 1
ATOM 1714 C C . ILE A 1 212 ? -17.030 -4.913 32.435 1.00 96.50 212 ILE A C 1
ATOM 1716 O O . ILE A 1 212 ? -16.579 -4.219 31.524 1.00 96.50 212 ILE A O 1
ATOM 1720 N N . GLU A 1 213 ? -16.462 -6.057 32.823 1.00 97.00 213 GLU A N 1
ATOM 1721 C CA . GLU A 1 213 ? -15.228 -6.604 32.241 1.00 97.00 213 GLU A CA 1
ATOM 1722 C C . GLU A 1 213 ? -15.369 -6.837 30.731 1.00 97.00 213 GLU A C 1
ATOM 1724 O O . GLU A 1 213 ? -14.610 -6.270 29.943 1.00 97.00 213 GLU A O 1
ATOM 1729 N N . LEU A 1 214 ? -16.420 -7.547 30.304 1.00 97.38 214 LEU A N 1
ATOM 1730 C CA . LEU A 1 214 ? -16.705 -7.785 28.884 1.00 97.38 214 LEU A CA 1
ATOM 1731 C C . LEU A 1 214 ? -16.906 -6.485 28.094 1.00 97.38 214 LEU A C 1
ATOM 1733 O O . LEU A 1 214 ? -16.540 -6.398 26.922 1.00 97.38 214 LEU A O 1
ATOM 1737 N N . LYS A 1 215 ? -17.492 -5.452 28.710 1.00 97.62 215 LYS A N 1
ATOM 1738 C CA . LYS A 1 215 ? -17.692 -4.152 28.060 1.00 97.62 215 LYS A CA 1
ATOM 1739 C C . LYS A 1 215 ? -16.369 -3.420 27.837 1.00 97.62 215 LYS A C 1
ATOM 1741 O O . LYS A 1 215 ? -16.199 -2.803 26.783 1.00 97.62 215 LYS A O 1
ATOM 1746 N N . GLU A 1 216 ? -15.444 -3.482 28.792 1.00 96.75 216 GLU A N 1
ATOM 1747 C CA . GLU A 1 216 ? -14.110 -2.896 28.636 1.00 96.75 216 GLU A CA 1
ATOM 1748 C C . GLU A 1 216 ? -13.241 -3.688 27.651 1.00 96.75 216 GLU A C 1
ATOM 1750 O O . GLU A 1 216 ? -12.566 -3.072 26.822 1.00 96.75 216 GLU A O 1
ATOM 1755 N N . GLU A 1 217 ? -13.329 -5.021 27.640 1.00 97.50 217 GLU A N 1
ATOM 1756 C CA . GLU A 1 217 ? -12.709 -5.851 26.599 1.00 97.50 217 GLU A CA 1
ATOM 1757 C C . GLU A 1 217 ? -13.258 -5.508 25.213 1.00 97.50 217 GLU A C 1
ATOM 1759 O O . GLU A 1 217 ? -12.502 -5.235 24.284 1.00 97.50 217 GLU A O 1
ATOM 1764 N N . LEU A 1 218 ? -14.579 -5.411 25.054 1.00 97.50 218 LEU A N 1
ATOM 1765 C CA . LEU A 1 218 ? -15.177 -5.024 23.777 1.00 97.50 218 LEU A CA 1
ATOM 1766 C C . LEU A 1 218 ? -14.697 -3.635 23.326 1.00 97.50 218 LEU A C 1
ATOM 1768 O O . LEU A 1 218 ? -14.470 -3.397 22.138 1.00 97.50 218 LEU A O 1
ATOM 1772 N N . LYS A 1 219 ? -14.527 -2.701 24.265 1.00 97.69 219 LYS A N 1
ATOM 1773 C CA . LYS A 1 219 ? -14.007 -1.359 23.988 1.00 97.69 219 LYS A CA 1
ATOM 1774 C C . LYS A 1 219 ? -12.531 -1.397 23.586 1.00 97.69 219 LYS A C 1
ATOM 1776 O O . LYS A 1 219 ? -12.140 -0.660 22.680 1.00 97.69 219 LYS A O 1
ATOM 1781 N N . SER A 1 220 ? -11.714 -2.243 24.216 1.00 96.81 220 SER A N 1
ATOM 1782 C CA . SER A 1 220 ? -10.310 -2.432 23.837 1.00 96.81 220 SER A CA 1
ATOM 1783 C C . SER A 1 220 ? -10.187 -3.072 22.452 1.00 96.81 220 SER A C 1
ATOM 1785 O O . SER A 1 220 ? -9.451 -2.543 21.618 1.00 96.81 220 SER A O 1
ATOM 1787 N N . PHE A 1 221 ? -10.994 -4.093 22.151 1.00 97.25 221 PHE A N 1
ATOM 1788 C CA . PHE A 1 221 ? -11.067 -4.708 20.826 1.00 97.25 221 PHE A CA 1
ATOM 1789 C C . PHE A 1 221 ? -11.488 -3.709 19.748 1.00 97.25 221 PHE A C 1
ATOM 1791 O O . PHE A 1 221 ? -10.839 -3.634 18.709 1.00 97.25 221 PHE A O 1
ATOM 1798 N N . LYS A 1 222 ? -12.506 -2.876 19.999 1.00 97.62 222 LYS A N 1
ATOM 1799 C CA . LYS A 1 222 ? -12.916 -1.820 19.054 1.00 97.62 222 LYS A CA 1
ATOM 1800 C C . LYS A 1 222 ? -11.787 -0.834 18.751 1.00 97.62 222 LYS A C 1
ATOM 1802 O O . LYS A 1 222 ? -11.593 -0.476 17.594 1.00 97.62 222 LYS A O 1
ATOM 1807 N N . ARG A 1 223 ? -11.018 -0.421 19.766 1.00 97.31 223 ARG A N 1
ATOM 1808 C CA . ARG A 1 223 ? -9.837 0.441 19.570 1.00 97.31 223 ARG A CA 1
ATOM 1809 C C . ARG A 1 223 ? -8.758 -0.256 18.740 1.00 97.31 223 ARG A C 1
ATOM 1811 O O . ARG A 1 223 ? -8.189 0.368 17.852 1.00 97.31 223 ARG A O 1
ATOM 1818 N N . ALA A 1 224 ? -8.501 -1.535 19.006 1.00 97.31 224 ALA A N 1
ATOM 1819 C CA . ALA A 1 224 ? -7.518 -2.316 18.261 1.00 97.31 224 ALA A CA 1
ATOM 1820 C C . ALA A 1 224 ? -7.920 -2.510 16.789 1.00 97.31 224 ALA A C 1
ATOM 1822 O O . ALA A 1 224 ? -7.069 -2.386 15.913 1.00 97.31 224 ALA A O 1
ATOM 1823 N N . ILE A 1 225 ? -9.204 -2.768 16.515 1.00 97.50 225 ILE A N 1
ATOM 1824 C CA . ILE A 1 225 ? -9.746 -2.849 15.149 1.00 97.50 225 ILE A CA 1
ATOM 1825 C C . ILE A 1 225 ? -9.558 -1.510 14.436 1.00 97.50 225 ILE A C 1
ATOM 1827 O O . ILE A 1 225 ? -8.938 -1.478 13.382 1.00 97.50 225 ILE A O 1
ATOM 1831 N N . HIS A 1 226 ? -9.972 -0.402 15.057 1.00 97.94 226 HIS A N 1
ATOM 1832 C CA . HIS A 1 226 ? -9.826 0.922 14.453 1.00 97.94 226 HIS A CA 1
ATOM 1833 C C . HIS A 1 226 ? -8.364 1.263 14.120 1.00 97.94 226 HIS A C 1
ATOM 1835 O O . HIS A 1 226 ? -8.079 1.772 13.041 1.00 97.94 226 HIS A O 1
ATOM 1841 N N . LEU A 1 227 ? -7.422 0.935 15.011 1.00 97.75 227 LEU A N 1
ATOM 1842 C CA . LEU A 1 227 ? -5.994 1.141 14.755 1.00 97.75 227 LEU A CA 1
ATOM 1843 C C . LEU A 1 227 ? -5.493 0.305 13.565 1.00 97.75 227 LEU A C 1
ATOM 1845 O O . LEU A 1 227 ? -4.683 0.782 12.771 1.00 97.75 227 LEU A O 1
ATOM 1849 N N . ARG A 1 228 ? -5.978 -0.936 13.424 1.00 97.56 228 ARG A N 1
ATOM 1850 C CA . ARG A 1 228 ? -5.658 -1.789 12.272 1.00 97.56 228 ARG A CA 1
ATOM 1851 C C . ARG A 1 228 ? -6.252 -1.237 10.980 1.00 97.56 228 ARG A C 1
ATOM 1853 O O . ARG A 1 228 ? -5.538 -1.219 9.987 1.00 97.56 228 ARG A O 1
ATOM 1860 N N . ASP A 1 229 ? -7.483 -0.733 11.000 1.00 97.75 229 ASP A N 1
ATOM 1861 C CA . ASP A 1 229 ? -8.120 -0.121 9.826 1.00 97.75 229 ASP A CA 1
ATOM 1862 C C . ASP A 1 229 ? -7.348 1.117 9.350 1.00 97.75 229 ASP A C 1
ATOM 1864 O O . ASP A 1 229 ? -7.083 1.266 8.158 1.00 97.75 229 ASP A O 1
ATOM 1868 N N . VAL A 1 230 ? -6.907 1.972 10.284 1.00 97.94 230 VAL A N 1
ATOM 1869 C CA . VAL A 1 230 ? -6.037 3.119 9.970 1.00 97.94 230 VAL A CA 1
ATOM 1870 C C . VAL A 1 230 ? -4.736 2.643 9.324 1.00 97.94 230 VAL A C 1
ATOM 1872 O O . VAL A 1 230 ? -4.340 3.170 8.284 1.00 97.94 230 VAL A O 1
ATOM 1875 N N . ARG A 1 231 ? -4.098 1.607 9.885 1.00 97.94 231 ARG A N 1
ATOM 1876 C CA . ARG A 1 231 ? -2.856 1.058 9.329 1.00 97.94 231 ARG A CA 1
ATOM 1877 C C . ARG A 1 231 ? -3.050 0.444 7.941 1.00 97.94 231 ARG A C 1
ATOM 1879 O O . ARG A 1 231 ? -2.180 0.599 7.090 1.00 97.94 231 ARG A O 1
ATOM 1886 N N . ILE A 1 232 ? -4.170 -0.236 7.698 1.00 97.38 232 ILE A N 1
ATOM 1887 C CA . ILE A 1 232 ? -4.519 -0.772 6.375 1.00 97.38 232 ILE A CA 1
ATOM 1888 C C . ILE A 1 232 ? -4.660 0.377 5.373 1.00 97.38 232 ILE A C 1
ATOM 1890 O O . ILE A 1 232 ? -4.030 0.339 4.320 1.00 97.38 232 ILE A O 1
ATOM 1894 N N . ALA A 1 233 ? -5.394 1.437 5.721 1.00 97.88 233 ALA A N 1
ATOM 1895 C CA . ALA A 1 233 ? -5.584 2.590 4.841 1.00 97.88 233 ALA A CA 1
ATOM 1896 C C . ALA A 1 233 ? -4.269 3.325 4.507 1.00 97.88 233 ALA A C 1
ATOM 1898 O O . ALA A 1 233 ? -4.114 3.848 3.401 1.00 97.88 233 ALA A O 1
ATOM 1899 N N . GLU A 1 234 ? -3.317 3.375 5.445 1.00 97.50 234 GLU A N 1
ATOM 1900 C CA . GLU A 1 234 ? -1.955 3.862 5.187 1.00 97.50 234 GLU A CA 1
ATOM 1901 C C . GLU A 1 234 ? -1.219 2.985 4.178 1.00 97.50 234 GLU A C 1
ATOM 1903 O O . GLU A 1 234 ? -0.760 3.492 3.157 1.00 97.50 234 GLU A O 1
ATOM 1908 N N . LEU A 1 235 ? -1.172 1.673 4.422 1.00 96.38 235 LEU A N 1
ATOM 1909 C CA . LEU A 1 235 ? -0.486 0.723 3.545 1.00 96.38 235 LEU A CA 1
ATOM 1910 C C . LEU A 1 235 ? -1.076 0.707 2.131 1.00 96.38 235 LEU A C 1
ATOM 1912 O O . LEU A 1 235 ? -0.337 0.619 1.157 1.00 96.38 235 LEU A O 1
ATOM 1916 N N . GLU A 1 236 ? -2.394 0.837 1.993 1.00 97.12 236 GLU A N 1
ATOM 1917 C CA . GLU A 1 236 ? -3.041 0.959 0.686 1.00 97.12 236 GLU A CA 1
ATOM 1918 C C . GLU A 1 236 ? -2.656 2.248 -0.048 1.00 97.12 236 GLU A C 1
ATOM 1920 O O . GLU A 1 236 ? -2.559 2.257 -1.276 1.00 97.12 236 GLU A O 1
ATOM 1925 N N . ARG A 1 237 ? -2.455 3.354 0.679 1.00 98.00 237 ARG A N 1
ATOM 1926 C CA . ARG A 1 237 ? -1.994 4.614 0.087 1.00 98.00 237 ARG A CA 1
ATOM 1927 C C . ARG A 1 237 ? -0.557 4.480 -0.403 1.00 98.00 237 ARG A C 1
ATOM 1929 O O . ARG A 1 237 ? -0.291 4.850 -1.541 1.00 98.00 237 ARG A O 1
ATOM 1936 N N . ASP A 1 238 ? 0.316 3.905 0.417 1.00 96.31 238 ASP A N 1
ATOM 1937 C CA . ASP A 1 238 ? 1.718 3.669 0.066 1.00 96.31 238 ASP A CA 1
ATOM 1938 C C . ASP A 1 238 ? 1.833 2.716 -1.132 1.00 96.31 238 ASP A C 1
ATOM 1940 O O . ASP A 1 238 ? 2.593 2.977 -2.065 1.00 96.31 238 ASP A O 1
ATOM 1944 N N . LEU A 1 239 ? 1.014 1.657 -1.162 1.00 97.06 239 LEU A N 1
ATOM 1945 C CA . LEU A 1 239 ? 0.945 0.725 -2.286 1.00 97.06 239 LEU A CA 1
ATOM 1946 C C . LEU A 1 239 ? 0.526 1.428 -3.582 1.00 97.06 239 LEU A C 1
ATOM 1948 O O . LEU A 1 239 ? 1.153 1.203 -4.614 1.00 97.06 239 LEU A O 1
ATOM 1952 N N . ARG A 1 240 ? -0.496 2.296 -3.543 1.00 97.25 240 ARG A N 1
ATOM 1953 C CA . ARG A 1 240 ? -0.922 3.076 -4.719 1.00 97.25 240 ARG A CA 1
ATOM 1954 C C . ARG A 1 240 ? 0.185 4.005 -5.220 1.00 97.25 240 ARG A C 1
ATOM 1956 O O . ARG A 1 240 ? 0.429 4.045 -6.422 1.00 97.25 240 ARG A O 1
ATOM 1963 N N . SER A 1 241 ? 0.872 4.707 -4.317 1.00 95.56 241 SER A N 1
ATOM 1964 C CA . SER A 1 241 ? 2.008 5.565 -4.678 1.00 95.56 241 SER A CA 1
ATOM 1965 C C . SER A 1 241 ? 3.131 4.759 -5.336 1.00 95.56 241 SER A C 1
ATOM 1967 O O . SER A 1 241 ? 3.599 5.123 -6.411 1.00 95.56 241 SER A O 1
ATOM 1969 N N . SER A 1 242 ? 3.504 3.617 -4.751 1.00 93.31 242 SER A N 1
ATOM 1970 C CA . SER A 1 242 ? 4.544 2.741 -5.301 1.00 93.31 242 SER A CA 1
ATOM 1971 C C . SER A 1 242 ? 4.148 2.146 -6.659 1.00 93.31 242 SER A C 1
ATOM 1973 O O . SER A 1 242 ? 4.960 2.109 -7.580 1.00 93.31 242 SER A O 1
ATOM 1975 N N . GLN A 1 243 ? 2.886 1.744 -6.837 1.00 94.19 243 GLN A N 1
ATOM 1976 C CA . GLN A 1 243 ? 2.372 1.296 -8.137 1.00 94.19 243 GLN A CA 1
ATOM 1977 C C . GLN A 1 243 ? 2.478 2.395 -9.199 1.00 94.19 243 GLN A C 1
ATOM 1979 O O . GLN A 1 243 ? 2.859 2.114 -10.333 1.00 94.19 243 GLN A O 1
ATOM 1984 N N . GLN A 1 244 ? 2.182 3.645 -8.840 1.00 96.00 244 GLN A N 1
ATOM 1985 C CA . GLN A 1 244 ? 2.309 4.770 -9.760 1.00 96.00 244 GLN A CA 1
ATOM 1986 C C . GLN A 1 244 ? 3.771 5.049 -10.137 1.00 96.00 244 GLN A C 1
ATOM 1988 O O . GLN A 1 244 ? 4.055 5.302 -11.307 1.00 96.00 244 GLN A O 1
ATOM 1993 N N . GLU A 1 245 ? 4.705 4.941 -9.190 1.00 93.56 245 GLU A N 1
ATOM 1994 C CA . GLU A 1 245 ? 6.145 5.022 -9.475 1.00 93.56 245 GLU A CA 1
ATOM 1995 C C . GLU A 1 245 ? 6.608 3.918 -10.431 1.00 93.56 245 GLU A C 1
ATOM 1997 O O . GLU A 1 245 ? 7.364 4.200 -11.360 1.00 93.56 245 GLU A O 1
ATOM 2002 N N . VAL A 1 246 ? 6.117 2.685 -10.263 1.00 93.81 246 VAL A N 1
ATOM 2003 C CA . VAL A 1 246 ? 6.421 1.571 -11.176 1.00 93.81 246 VAL A CA 1
ATOM 2004 C C . VAL A 1 246 ? 5.904 1.853 -12.585 1.00 93.81 246 VAL A C 1
ATOM 2006 O O . VAL A 1 246 ? 6.637 1.624 -13.542 1.00 93.81 246 VAL A O 1
ATOM 2009 N N . VAL A 1 247 ? 4.684 2.381 -12.732 1.00 94.62 247 VAL A N 1
ATOM 2010 C CA . VAL A 1 247 ? 4.129 2.743 -14.049 1.00 94.62 247 VAL A CA 1
ATOM 2011 C C . VAL A 1 247 ? 4.971 3.832 -14.714 1.00 94.62 247 VAL A C 1
ATOM 2013 O O . VAL A 1 247 ? 5.397 3.657 -15.851 1.00 94.62 247 VAL A O 1
ATOM 2016 N N . MET A 1 248 ? 5.301 4.908 -13.992 1.00 93.12 248 MET A N 1
ATOM 2017 C CA . MET A 1 248 ? 6.170 5.965 -14.528 1.00 93.12 248 MET A CA 1
ATOM 2018 C C . MET A 1 248 ? 7.562 5.434 -14.898 1.00 93.12 248 MET A C 1
ATOM 2020 O O . MET A 1 248 ? 8.121 5.817 -15.925 1.00 93.12 248 MET A O 1
ATOM 2024 N N . GLY A 1 249 ? 8.126 4.545 -14.076 1.00 91.56 249 GLY A N 1
ATOM 2025 C CA . GLY A 1 249 ? 9.389 3.873 -14.369 1.00 91.56 249 GLY A CA 1
ATOM 2026 C C . GLY A 1 249 ? 9.301 3.003 -15.624 1.00 91.56 249 GLY A C 1
ATOM 2027 O O . GLY A 1 249 ? 10.210 3.027 -16.452 1.00 91.56 249 GLY A O 1
ATOM 2028 N N . GLN A 1 250 ? 8.192 2.288 -15.814 1.00 90.94 250 GLN A N 1
ATOM 2029 C CA . GLN A 1 250 ? 7.953 1.471 -17.001 1.00 90.94 250 GLN A CA 1
ATOM 2030 C C . GLN A 1 250 ? 7.864 2.334 -18.266 1.00 90.94 250 GLN A C 1
ATOM 2032 O O . GLN A 1 250 ? 8.502 2.003 -19.264 1.00 90.94 250 GLN A O 1
ATOM 2037 N N . ASP A 1 251 ? 7.157 3.464 -18.213 1.00 94.19 251 ASP A N 1
ATOM 2038 C CA . ASP A 1 251 ? 7.060 4.409 -19.332 1.00 94.19 251 ASP A CA 1
ATOM 2039 C C . ASP A 1 251 ? 8.438 4.976 -19.710 1.00 94.19 251 ASP A C 1
ATOM 2041 O O . ASP A 1 251 ? 8.792 5.060 -20.890 1.00 94.19 251 ASP A O 1
ATOM 2045 N N . GLN A 1 252 ? 9.269 5.298 -18.711 1.00 95.00 252 GLN A N 1
ATOM 2046 C CA . GLN A 1 252 ? 10.653 5.725 -18.939 1.00 95.00 252 GLN A CA 1
ATOM 2047 C C . GLN A 1 252 ? 11.488 4.626 -19.603 1.00 95.00 252 GLN A C 1
ATOM 2049 O O . GLN A 1 252 ? 12.247 4.912 -20.531 1.00 95.00 252 GLN A O 1
ATOM 2054 N N . VAL A 1 253 ? 11.350 3.372 -19.161 1.00 95.00 253 VAL A N 1
ATOM 2055 C CA . VAL A 1 253 ? 12.046 2.226 -19.764 1.00 95.00 253 VAL A CA 1
ATOM 2056 C C . VAL A 1 253 ? 11.611 2.020 -21.213 1.00 95.00 253 VAL A C 1
ATOM 2058 O O . VAL A 1 253 ? 12.472 1.804 -22.068 1.00 95.00 253 VAL A O 1
ATOM 2061 N N . VAL A 1 254 ? 10.315 2.125 -21.520 1.00 96.00 254 VAL A N 1
ATOM 2062 C CA . VAL A 1 254 ? 9.799 2.034 -22.896 1.00 96.00 254 VAL A CA 1
ATOM 2063 C C . VAL A 1 254 ? 10.420 3.126 -23.768 1.00 96.00 254 VAL A C 1
ATOM 2065 O O . VAL A 1 254 ? 11.050 2.812 -24.778 1.00 96.00 254 VAL A O 1
ATOM 2068 N N . HIS A 1 255 ? 10.364 4.386 -23.331 1.00 93.50 255 HIS A N 1
ATOM 2069 C CA . HIS A 1 255 ? 10.948 5.509 -24.070 1.00 93.50 255 HIS A CA 1
ATOM 2070 C C . HIS A 1 255 ? 12.467 5.355 -24.283 1.00 93.50 255 HIS A C 1
ATOM 2072 O O . HIS A 1 255 ? 12.999 5.629 -25.362 1.00 93.50 255 HIS A O 1
ATOM 2078 N N . LEU A 1 256 ? 13.202 4.889 -23.267 1.00 95.00 256 LEU A N 1
ATOM 2079 C CA . LEU A 1 256 ? 14.634 4.609 -23.403 1.00 95.00 256 LEU A CA 1
ATOM 2080 C C . LEU A 1 256 ? 14.906 3.452 -24.373 1.00 95.00 256 LEU A C 1
ATOM 2082 O O . LEU A 1 256 ? 15.859 3.528 -25.146 1.00 95.00 256 LEU A O 1
ATOM 2086 N N . THR A 1 257 ? 14.067 2.417 -24.374 1.00 95.88 257 THR A N 1
ATOM 2087 C CA . THR A 1 257 ? 14.184 1.266 -25.283 1.00 95.88 257 THR A CA 1
ATOM 2088 C C . THR A 1 257 ? 13.984 1.686 -26.739 1.00 95.88 257 THR A C 1
ATOM 2090 O O . THR A 1 257 ? 14.765 1.291 -27.610 1.00 95.88 257 THR A O 1
ATOM 2093 N N . GLU A 1 258 ? 13.001 2.544 -27.012 1.00 96.25 258 GLU A N 1
ATOM 2094 C CA . GLU A 1 258 ? 12.778 3.130 -28.339 1.00 96.25 258 GLU A CA 1
ATOM 2095 C C . GLU A 1 258 ? 13.981 3.966 -28.789 1.00 96.25 258 GLU A C 1
ATOM 2097 O O . GLU A 1 258 ? 14.487 3.797 -29.901 1.00 96.25 258 GLU A O 1
ATOM 2102 N N . ARG A 1 259 ? 14.514 4.813 -27.898 1.00 96.25 259 ARG A N 1
ATOM 2103 C CA . ARG A 1 259 ? 15.702 5.626 -28.188 1.00 96.25 259 ARG A CA 1
ATOM 2104 C C . ARG A 1 259 ? 16.935 4.770 -28.480 1.00 96.25 259 ARG A C 1
ATOM 2106 O O . ARG A 1 259 ? 17.685 5.086 -29.402 1.00 96.25 259 ARG A O 1
ATOM 2113 N N . VAL A 1 260 ? 17.155 3.698 -27.718 1.00 94.88 260 VAL A N 1
ATOM 2114 C CA . VAL A 1 260 ? 18.248 2.744 -27.967 1.00 94.88 260 VAL A CA 1
ATOM 2115 C C . VAL A 1 260 ? 18.066 2.060 -29.320 1.00 94.88 260 VAL A C 1
ATOM 2117 O O . VAL A 1 260 ? 19.029 1.979 -30.079 1.00 94.88 260 VAL A O 1
ATOM 2120 N N . SER A 1 261 ? 16.844 1.642 -29.657 1.00 96.81 261 SER A N 1
ATOM 2121 C CA . SER A 1 261 ? 16.535 1.013 -30.948 1.00 96.81 261 SER A CA 1
ATOM 2122 C C . SER A 1 261 ? 16.837 1.953 -32.120 1.00 96.81 261 SER A C 1
ATOM 2124 O O . SER A 1 261 ? 17.494 1.557 -33.081 1.00 96.81 261 SER A O 1
ATOM 2126 N N . HIS A 1 262 ? 16.456 3.231 -32.011 1.00 95.44 262 HIS A N 1
ATOM 2127 C CA . HIS A 1 262 ? 16.774 4.232 -33.029 1.00 95.44 262 HIS A CA 1
ATOM 2128 C C . HIS A 1 262 ? 18.287 4.461 -33.174 1.00 95.44 262 HIS A C 1
ATOM 2130 O O . HIS A 1 262 ? 18.813 4.506 -34.285 1.00 95.44 262 HIS A O 1
ATOM 2136 N N . LEU A 1 263 ? 19.018 4.562 -32.059 1.00 95.88 263 LEU A N 1
ATOM 2137 C CA . LEU A 1 263 ? 20.476 4.716 -32.095 1.00 95.88 263 LEU A CA 1
ATOM 2138 C C . LEU A 1 263 ? 21.175 3.495 -32.706 1.00 95.88 263 LEU A C 1
ATOM 2140 O O . LEU A 1 263 ? 22.155 3.658 -33.432 1.00 95.88 263 LEU A O 1
ATOM 2144 N N . GLN A 1 264 ? 20.668 2.286 -32.459 1.00 95.88 264 GLN A N 1
ATOM 2145 C CA . GLN A 1 264 ? 21.171 1.071 -33.100 1.00 95.88 264 GLN A CA 1
ATOM 2146 C C . GLN A 1 264 ? 20.961 1.102 -34.618 1.00 95.88 264 GLN A C 1
ATOM 2148 O O . GLN A 1 264 ? 21.874 0.745 -35.362 1.00 95.88 264 GLN A O 1
ATOM 2153 N N . GLU A 1 265 ? 19.808 1.572 -35.095 1.00 96.50 265 GLU A N 1
ATOM 2154 C CA . GLU A 1 265 ? 19.554 1.743 -36.530 1.00 96.50 265 GLU A CA 1
ATOM 2155 C C . GLU A 1 265 ? 20.505 2.776 -37.157 1.00 96.50 265 GLU A C 1
ATOM 2157 O O . GLU A 1 265 ? 21.103 2.529 -38.209 1.00 96.50 265 GLU A O 1
ATOM 2162 N N . VAL A 1 266 ? 20.707 3.916 -36.487 1.00 95.50 266 VAL A N 1
ATOM 2163 C CA . VAL A 1 266 ? 21.668 4.942 -36.919 1.00 95.50 266 VAL A CA 1
ATOM 2164 C C . VAL A 1 266 ? 23.081 4.362 -37.001 1.00 95.50 266 VAL A C 1
ATOM 2166 O O . VAL A 1 266 ? 23.770 4.592 -37.996 1.00 95.50 266 VAL A O 1
ATOM 2169 N N . GLN A 1 267 ? 23.498 3.568 -36.011 1.00 95.44 267 GLN A N 1
ATOM 2170 C CA . GLN A 1 267 ? 24.801 2.904 -36.022 1.00 95.44 267 GLN A CA 1
ATOM 2171 C C . GLN A 1 267 ? 24.937 1.947 -37.214 1.00 95.44 267 GLN A C 1
ATOM 2173 O O . GLN A 1 267 ? 25.913 2.034 -37.953 1.00 95.44 267 GLN A O 1
ATOM 2178 N N . GLN A 1 268 ? 23.936 1.098 -37.468 1.00 95.50 268 GLN A N 1
ATOM 2179 C CA . GLN A 1 268 ? 23.951 0.186 -38.618 1.00 95.50 268 GLN A CA 1
ATOM 2180 C C . GLN A 1 268 ? 24.045 0.934 -39.953 1.00 95.50 268 GLN A C 1
ATOM 2182 O O . GLN A 1 268 ? 24.748 0.505 -40.871 1.00 95.50 268 GLN A O 1
ATOM 2187 N N . ASN A 1 269 ? 23.344 2.061 -40.085 1.00 96.50 269 ASN A N 1
ATOM 2188 C CA . ASN A 1 269 ? 23.422 2.898 -41.280 1.00 96.50 269 ASN A CA 1
ATOM 2189 C C . ASN A 1 269 ? 24.798 3.557 -41.427 1.00 96.50 269 ASN A C 1
ATOM 2191 O O . ASN A 1 269 ? 25.324 3.646 -42.540 1.00 96.50 269 ASN A O 1
ATOM 2195 N N . MET A 1 270 ? 25.409 3.963 -40.313 1.00 95.56 270 MET A N 1
ATOM 2196 C CA . MET A 1 270 ? 26.764 4.497 -40.302 1.00 95.56 270 MET A CA 1
ATOM 2197 C C . MET A 1 270 ? 27.783 3.439 -40.746 1.00 95.56 270 MET A C 1
ATOM 2199 O O . MET A 1 270 ? 28.627 3.722 -41.596 1.00 95.56 270 MET A O 1
ATOM 2203 N N . ASP A 1 271 ? 27.664 2.207 -40.258 1.00 95.06 271 ASP A N 1
ATOM 2204 C CA . ASP A 1 271 ? 28.548 1.100 -40.637 1.00 95.06 271 ASP A CA 1
ATOM 2205 C C . ASP A 1 271 ? 28.432 0.783 -42.139 1.00 95.06 271 ASP A C 1
ATOM 2207 O O . ASP A 1 271 ? 29.443 0.680 -42.841 1.00 95.06 271 ASP A O 1
ATOM 2211 N N . LYS A 1 272 ? 27.203 0.747 -42.679 1.00 96.81 272 LYS A N 1
ATOM 2212 C CA . LYS A 1 272 ? 26.964 0.603 -44.129 1.00 96.81 272 LYS A CA 1
ATOM 2213 C C . LYS A 1 272 ? 27.626 1.723 -44.929 1.00 96.81 272 LYS A C 1
ATOM 2215 O O . LYS A 1 272 ? 28.269 1.469 -45.948 1.00 96.81 272 LYS A O 1
ATOM 2220 N N . TYR A 1 273 ? 27.489 2.972 -44.487 1.00 95.81 273 TYR A N 1
ATOM 2221 C CA . TYR A 1 273 ? 28.122 4.101 -45.164 1.00 95.81 273 TYR A CA 1
ATOM 2222 C C . TYR A 1 273 ? 29.653 4.011 -45.107 1.00 95.81 273 TYR A C 1
ATOM 2224 O O . TYR A 1 273 ? 30.317 4.261 -46.113 1.00 95.81 273 TYR A O 1
ATOM 2232 N N . GLN A 1 274 ? 30.231 3.603 -43.974 1.00 95.50 274 GLN A N 1
ATOM 2233 C CA . GLN A 1 274 ? 31.673 3.370 -43.866 1.00 95.50 274 GLN A CA 1
ATOM 2234 C C . GLN A 1 274 ? 32.149 2.289 -44.843 1.00 95.50 274 GLN A C 1
ATOM 2236 O O . GLN A 1 274 ? 33.180 2.474 -45.496 1.00 95.50 274 GLN A O 1
ATOM 2241 N N . GLU A 1 275 ? 31.387 1.207 -45.009 1.00 96.81 275 GLU A N 1
ATOM 2242 C CA . GLU A 1 275 ? 31.680 0.160 -45.990 1.00 96.81 275 GLU A CA 1
ATOM 2243 C C . GLU A 1 275 ? 31.654 0.704 -47.429 1.00 96.81 275 GLU A C 1
ATOM 2245 O O . GLU A 1 275 ? 32.578 0.459 -48.214 1.00 96.81 275 GLU A O 1
ATOM 2250 N N . VAL A 1 276 ? 30.638 1.502 -47.777 1.00 96.19 276 VAL A N 1
ATOM 2251 C CA . VAL A 1 276 ? 30.540 2.163 -49.090 1.00 96.19 276 VAL A CA 1
ATOM 2252 C C . VAL A 1 276 ? 31.728 3.099 -49.320 1.00 96.19 276 VAL A C 1
ATOM 2254 O O . VAL A 1 276 ? 32.344 3.066 -50.388 1.00 96.19 276 VAL A O 1
ATOM 2257 N N . VAL A 1 277 ? 32.111 3.892 -48.317 1.00 95.62 277 VAL A N 1
ATOM 2258 C CA . VAL A 1 277 ? 33.282 4.777 -48.389 1.00 95.62 277 VAL A CA 1
ATOM 2259 C C . VAL A 1 277 ? 34.574 3.976 -48.557 1.00 95.62 277 VAL A C 1
ATOM 2261 O O . VAL A 1 277 ? 35.435 4.366 -49.350 1.00 95.62 277 VAL A O 1
ATOM 2264 N N . ALA A 1 278 ? 34.730 2.850 -47.859 1.00 95.81 278 ALA A N 1
ATOM 2265 C CA . ALA A 1 278 ? 35.889 1.972 -48.009 1.00 95.81 278 ALA A CA 1
ATOM 2266 C C . ALA A 1 278 ? 35.974 1.390 -49.432 1.00 95.81 278 ALA A C 1
ATOM 2268 O O . ALA A 1 278 ? 37.029 1.475 -50.070 1.00 95.81 278 ALA A O 1
ATOM 2269 N N . LYS A 1 279 ? 34.852 0.899 -49.976 1.00 96.12 279 LYS A N 1
ATOM 2270 C CA . LYS A 1 279 ? 34.742 0.426 -51.367 1.00 96.12 279 LYS A CA 1
ATOM 2271 C C . LYS A 1 279 ? 35.093 1.529 -52.368 1.00 96.12 279 LYS A C 1
ATOM 2273 O O . LYS A 1 279 ? 35.900 1.302 -53.271 1.00 96.12 279 LYS A O 1
ATOM 2278 N N . ALA A 1 280 ? 34.560 2.736 -52.180 1.00 95.50 280 ALA A N 1
ATOM 2279 C CA . ALA A 1 280 ? 34.864 3.890 -53.023 1.00 95.50 280 ALA A CA 1
ATOM 2280 C C . ALA A 1 280 ? 36.356 4.261 -52.970 1.00 95.50 280 ALA A C 1
ATOM 2282 O O . ALA A 1 280 ? 36.972 4.465 -54.014 1.00 95.50 280 ALA A O 1
ATOM 2283 N N . LYS A 1 281 ? 36.979 4.266 -51.782 1.00 96.19 281 LYS A N 1
ATOM 2284 C CA . LYS A 1 281 ? 38.427 4.502 -51.626 1.00 96.19 281 LYS A CA 1
ATOM 2285 C C . LYS A 1 281 ? 39.262 3.463 -52.377 1.00 96.19 281 LYS A C 1
ATOM 2287 O O . LYS A 1 281 ? 40.221 3.843 -53.051 1.00 96.19 281 LYS A O 1
ATOM 2292 N N . CYS A 1 282 ? 38.911 2.179 -52.293 1.00 95.62 282 CYS A N 1
ATOM 2293 C CA . CYS A 1 282 ? 39.585 1.127 -53.060 1.00 95.62 282 CYS A CA 1
ATOM 2294 C C . CYS A 1 282 ? 39.423 1.337 -54.569 1.00 95.62 282 CYS A C 1
ATOM 2296 O O . CYS A 1 282 ? 40.413 1.278 -55.299 1.00 95.62 282 CYS A O 1
ATOM 2298 N N . LYS A 1 283 ? 38.212 1.668 -55.030 1.00 95.75 283 LYS A N 1
ATOM 2299 C CA . LYS A 1 283 ? 37.937 1.948 -56.444 1.00 95.75 283 LYS A CA 1
ATOM 2300 C C . LYS A 1 283 ? 38.739 3.152 -56.954 1.00 95.75 283 LYS A C 1
ATOM 2302 O O . LYS A 1 283 ? 39.360 3.076 -58.007 1.00 95.75 283 LYS A O 1
ATOM 2307 N N . THR A 1 284 ? 38.822 4.227 -56.172 1.00 95.88 284 THR A N 1
ATOM 2308 C CA . THR A 1 284 ? 39.655 5.399 -56.484 1.00 95.88 284 THR A CA 1
ATOM 2309 C C . THR A 1 284 ? 41.140 5.046 -56.549 1.00 95.88 284 THR A C 1
ATOM 2311 O O . THR A 1 284 ? 41.827 5.493 -57.464 1.00 95.88 284 THR A O 1
ATOM 2314 N N . LYS A 1 285 ? 41.658 4.230 -55.617 1.00 96.38 285 LYS A N 1
ATOM 2315 C CA . LYS A 1 285 ? 43.048 3.741 -55.680 1.00 96.38 285 LYS A CA 1
ATOM 2316 C C . LYS A 1 285 ? 43.300 2.930 -56.954 1.00 96.38 285 LYS A C 1
ATOM 2318 O O . LYS A 1 285 ? 44.335 3.124 -57.587 1.00 96.38 285 LYS A O 1
ATOM 2323 N N . TRP A 1 286 ? 42.357 2.069 -57.337 1.00 97.25 286 TRP A N 1
ATOM 2324 C CA . TRP A 1 286 ? 42.432 1.291 -58.573 1.00 97.25 286 TRP A CA 1
ATOM 2325 C C . TRP A 1 286 ? 42.467 2.195 -59.812 1.00 97.25 286 TRP A C 1
ATOM 2327 O O . TRP A 1 286 ? 43.396 2.084 -60.607 1.00 97.25 286 TRP A O 1
ATOM 2337 N N . TYR A 1 287 ? 41.540 3.154 -59.933 1.00 95.62 287 TYR A N 1
ATOM 2338 C CA . TYR A 1 287 ? 41.527 4.101 -61.055 1.00 95.62 287 TYR A CA 1
ATOM 2339 C C . TYR A 1 287 ? 42.800 4.944 -61.129 1.00 95.62 287 TYR A C 1
ATOM 2341 O O . TYR A 1 287 ? 43.325 5.141 -62.219 1.00 95.62 287 TYR A O 1
ATOM 2349 N N . LYS A 1 288 ? 43.334 5.404 -59.988 1.00 96.31 288 LYS A N 1
ATOM 2350 C CA . LYS A 1 288 ? 44.613 6.128 -59.955 1.00 96.31 288 LYS A CA 1
ATOM 2351 C C . LYS A 1 288 ? 45.757 5.272 -60.496 1.00 96.31 288 LYS A C 1
ATOM 2353 O O . LYS A 1 288 ? 46.514 5.750 -61.329 1.00 96.31 288 LYS A O 1
ATOM 2358 N N . ARG A 1 289 ? 45.865 4.010 -60.062 1.00 96.12 289 ARG A N 1
ATOM 2359 C CA . ARG A 1 289 ? 46.880 3.079 -60.580 1.00 96.12 289 ARG A CA 1
ATOM 2360 C C . ARG A 1 289 ? 46.718 2.869 -62.086 1.00 96.12 289 ARG A C 1
ATOM 2362 O O . ARG A 1 289 ? 47.691 3.013 -62.813 1.00 96.12 289 ARG A O 1
ATOM 2369 N N . ARG A 1 290 ? 45.491 2.620 -62.551 1.00 96.62 290 ARG A N 1
ATOM 2370 C CA . ARG A 1 290 ? 45.212 2.410 -63.975 1.00 96.62 290 ARG A CA 1
ATOM 2371 C C . ARG A 1 290 ? 45.520 3.645 -64.825 1.00 96.62 290 ARG A C 1
ATOM 2373 O O . ARG A 1 290 ? 46.019 3.507 -65.932 1.00 96.62 290 ARG A O 1
ATOM 2380 N N . ALA A 1 291 ? 45.255 4.843 -64.307 1.00 94.88 291 ALA A N 1
ATOM 2381 C CA . ALA A 1 291 ? 45.615 6.090 -64.974 1.00 94.88 291 ALA A CA 1
ATOM 2382 C C . ALA A 1 291 ? 47.138 6.244 -65.113 1.00 94.88 291 ALA A C 1
ATOM 2384 O O . ALA A 1 291 ? 47.599 6.625 -66.182 1.00 94.88 291 ALA A O 1
ATOM 2385 N N . TYR A 1 292 ? 47.916 5.901 -64.077 1.00 96.00 292 TYR A N 1
ATOM 2386 C CA . TYR A 1 292 ? 49.382 5.903 -64.164 1.00 96.00 292 TYR A CA 1
ATOM 2387 C C . TYR A 1 292 ? 49.913 4.870 -65.167 1.00 96.00 292 TYR A C 1
ATOM 2389 O O . TYR A 1 292 ? 50.826 5.188 -65.923 1.00 96.00 292 TYR A O 1
ATOM 2397 N N . GLU A 1 293 ? 49.336 3.665 -65.208 1.00 96.00 293 GLU A N 1
ATOM 2398 C CA . GLU A 1 293 ? 49.679 2.639 -66.207 1.00 96.00 293 GLU A CA 1
ATOM 2399 C C . GLU A 1 293 ? 49.426 3.146 -67.632 1.00 96.00 293 GLU A C 1
ATOM 2401 O O . GLU A 1 293 ? 50.347 3.167 -68.441 1.00 96.00 293 GLU A O 1
ATOM 2406 N N . LEU A 1 294 ? 48.217 3.646 -67.914 1.00 95.31 294 LEU A N 1
ATOM 2407 C CA . LEU A 1 294 ? 47.859 4.193 -69.228 1.00 95.31 294 LEU A CA 1
ATOM 2408 C C . LEU A 1 294 ? 48.723 5.400 -69.610 1.00 95.31 294 LEU A C 1
ATOM 2410 O O . LEU A 1 294 ? 49.117 5.538 -70.761 1.00 95.31 294 LEU A O 1
ATOM 2414 N N . GLN A 1 295 ? 49.046 6.274 -68.653 1.00 95.75 295 GLN A N 1
ATOM 2415 C CA . GLN A 1 295 ? 49.955 7.393 -68.896 1.00 95.75 295 GLN A CA 1
ATOM 2416 C C . GLN A 1 295 ? 51.356 6.897 -69.276 1.00 95.75 295 GLN A C 1
ATOM 2418 O O . GLN A 1 295 ? 51.972 7.448 -70.185 1.00 95.75 295 GLN A O 1
ATOM 2423 N N . SER A 1 296 ? 51.852 5.851 -68.610 1.00 94.44 296 SER A N 1
ATOM 2424 C CA . SER A 1 296 ? 53.127 5.223 -68.957 1.00 94.44 296 SER A CA 1
ATOM 2425 C C . SER A 1 296 ? 53.085 4.572 -70.340 1.00 94.44 296 SER A C 1
ATOM 2427 O O . SER A 1 296 ? 54.034 4.734 -71.100 1.00 94.44 296 SER A O 1
ATOM 2429 N N . GLU A 1 297 ? 51.999 3.874 -70.684 1.00 94.50 297 GLU A N 1
ATOM 2430 C CA . GLU A 1 297 ? 51.786 3.288 -72.016 1.00 94.50 297 GLU A CA 1
ATOM 2431 C C . GLU A 1 297 ? 51.776 4.375 -73.105 1.00 94.50 297 GLU A C 1
ATOM 2433 O O . GLU A 1 297 ? 52.498 4.257 -74.091 1.00 94.50 297 GLU A O 1
ATOM 2438 N N . CYS A 1 298 ? 51.047 5.480 -72.902 1.00 92.00 298 CYS A N 1
ATOM 2439 C CA . CYS A 1 298 ? 51.044 6.624 -73.820 1.00 92.00 298 CYS A CA 1
ATOM 2440 C C . CYS A 1 298 ? 52.431 7.258 -73.981 1.00 92.00 298 CYS A C 1
ATOM 2442 O O . CYS A 1 298 ? 52.819 7.595 -75.097 1.00 92.00 298 CYS A O 1
ATOM 2444 N N . ASN A 1 299 ? 53.184 7.415 -72.889 1.00 92.94 299 ASN A N 1
ATOM 2445 C CA . ASN A 1 299 ? 54.546 7.944 -72.950 1.00 92.94 299 ASN A CA 1
ATOM 2446 C C . ASN A 1 299 ? 55.476 7.008 -73.739 1.00 92.94 299 ASN A C 1
ATOM 2448 O O . ASN A 1 299 ? 56.273 7.487 -74.541 1.00 92.94 299 ASN A O 1
ATOM 2452 N N . ASN A 1 300 ? 55.351 5.691 -73.546 1.00 92.69 300 ASN A N 1
ATOM 2453 C CA . ASN A 1 300 ? 56.128 4.695 -74.285 1.00 92.69 300 ASN A CA 1
ATOM 2454 C C . ASN A 1 300 ? 55.790 4.716 -75.783 1.00 92.69 300 ASN A C 1
ATOM 2456 O O . ASN A 1 300 ? 56.703 4.817 -76.594 1.00 92.69 300 ASN A O 1
ATOM 2460 N N . MET A 1 301 ? 54.503 4.726 -76.151 1.00 91.38 301 MET A N 1
ATOM 2461 C CA . MET A 1 301 ? 54.078 4.858 -77.554 1.00 91.38 301 MET A CA 1
ATOM 2462 C C . MET A 1 301 ? 54.549 6.179 -78.176 1.00 91.38 301 MET A C 1
ATOM 2464 O O . MET A 1 301 ? 54.963 6.215 -79.329 1.00 91.38 301 MET A O 1
ATOM 2468 N N . GLY A 1 302 ? 54.519 7.278 -77.416 1.00 89.69 302 GLY A N 1
ATOM 2469 C CA . GLY A 1 302 ? 55.044 8.566 -77.869 1.00 89.69 302 GLY A CA 1
ATOM 2470 C C . GLY A 1 302 ? 56.549 8.527 -78.150 1.00 89.69 302 GLY A C 1
ATOM 2471 O O . GLY A 1 302 ? 57.008 9.160 -79.098 1.00 89.69 302 GLY A O 1
ATOM 2472 N N . LEU A 1 303 ? 57.315 7.763 -77.361 1.00 89.94 303 LEU A N 1
ATOM 2473 C CA . LEU A 1 303 ? 58.725 7.504 -77.644 1.00 89.94 303 LEU A CA 1
ATOM 2474 C C . LEU A 1 303 ? 58.885 6.635 -78.893 1.00 89.94 303 LEU A C 1
ATOM 2476 O O . LEU A 1 303 ? 59.665 7.014 -79.756 1.00 89.94 303 LEU A O 1
ATOM 2480 N N . GLU A 1 304 ? 58.152 5.525 -79.020 1.00 89.19 304 GLU A N 1
ATOM 2481 C CA . GLU A 1 304 ? 58.188 4.648 -80.206 1.00 89.19 304 GLU A CA 1
ATOM 2482 C C . GLU A 1 304 ? 57.908 5.422 -81.501 1.00 89.19 304 GLU A C 1
ATOM 2484 O O . GLU A 1 304 ? 58.706 5.356 -82.431 1.00 89.19 304 GLU A O 1
ATOM 2489 N N . LEU A 1 305 ? 56.857 6.248 -81.529 1.00 87.94 305 LEU A N 1
ATOM 2490 C CA . LEU A 1 305 ? 56.551 7.110 -82.676 1.00 87.94 305 LEU A CA 1
ATOM 2491 C C . LEU A 1 305 ? 57.676 8.102 -82.979 1.00 87.94 305 LEU A C 1
ATOM 2493 O O . LEU A 1 305 ? 57.951 8.388 -84.141 1.00 87.94 305 LEU A O 1
ATOM 2497 N N . LYS A 1 306 ? 58.340 8.632 -81.946 1.00 90.62 306 LYS A N 1
ATOM 2498 C CA . LYS A 1 306 ? 59.485 9.525 -82.129 1.00 90.62 306 LYS A CA 1
ATOM 2499 C C . LYS A 1 306 ? 60.678 8.787 -82.743 1.00 90.62 306 LYS A C 1
ATOM 2501 O O . LYS A 1 306 ? 61.316 9.337 -83.634 1.00 90.62 306 LYS A O 1
ATOM 2506 N N . TRP A 1 307 ? 60.958 7.560 -82.298 1.00 88.19 307 TRP A N 1
ATOM 2507 C CA . TRP A 1 307 ? 61.994 6.711 -82.893 1.00 88.19 307 TRP A CA 1
ATOM 2508 C C . TRP A 1 307 ? 61.681 6.393 -84.361 1.00 88.19 307 TRP A C 1
ATOM 2510 O O . TRP A 1 307 ? 62.558 6.541 -85.207 1.00 88.19 307 TRP A O 1
ATOM 2520 N N . GLU A 1 308 ? 60.434 6.035 -84.682 1.00 87.88 308 GLU A N 1
ATOM 2521 C CA . GLU A 1 308 ? 60.009 5.788 -86.066 1.00 87.88 308 GLU A CA 1
ATOM 2522 C C . GLU A 1 308 ? 60.132 7.032 -86.956 1.00 87.88 308 GLU A C 1
ATOM 2524 O O . GLU A 1 308 ? 60.559 6.927 -88.105 1.00 87.88 308 GLU A O 1
ATOM 2529 N N . GLU A 1 309 ? 59.769 8.211 -86.447 1.00 89.19 309 GLU A N 1
ATOM 2530 C CA . GLU A 1 309 ? 59.900 9.471 -87.185 1.00 89.19 309 GLU A CA 1
ATOM 2531 C C . GLU A 1 309 ? 61.372 9.836 -87.415 1.00 89.19 309 GLU A C 1
ATOM 2533 O O . GLU A 1 309 ? 61.745 10.239 -88.514 1.00 89.19 309 GLU A O 1
ATOM 2538 N N . GLU A 1 310 ? 62.232 9.651 -86.408 1.00 89.19 310 GLU A N 1
ATOM 2539 C CA . GLU A 1 310 ? 63.678 9.848 -86.550 1.00 89.19 310 GLU A CA 1
ATOM 2540 C C . GLU A 1 310 ? 64.279 8.898 -87.596 1.00 89.19 310 GLU A C 1
ATOM 2542 O O . GLU A 1 310 ? 65.131 9.316 -88.384 1.00 89.19 310 GLU A O 1
ATOM 2547 N N . ASP A 1 311 ? 63.833 7.642 -87.644 1.00 86.44 311 ASP A N 1
ATOM 2548 C CA . ASP A 1 311 ? 64.283 6.677 -88.647 1.00 86.44 311 ASP A CA 1
ATOM 2549 C C . ASP A 1 311 ? 63.772 7.024 -90.053 1.00 86.44 311 ASP A C 1
ATOM 2551 O O . ASP A 1 311 ? 64.576 7.075 -90.988 1.00 86.44 311 ASP A O 1
ATOM 2555 N N . LYS A 1 312 ? 62.497 7.404 -90.212 1.00 90.38 312 LYS A N 1
ATOM 2556 C CA . LYS A 1 312 ? 61.964 7.917 -91.491 1.00 90.38 312 LYS A CA 1
ATOM 2557 C C . LYS A 1 312 ? 62.677 9.185 -91.952 1.00 90.38 312 LYS A C 1
ATOM 2559 O O . LYS A 1 312 ? 62.941 9.348 -93.143 1.00 90.38 312 LYS A O 1
ATOM 2564 N N . GLN A 1 313 ? 63.036 10.079 -91.032 1.00 89.88 313 GLN A N 1
ATOM 2565 C CA . GLN A 1 313 ? 63.798 11.281 -91.360 1.00 89.88 313 GLN A CA 1
ATOM 2566 C C . GLN A 1 313 ? 65.204 10.926 -91.861 1.00 89.88 313 GLN A C 1
ATOM 2568 O O . GLN A 1 313 ? 65.679 11.531 -92.823 1.00 89.88 313 GLN A O 1
ATOM 2573 N N . LYS A 1 314 ? 65.875 9.932 -91.262 1.00 90.00 314 LYS A N 1
ATOM 2574 C CA . LYS A 1 314 ? 67.167 9.435 -91.768 1.00 90.00 314 LYS A CA 1
ATOM 2575 C C . LYS A 1 314 ? 67.028 8.826 -93.161 1.00 90.00 314 LYS A C 1
ATOM 2577 O O . LYS A 1 314 ? 67.876 9.100 -94.009 1.00 90.00 314 LYS A O 1
ATOM 2582 N N . GLU A 1 315 ? 65.981 8.037 -93.406 1.00 88.44 315 GLU A N 1
ATOM 2583 C CA . GLU A 1 315 ? 65.684 7.486 -94.735 1.00 88.44 315 GLU A CA 1
ATOM 2584 C C . GLU A 1 315 ? 65.463 8.599 -95.767 1.00 88.44 315 GLU A C 1
ATOM 2586 O O . GLU A 1 315 ? 66.030 8.551 -96.860 1.00 88.44 315 GLU A O 1
ATOM 2591 N N . LEU A 1 316 ? 64.716 9.646 -95.404 1.00 89.44 316 LEU A N 1
ATOM 2592 C CA . LEU A 1 316 ? 64.488 10.810 -96.258 1.00 89.44 316 LEU A CA 1
ATOM 2593 C C . LEU A 1 316 ? 65.794 11.552 -96.581 1.00 89.44 316 LEU A C 1
ATOM 2595 O O . LEU A 1 316 ? 66.040 11.890 -97.737 1.00 89.44 316 LEU A O 1
ATOM 2599 N N . GLU A 1 317 ? 66.650 11.796 -95.587 1.00 90.62 317 GLU A N 1
ATOM 2600 C CA . GLU A 1 317 ? 67.957 12.438 -95.792 1.00 90.62 317 GLU A CA 1
ATOM 2601 C C . GLU A 1 317 ? 68.920 11.565 -96.618 1.00 90.62 317 GLU A C 1
ATOM 2603 O O . GLU A 1 317 ? 69.736 12.083 -97.385 1.00 90.62 317 GLU A O 1
ATOM 2608 N N . ALA A 1 318 ? 68.832 10.236 -96.509 1.00 88.62 318 ALA A N 1
ATOM 2609 C CA . ALA A 1 318 ? 69.567 9.320 -97.379 1.00 88.62 318 ALA A CA 1
ATOM 2610 C C . ALA A 1 318 ? 69.059 9.394 -98.829 1.00 88.62 318 ALA A C 1
ATOM 2612 O O . ALA A 1 318 ? 69.862 9.503 -99.755 1.00 88.62 318 ALA A O 1
ATOM 2613 N N . ALA A 1 319 ? 67.739 9.416 -99.032 1.00 86.12 319 ALA A N 1
ATOM 2614 C CA . ALA A 1 319 ? 67.131 9.563 -100.352 1.00 86.12 319 ALA A CA 1
ATOM 2615 C C . ALA A 1 319 ? 67.478 10.911 -101.010 1.00 86.12 319 ALA A C 1
ATOM 2617 O O . ALA A 1 319 ? 67.776 10.950 -102.206 1.00 86.12 319 ALA A O 1
ATOM 2618 N N . LYS A 1 320 ? 67.505 12.009 -100.238 1.00 89.38 320 LYS A N 1
ATOM 2619 C CA . LYS A 1 320 ? 67.972 13.323 -100.717 1.00 89.38 320 LYS A CA 1
ATOM 2620 C C . LYS A 1 320 ? 69.418 13.266 -101.196 1.00 89.38 320 LYS A C 1
ATOM 2622 O O . LYS A 1 320 ? 69.680 13.691 -102.315 1.00 89.38 320 LYS A O 1
ATOM 2627 N N . ARG A 1 321 ? 70.327 12.675 -100.410 1.00 89.00 321 ARG A N 1
ATOM 2628 C CA . ARG A 1 321 ? 71.735 12.495 -100.810 1.00 89.00 321 ARG A CA 1
ATOM 2629 C C . ARG A 1 321 ? 71.880 11.709 -102.108 1.00 89.00 321 ARG A C 1
ATOM 2631 O O . ARG A 1 321 ? 72.593 12.148 -102.999 1.00 89.00 321 ARG A O 1
ATOM 2638 N N . ILE A 1 322 ? 71.155 10.599 -102.249 1.00 87.12 322 ILE A N 1
ATOM 2639 C CA . ILE A 1 322 ? 71.150 9.814 -103.493 1.00 87.12 322 ILE A CA 1
ATOM 2640 C C . ILE A 1 322 ? 70.640 10.665 -104.663 1.00 87.12 322 ILE A C 1
ATOM 2642 O O . ILE A 1 322 ? 71.206 10.624 -105.750 1.00 87.12 322 ILE A O 1
ATOM 2646 N N . THR A 1 323 ? 69.590 11.460 -104.450 1.00 86.25 323 THR A N 1
ATOM 2647 C CA . THR A 1 323 ? 69.036 12.343 -105.487 1.00 86.25 323 THR A CA 1
ATOM 2648 C C . THR A 1 323 ? 70.042 13.421 -105.902 1.00 86.25 323 THR A C 1
ATOM 2650 O O . THR A 1 323 ? 70.214 13.660 -107.094 1.00 86.25 323 THR A O 1
ATOM 2653 N N . GLU A 1 324 ? 70.743 14.036 -104.947 1.00 88.38 324 GLU A N 1
ATOM 2654 C CA . GLU A 1 324 ? 71.807 15.016 -105.205 1.00 88.38 324 GLU A CA 1
ATOM 2655 C C . GLU A 1 324 ? 72.996 14.396 -105.950 1.00 88.38 324 GLU A C 1
ATOM 2657 O O . GLU A 1 324 ? 73.497 14.990 -106.904 1.00 88.38 324 GLU A O 1
ATOM 2662 N N . GLU A 1 325 ? 73.422 13.188 -105.571 1.00 87.06 325 GLU A N 1
ATOM 2663 C CA . GLU A 1 325 ? 74.464 12.436 -106.280 1.00 87.06 325 GLU A CA 1
ATOM 2664 C C . GLU A 1 325 ? 74.045 12.116 -107.719 1.00 87.06 325 GLU A C 1
ATOM 2666 O O . GLU A 1 325 ? 74.824 12.323 -108.652 1.00 87.06 325 GLU A O 1
ATOM 2671 N N . VAL A 1 326 ? 72.803 11.664 -107.922 1.00 83.81 326 VAL A N 1
ATOM 2672 C CA . VAL A 1 326 ? 72.242 11.385 -109.252 1.00 83.81 326 VAL A CA 1
ATOM 2673 C C . VAL A 1 326 ? 72.169 12.657 -110.094 1.00 83.81 326 VAL A C 1
ATOM 2675 O O . VAL A 1 326 ? 72.565 12.626 -111.260 1.00 83.81 326 VAL A O 1
ATOM 2678 N N . GLU A 1 327 ? 71.719 13.780 -109.531 1.00 84.88 327 GLU A N 1
ATOM 2679 C CA . GLU A 1 327 ? 71.653 15.057 -110.249 1.00 84.88 327 GLU A CA 1
ATOM 2680 C C . GLU A 1 327 ? 73.061 15.589 -110.571 1.00 84.88 327 GLU A C 1
ATOM 2682 O O . GLU A 1 327 ? 73.313 16.040 -111.688 1.00 84.88 327 GLU A O 1
ATOM 2687 N N . GLY A 1 328 ? 74.023 15.441 -109.654 1.00 84.44 328 GLY A N 1
ATOM 2688 C CA . GLY A 1 328 ? 75.434 15.741 -109.905 1.00 84.44 328 GLY A CA 1
ATOM 2689 C C . GLY A 1 328 ? 76.032 14.875 -111.019 1.00 84.44 328 GLY A C 1
ATOM 2690 O O . GLY A 1 328 ? 76.715 15.381 -111.913 1.00 84.44 328 GLY A O 1
ATOM 2691 N N . CYS A 1 329 ? 75.727 13.574 -111.032 1.00 80.19 329 CYS A N 1
ATOM 2692 C CA . CYS A 1 329 ? 76.086 12.676 -112.127 1.00 80.19 329 CYS A CA 1
ATOM 2693 C C . CYS A 1 329 ? 75.438 13.101 -113.448 1.00 80.19 329 CYS A C 1
ATOM 2695 O O . CYS A 1 329 ? 76.114 13.109 -114.478 1.00 80.19 329 CYS A O 1
ATOM 2697 N N . LYS A 1 330 ? 74.155 13.465 -113.431 1.00 85.12 330 LYS A N 1
ATOM 2698 C CA . LYS A 1 330 ? 73.417 13.940 -114.604 1.00 85.12 330 LYS A CA 1
ATOM 2699 C C . LYS A 1 330 ? 74.044 15.207 -115.181 1.00 85.12 330 LYS A C 1
ATOM 2701 O O . LYS A 1 330 ? 74.295 15.247 -116.383 1.00 85.12 330 LYS A O 1
ATOM 2706 N N . GLU A 1 331 ? 74.373 16.199 -114.356 1.00 83.94 331 GLU A N 1
ATOM 2707 C CA . GLU A 1 331 ? 75.034 17.430 -114.810 1.00 83.94 331 GLU A CA 1
ATOM 2708 C C . GLU A 1 331 ? 76.460 17.176 -115.318 1.00 83.94 331 GLU A C 1
ATOM 2710 O O . GLU A 1 331 ? 76.849 17.699 -116.363 1.00 83.94 331 GLU A O 1
ATOM 2715 N N . MET A 1 332 ? 77.226 16.289 -114.675 1.00 84.62 332 MET A N 1
ATOM 2716 C CA . MET A 1 332 ? 78.522 15.841 -115.197 1.00 84.62 332 MET A CA 1
ATOM 2717 C C . MET A 1 332 ? 78.384 15.176 -116.576 1.00 84.62 332 MET A C 1
ATOM 2719 O O . MET A 1 332 ? 79.156 15.479 -117.488 1.00 84.62 332 MET A O 1
ATOM 2723 N N . TRP A 1 333 ? 77.407 14.281 -116.755 1.00 79.75 333 TRP A N 1
ATOM 2724 C CA . TRP A 1 333 ? 77.138 13.632 -118.042 1.00 79.75 333 TRP A CA 1
ATOM 2725 C C . TRP A 1 333 ? 76.667 14.622 -119.102 1.00 79.75 333 TRP A C 1
ATOM 2727 O O . TRP A 1 333 ? 77.097 14.524 -120.252 1.00 79.75 333 TRP A O 1
ATOM 2737 N N . LYS A 1 334 ? 75.842 15.601 -118.731 1.00 78.75 334 LYS A N 1
ATOM 2738 C CA . LYS A 1 334 ? 75.407 16.693 -119.605 1.00 78.75 334 LYS A CA 1
ATOM 2739 C C . LYS A 1 334 ? 76.594 17.541 -120.047 1.00 78.75 334 LYS A C 1
ATOM 2741 O O . LYS A 1 334 ? 76.774 17.735 -121.244 1.00 78.75 334 LYS A O 1
ATOM 2746 N N . HIS A 1 335 ? 77.471 17.941 -119.127 1.00 77.88 335 HIS A N 1
ATOM 2747 C CA . HIS A 1 335 ? 78.716 18.637 -119.456 1.00 77.88 335 HIS A CA 1
ATOM 2748 C C . HIS A 1 335 ? 79.634 17.807 -120.350 1.00 77.88 335 HIS A C 1
ATOM 2750 O O . HIS A 1 335 ? 80.156 18.326 -121.330 1.00 77.88 335 HIS A O 1
ATOM 2756 N N . ARG A 1 336 ? 79.815 16.513 -120.063 1.00 76.75 336 ARG A N 1
ATOM 2757 C CA . ARG A 1 336 ? 80.633 15.618 -120.892 1.00 76.75 336 ARG A CA 1
ATOM 2758 C C . ARG A 1 336 ? 80.044 15.453 -122.291 1.00 76.75 336 ARG A C 1
ATOM 2760 O O . ARG A 1 336 ? 80.795 15.474 -123.259 1.00 76.75 336 ARG A O 1
ATOM 2767 N N . SER A 1 337 ? 78.722 15.348 -122.394 1.00 69.56 337 SER A N 1
ATOM 2768 C CA . SER A 1 337 ? 78.003 15.283 -123.669 1.00 69.56 337 SER A CA 1
ATOM 2769 C C . SER A 1 337 ? 78.153 16.586 -124.446 1.00 69.56 337 SER A C 1
ATOM 2771 O O . SER A 1 337 ? 78.500 16.536 -125.616 1.00 69.56 337 SER A O 1
ATOM 2773 N N . ILE A 1 338 ? 77.998 17.748 -123.800 1.00 69.88 338 ILE A N 1
ATOM 2774 C CA . ILE A 1 338 ? 78.242 19.065 -124.409 1.00 69.88 338 ILE A CA 1
ATOM 2775 C C . ILE A 1 338 ? 79.701 19.192 -124.868 1.00 69.88 338 ILE A C 1
ATOM 2777 O O . ILE A 1 338 ? 79.940 19.609 -125.993 1.00 69.88 338 ILE A O 1
ATOM 2781 N N . SER A 1 339 ? 80.681 18.780 -124.059 1.00 67.81 339 SER A N 1
ATOM 2782 C CA . SER A 1 339 ? 82.102 18.801 -124.438 1.00 67.81 339 SER A CA 1
ATOM 2783 C C . SER A 1 339 ? 82.424 17.842 -125.587 1.00 67.81 339 SER A C 1
ATOM 2785 O O . SER A 1 339 ? 83.224 18.180 -126.452 1.00 67.81 339 SER A O 1
ATOM 2787 N N . MET A 1 340 ? 81.791 16.665 -125.638 1.00 62.88 340 MET A N 1
ATOM 2788 C CA . MET A 1 340 ? 81.899 15.753 -126.783 1.00 62.88 340 MET A CA 1
ATOM 2789 C C . MET A 1 340 ? 81.206 16.313 -128.035 1.00 62.88 340 MET A C 1
ATOM 2791 O O . MET A 1 340 ? 81.692 16.117 -129.147 1.00 62.88 340 MET A O 1
ATOM 2795 N N . LEU A 1 341 ? 80.101 17.040 -127.858 1.00 56.69 341 LEU A N 1
ATOM 2796 C CA . LEU A 1 341 ? 79.344 17.699 -128.926 1.00 56.69 341 LEU A CA 1
ATOM 2797 C C . LEU A 1 341 ? 79.957 19.041 -129.361 1.00 56.69 341 LEU A C 1
ATOM 2799 O O . LEU A 1 341 ? 79.651 19.510 -130.451 1.00 56.69 341 LEU A O 1
ATOM 2803 N N . GLY A 1 342 ? 80.903 19.604 -128.602 1.00 50.81 342 GLY A N 1
ATOM 2804 C CA . GLY A 1 342 ? 81.734 20.753 -128.991 1.00 50.81 342 GLY A CA 1
ATOM 2805 C C . GLY A 1 342 ? 82.676 20.482 -130.176 1.00 50.81 342 GLY A C 1
ATOM 2806 O O . GLY A 1 342 ? 83.398 21.372 -130.617 1.00 50.81 342 GLY A O 1
ATOM 2807 N N . HIS A 1 343 ? 82.668 19.261 -130.719 1.00 47.28 343 HIS A N 1
ATOM 2808 C CA . HIS A 1 343 ? 83.284 18.910 -132.003 1.00 47.28 343 HIS A CA 1
ATOM 2809 C C . HIS A 1 343 ? 82.274 18.660 -133.134 1.00 47.28 343 HIS A C 1
ATOM 2811 O O . HIS A 1 343 ? 82.678 18.306 -134.237 1.00 47.28 343 HIS A O 1
ATOM 2817 N N . TRP A 1 344 ? 80.977 18.844 -132.884 1.00 45.00 344 TRP A N 1
ATOM 2818 C CA . TRP A 1 344 ? 79.896 18.545 -133.823 1.00 45.00 344 TRP A CA 1
ATOM 2819 C C . TRP A 1 344 ? 78.854 19.676 -133.833 1.00 45.00 344 TRP A C 1
ATOM 2821 O O . TRP A 1 344 ? 77.674 19.471 -133.550 1.00 45.00 344 TRP A O 1
ATOM 2831 N N . GLU A 1 345 ? 79.268 20.886 -134.216 1.00 41.41 345 GLU A N 1
ATOM 2832 C CA . GLU A 1 345 ? 78.335 21.891 -134.740 1.00 41.41 345 GLU A CA 1
ATOM 2833 C C . GLU A 1 345 ? 77.771 21.380 -136.076 1.00 41.41 345 GLU A C 1
ATOM 2835 O O . GLU A 1 345 ? 78.315 21.715 -137.122 1.00 41.41 345 GLU A O 1
ATOM 2840 N N . THR A 1 346 ? 76.761 20.493 -136.063 1.00 50.97 346 THR A N 1
ATOM 2841 C CA . THR A 1 346 ? 75.786 20.281 -137.172 1.00 50.97 346 THR A CA 1
ATOM 2842 C C . THR A 1 346 ? 74.713 19.196 -136.934 1.00 50.97 346 THR A C 1
ATOM 2844 O O . THR A 1 346 ? 74.141 18.694 -137.900 1.00 50.97 346 THR A O 1
ATOM 2847 N N . LEU A 1 347 ? 74.332 18.836 -135.697 1.00 45.72 347 LEU A N 1
ATOM 2848 C CA . LEU A 1 347 ? 73.199 17.908 -135.490 1.00 45.72 347 LEU A CA 1
ATOM 2849 C C . LEU A 1 347 ? 72.149 18.424 -134.491 1.00 45.72 347 LEU A C 1
ATOM 2851 O O . LEU A 1 347 ? 72.312 18.342 -133.282 1.00 45.72 347 LEU A O 1
ATOM 2855 N N . SER A 1 348 ? 71.061 18.948 -135.068 1.00 49.25 348 SER A N 1
ATOM 2856 C CA . SER A 1 348 ? 69.658 18.932 -134.615 1.00 49.25 348 SER A CA 1
ATOM 2857 C C . SER A 1 348 ? 69.377 18.530 -133.152 1.00 49.25 348 SER A C 1
ATOM 2859 O O . SER A 1 348 ? 69.491 17.364 -132.774 1.00 49.25 348 SER A O 1
ATOM 2861 N N . TYR A 1 349 ? 68.841 19.486 -132.385 1.00 52.00 349 TYR A N 1
ATOM 2862 C CA . TYR A 1 349 ? 68.382 19.395 -130.987 1.00 52.00 349 TYR A CA 1
ATOM 2863 C C . TYR A 1 349 ? 67.225 18.403 -130.700 1.00 52.00 349 TYR A C 1
ATOM 2865 O O . TYR A 1 349 ? 66.759 18.333 -129.567 1.00 52.00 349 TYR A O 1
ATOM 2873 N N . GLY A 1 350 ? 66.772 17.599 -131.668 1.00 57.97 350 GLY A N 1
ATOM 2874 C CA . GLY A 1 350 ? 65.598 16.723 -131.508 1.00 57.97 350 GLY A CA 1
ATOM 2875 C C . GLY A 1 350 ? 65.744 15.569 -130.502 1.00 57.97 350 GLY A C 1
ATOM 2876 O O . GLY A 1 350 ? 64.747 15.099 -129.970 1.00 57.97 350 GLY A O 1
ATOM 2877 N N . TRP A 1 351 ? 66.961 15.112 -130.188 1.00 60.47 351 TRP A N 1
ATOM 2878 C CA . TRP A 1 351 ? 67.148 13.973 -129.271 1.00 60.47 351 TRP A CA 1
ATOM 2879 C C . TRP A 1 351 ? 67.031 14.346 -127.782 1.00 60.47 351 TRP A C 1
ATOM 2881 O O . TRP A 1 351 ? 66.822 13.464 -126.949 1.00 60.47 351 TRP A O 1
ATOM 2891 N N . LEU A 1 352 ? 67.158 15.636 -127.440 1.00 58.12 352 LEU A N 1
ATOM 2892 C CA . LEU A 1 352 ? 67.059 16.101 -126.054 1.00 58.12 352 LEU A CA 1
ATOM 2893 C C . LEU A 1 352 ? 65.600 16.080 -125.561 1.00 58.12 352 LEU A C 1
ATOM 2895 O O . LEU A 1 352 ? 65.353 15.653 -124.437 1.00 58.12 352 LEU A O 1
ATOM 2899 N N . GLU A 1 353 ? 64.640 16.445 -126.422 1.00 58.88 353 GLU A N 1
ATOM 2900 C CA . GLU A 1 353 ? 63.199 16.373 -126.115 1.00 58.88 353 GLU A CA 1
ATOM 2901 C C . GLU A 1 353 ? 62.723 14.922 -125.913 1.00 58.88 353 GLU A C 1
ATOM 2903 O O . GLU A 1 353 ? 61.953 14.642 -124.990 1.00 58.88 353 GLU A O 1
ATOM 2908 N N . ASP A 1 354 ? 63.240 13.974 -126.703 1.00 61.38 354 ASP A N 1
ATOM 2909 C CA . ASP A 1 354 ? 62.925 12.547 -126.545 1.00 61.38 354 ASP A CA 1
ATOM 2910 C C . ASP A 1 354 ? 63.461 11.981 -125.218 1.00 61.38 354 ASP A C 1
ATOM 2912 O O . ASP A 1 354 ? 62.799 11.168 -124.566 1.00 61.38 354 ASP A O 1
ATOM 2916 N N . PHE A 1 355 ? 64.645 12.417 -124.776 1.00 63.28 355 PHE A N 1
ATOM 2917 C CA . PHE A 1 355 ? 65.224 11.964 -123.509 1.00 63.28 355 PHE A CA 1
ATOM 2918 C C . PHE A 1 355 ? 64.459 12.518 -122.299 1.00 63.28 355 PHE A C 1
ATOM 2920 O O . PHE A 1 355 ? 64.213 11.794 -121.333 1.00 63.28 355 PHE A O 1
ATOM 2927 N N . GLU A 1 356 ? 64.032 13.780 -122.361 1.00 58.66 356 GLU A N 1
ATOM 2928 C CA . GLU A 1 356 ? 63.288 14.440 -121.285 1.00 58.66 356 GLU A CA 1
ATOM 2929 C C . GLU A 1 356 ? 61.866 13.863 -121.139 1.00 58.66 356 GLU A C 1
ATOM 2931 O O . GLU A 1 356 ? 61.399 13.647 -120.017 1.00 58.66 356 GLU A O 1
ATOM 2936 N N . SER A 1 357 ? 61.229 13.480 -122.256 1.00 64.06 357 SER A N 1
ATOM 2937 C CA . SER A 1 357 ? 59.951 12.753 -122.264 1.00 64.06 357 SER A CA 1
ATOM 2938 C C . SER A 1 357 ? 60.063 11.349 -121.651 1.00 64.06 357 SER A C 1
ATOM 2940 O O . SER A 1 357 ? 59.227 10.951 -120.834 1.00 64.06 357 SER A O 1
ATOM 2942 N N . VAL A 1 358 ? 61.127 10.602 -121.977 1.00 60.81 358 VAL A N 1
ATOM 2943 C CA . VAL A 1 358 ? 61.359 9.259 -121.415 1.00 60.81 358 VAL A CA 1
ATOM 2944 C C . VAL A 1 358 ? 61.689 9.331 -119.922 1.00 60.81 358 VAL A C 1
ATOM 2946 O O . VAL A 1 358 ? 61.157 8.531 -119.154 1.00 60.81 358 VAL A O 1
ATOM 2949 N N . TYR A 1 359 ? 62.495 10.308 -119.495 1.00 60.78 359 TYR A N 1
ATOM 2950 C CA . TYR A 1 359 ? 62.875 10.483 -118.092 1.00 60.78 359 TYR A CA 1
ATOM 2951 C C . TYR A 1 359 ? 61.671 10.853 -117.206 1.00 60.78 359 TYR A C 1
ATOM 2953 O O . TYR A 1 359 ? 61.447 10.210 -116.176 1.00 60.78 359 TYR A O 1
ATOM 2961 N N . GLN A 1 360 ? 60.840 11.809 -117.644 1.00 59.47 360 GLN A N 1
ATOM 2962 C CA . GLN A 1 360 ? 59.589 12.180 -116.963 1.00 59.47 360 GLN A CA 1
ATOM 2963 C C . GLN A 1 360 ? 58.600 11.002 -116.877 1.00 59.47 360 GLN A C 1
ATOM 2965 O O . GLN A 1 360 ? 57.960 10.810 -115.844 1.00 59.47 360 GLN A O 1
ATOM 2970 N N . GLY A 1 361 ? 58.515 10.164 -117.919 1.00 57.06 361 GLY A N 1
ATOM 2971 C CA . GLY A 1 361 ? 57.658 8.974 -117.925 1.00 57.06 361 GLY A CA 1
ATOM 2972 C C . GLY A 1 361 ? 58.104 7.877 -116.948 1.00 57.06 361 GLY A C 1
ATOM 2973 O O . GLY A 1 361 ? 57.266 7.213 -116.339 1.00 57.06 361 GLY A O 1
ATOM 2974 N N . SER A 1 362 ? 59.415 7.701 -116.760 1.00 53.94 362 SER A N 1
ATOM 2975 C CA . SER A 1 362 ? 59.979 6.629 -115.924 1.00 53.94 362 SER A CA 1
ATOM 2976 C C . SER A 1 362 ? 59.942 6.885 -114.414 1.00 53.94 362 SER A C 1
ATOM 2978 O O . SER A 1 362 ? 59.985 5.929 -113.644 1.00 53.94 362 SER A O 1
ATOM 2980 N N . ILE A 1 363 ? 59.826 8.143 -113.975 1.00 49.88 363 ILE A N 1
ATOM 2981 C CA . ILE A 1 363 ? 59.760 8.490 -112.543 1.00 49.88 363 ILE A CA 1
ATOM 2982 C C . ILE A 1 363 ? 58.366 8.213 -111.951 1.00 49.88 363 ILE A C 1
ATOM 2984 O O . ILE A 1 363 ? 58.234 8.030 -110.744 1.00 49.88 363 ILE A O 1
ATOM 2988 N N . ILE A 1 364 ? 57.323 8.127 -112.785 1.00 50.12 364 ILE A N 1
ATOM 2989 C CA . ILE A 1 364 ? 55.935 8.047 -112.305 1.00 50.12 364 ILE A CA 1
ATOM 2990 C C . ILE A 1 364 ? 55.413 6.602 -112.218 1.00 50.12 364 ILE A C 1
ATOM 2992 O O . ILE A 1 364 ? 54.559 6.330 -111.378 1.00 50.12 364 ILE A O 1
ATOM 2996 N N . VAL A 1 365 ? 55.935 5.639 -112.989 1.00 46.59 365 VAL A N 1
ATOM 2997 C CA . VAL A 1 365 ? 55.544 4.220 -112.860 1.00 46.59 365 VAL A CA 1
ATOM 2998 C C . VAL A 1 365 ? 56.699 3.321 -113.303 1.00 46.59 365 VAL A C 1
ATOM 3000 O O . VAL A 1 365 ? 57.201 3.473 -114.413 1.00 46.59 365 VAL A O 1
ATOM 3003 N N . GLY A 1 366 ? 57.099 2.355 -112.469 1.00 47.56 366 GLY A N 1
ATOM 3004 C CA . GLY A 1 366 ? 58.114 1.344 -112.791 1.00 47.56 366 GLY A CA 1
ATOM 3005 C C . GLY A 1 366 ? 57.727 0.463 -113.986 1.00 47.56 366 GLY A C 1
ATOM 3006 O O . GLY A 1 366 ? 57.228 -0.647 -113.810 1.00 47.56 366 GLY A O 1
ATOM 3007 N N . VAL A 1 367 ? 57.954 0.959 -115.207 1.00 44.91 367 VAL A N 1
ATOM 3008 C CA . VAL A 1 367 ? 57.620 0.290 -116.471 1.00 44.91 367 VAL A CA 1
ATOM 3009 C C . VAL A 1 367 ? 58.817 0.295 -117.426 1.00 44.91 367 VAL A C 1
ATOM 3011 O O . VAL A 1 367 ? 59.534 1.277 -117.590 1.00 44.91 367 VAL A O 1
ATOM 3014 N N . ASN A 1 368 ? 59.004 -0.866 -118.055 1.00 54.34 368 ASN A N 1
ATOM 3015 C CA . ASN A 1 368 ? 60.067 -1.253 -118.977 1.00 54.34 368 ASN A CA 1
ATOM 3016 C C . ASN A 1 368 ? 60.385 -0.230 -120.086 1.00 54.34 368 ASN A C 1
ATOM 3018 O O . ASN A 1 368 ? 59.495 0.200 -120.819 1.00 54.34 368 ASN A O 1
ATOM 3022 N N . LEU A 1 369 ? 61.685 0.034 -120.290 1.00 52.03 369 LEU A N 1
ATOM 3023 C CA . LEU A 1 369 ? 62.226 0.862 -121.377 1.00 52.03 369 LEU A CA 1
ATOM 3024 C C . LEU A 1 369 ? 61.654 0.478 -122.761 1.00 52.03 369 LEU A C 1
ATOM 3026 O O . LEU A 1 369 ? 61.693 -0.716 -123.111 1.00 52.03 369 LEU A O 1
ATOM 3030 N N . PRO A 1 370 ? 61.215 1.465 -123.576 1.00 63.69 370 PRO A N 1
ATOM 3031 C CA . PRO A 1 370 ? 60.722 1.251 -124.934 1.00 63.69 370 PRO A CA 1
ATOM 3032 C C . PRO A 1 370 ? 61.720 0.494 -125.817 1.00 63.69 370 PRO A C 1
ATOM 3034 O O . PRO A 1 370 ? 62.921 0.775 -125.826 1.00 63.69 370 PRO A O 1
ATOM 3037 N N . THR A 1 371 ? 61.211 -0.443 -126.620 1.00 61.44 371 THR A N 1
ATOM 3038 C CA . THR A 1 371 ? 61.991 -1.387 -127.443 1.00 61.44 371 THR A CA 1
ATOM 3039 C C . THR A 1 371 ? 63.029 -0.709 -128.348 1.00 61.44 371 THR A C 1
ATOM 3041 O O . THR A 1 371 ? 64.097 -1.271 -128.579 1.00 61.44 371 THR A O 1
ATOM 3044 N N . LYS A 1 372 ? 62.765 0.520 -128.813 1.00 63.84 372 LYS A N 1
ATOM 3045 C CA . LYS A 1 372 ? 63.697 1.298 -129.649 1.00 63.84 372 LYS A CA 1
ATOM 3046 C C . LYS A 1 372 ? 64.927 1.800 -128.879 1.00 63.84 372 LYS A C 1
ATOM 3048 O O . LYS A 1 372 ? 66.029 1.746 -129.412 1.00 63.84 372 LYS A O 1
ATOM 3053 N N . VAL A 1 373 ? 64.765 2.202 -127.617 1.00 56.50 373 VAL A N 1
ATOM 3054 C CA . VAL A 1 373 ? 65.878 2.641 -126.755 1.00 56.50 373 VAL A CA 1
ATOM 3055 C C . VAL A 1 373 ? 66.731 1.438 -126.338 1.00 56.50 373 VAL A C 1
ATOM 3057 O O . VAL A 1 373 ? 67.957 1.503 -126.357 1.00 56.50 373 VAL A O 1
ATOM 3060 N N . ARG A 1 374 ? 66.097 0.283 -126.083 1.00 59.59 374 ARG A N 1
ATOM 3061 C CA . ARG A 1 374 ? 66.803 -0.989 -125.842 1.00 59.59 374 ARG A CA 1
ATOM 3062 C C . ARG A 1 374 ? 67.635 -1.434 -127.051 1.00 59.59 374 ARG A C 1
ATOM 3064 O O . ARG A 1 374 ? 68.752 -1.909 -126.878 1.00 59.59 374 ARG A O 1
ATOM 3071 N N . ALA A 1 375 ? 67.117 -1.257 -128.269 1.00 62.59 375 ALA A N 1
ATOM 3072 C CA . ALA A 1 375 ? 67.851 -1.566 -129.496 1.00 62.59 375 ALA A CA 1
ATOM 3073 C C . ALA A 1 375 ? 69.075 -0.652 -129.697 1.00 62.59 375 ALA A C 1
ATOM 3075 O O . ALA A 1 375 ? 70.120 -1.131 -130.128 1.00 62.59 375 ALA A O 1
ATOM 3076 N N . PHE A 1 376 ? 68.978 0.629 -129.323 1.00 65.06 376 PHE A N 1
ATOM 3077 C CA . PHE A 1 376 ? 70.096 1.574 -129.386 1.00 65.06 376 PHE A CA 1
ATOM 3078 C C . PHE A 1 376 ? 71.237 1.197 -128.423 1.00 65.06 376 PHE A C 1
ATOM 3080 O O . PHE A 1 376 ? 72.386 1.079 -128.849 1.00 65.06 376 PHE A O 1
ATOM 3087 N N . PHE A 1 377 ? 70.931 0.913 -127.150 1.00 58.09 377 PHE A N 1
ATOM 3088 C CA . PHE A 1 377 ? 71.952 0.511 -126.170 1.00 58.09 377 PHE A CA 1
ATOM 3089 C C . PHE A 1 377 ? 72.558 -0.871 -126.461 1.00 58.09 377 PHE A C 1
ATOM 3091 O O . PHE A 1 377 ? 73.768 -1.045 -126.317 1.00 58.09 377 PHE A O 1
ATOM 3098 N N . ASN A 1 378 ? 71.765 -1.829 -126.952 1.00 59.94 378 ASN A N 1
ATOM 3099 C CA . ASN A 1 378 ? 72.290 -3.130 -127.384 1.00 59.94 378 ASN A CA 1
ATOM 3100 C C . ASN A 1 378 ? 73.172 -3.017 -128.640 1.00 59.94 378 ASN A C 1
ATOM 3102 O O . ASN A 1 378 ? 74.129 -3.774 -128.783 1.00 59.94 378 ASN A O 1
ATOM 3106 N N . GLY A 1 379 ? 72.893 -2.060 -129.531 1.00 55.12 379 GLY A N 1
ATOM 3107 C CA . GLY A 1 379 ? 73.776 -1.735 -130.652 1.00 55.12 379 GLY A CA 1
ATOM 3108 C C . GLY A 1 379 ? 75.116 -1.168 -130.182 1.00 55.12 379 GLY A C 1
ATOM 3109 O O . GLY A 1 379 ? 76.156 -1.612 -130.648 1.00 55.12 379 GLY A O 1
ATOM 3110 N N . TYR A 1 380 ? 75.105 -0.256 -129.205 1.00 51.47 380 TYR A N 1
ATOM 3111 C CA . TYR A 1 380 ? 76.313 0.403 -128.691 1.00 51.47 380 TYR A CA 1
ATOM 3112 C C . TYR A 1 380 ? 77.212 -0.524 -127.849 1.00 51.47 380 TYR A C 1
ATOM 3114 O O . TYR A 1 380 ? 78.441 -0.398 -127.869 1.00 51.47 380 TYR A O 1
ATOM 3122 N N . HIS A 1 381 ? 76.622 -1.494 -127.139 1.00 50.72 381 HIS A N 1
ATOM 3123 C CA . HIS A 1 381 ? 77.389 -2.467 -126.357 1.00 50.72 381 HIS A CA 1
ATOM 3124 C C . HIS A 1 381 ? 78.133 -3.480 -127.247 1.00 50.72 381 HIS A C 1
ATOM 3126 O O . HIS A 1 381 ? 79.242 -3.892 -126.913 1.00 50.72 381 HIS A O 1
ATOM 3132 N N . ASN A 1 382 ? 77.580 -3.804 -128.421 1.00 51.97 382 ASN A N 1
ATOM 3133 C CA . ASN A 1 382 ? 78.190 -4.742 -129.368 1.00 51.97 382 ASN A CA 1
ATOM 3134 C C . ASN A 1 382 ? 79.319 -4.119 -130.214 1.00 51.97 382 ASN A C 1
ATOM 3136 O O . ASN A 1 382 ? 80.167 -4.849 -130.720 1.00 51.97 382 ASN A O 1
ATOM 3140 N N . THR A 1 383 ? 79.393 -2.788 -130.334 1.00 51.66 383 THR A N 1
ATOM 3141 C CA . THR A 1 383 ? 80.472 -2.095 -131.074 1.00 51.66 383 THR A CA 1
ATOM 3142 C C . THR A 1 383 ? 81.696 -1.766 -130.209 1.00 51.66 383 THR A C 1
ATOM 3144 O O . THR A 1 383 ? 82.745 -1.415 -130.741 1.00 51.66 383 THR A O 1
ATOM 3147 N N . THR A 1 384 ? 81.599 -1.891 -128.881 1.00 49.00 384 THR A N 1
ATOM 3148 C CA . THR A 1 384 ? 82.674 -1.537 -127.929 1.00 49.00 384 THR A CA 1
ATOM 3149 C C . THR A 1 384 ? 83.445 -2.738 -127.360 1.00 49.00 384 THR A C 1
ATOM 3151 O O . THR A 1 384 ? 84.392 -2.545 -126.606 1.00 49.00 384 THR A O 1
ATOM 3154 N N . GLN A 1 385 ? 83.127 -3.971 -127.782 1.00 49.19 385 GLN A N 1
ATOM 3155 C CA . GLN A 1 385 ? 83.909 -5.190 -127.485 1.00 49.19 385 GLN A CA 1
ATOM 3156 C C . GLN A 1 385 ? 84.787 -5.674 -128.664 1.00 49.19 385 GLN A C 1
ATOM 3158 O O . GLN A 1 385 ? 85.215 -6.823 -128.694 1.00 49.19 385 GLN A O 1
ATOM 3163 N N . GLY A 1 386 ? 85.076 -4.804 -129.640 1.00 50.16 386 GLY A N 1
ATOM 3164 C CA . GLY A 1 386 ? 85.743 -5.155 -130.903 1.00 50.16 386 GLY A CA 1
ATOM 3165 C C . GLY A 1 386 ? 87.064 -4.434 -131.202 1.00 50.16 386 GLY A C 1
ATOM 3166 O O . GLY A 1 386 ? 87.295 -4.110 -132.357 1.00 50.16 386 GLY A O 1
ATOM 3167 N N . VAL A 1 387 ? 87.903 -4.159 -130.198 1.00 41.16 387 VAL A N 1
ATOM 3168 C CA . VAL A 1 387 ? 89.346 -3.820 -130.297 1.00 41.16 387 VAL A CA 1
ATOM 3169 C C . VAL A 1 387 ? 89.907 -4.224 -128.924 1.00 41.16 387 VAL A C 1
ATOM 3171 O O . VAL A 1 387 ? 89.548 -3.598 -127.940 1.00 41.16 387 VAL A O 1
ATOM 3174 N N . GLY A 1 388 ? 90.606 -5.329 -128.682 1.00 37.22 388 GLY A N 1
ATOM 3175 C CA . GLY A 1 388 ? 91.739 -5.944 -129.362 1.00 37.22 388 GLY A CA 1
ATOM 3176 C C . GLY A 1 388 ? 92.736 -6.296 -128.243 1.00 37.22 388 GLY A C 1
ATOM 3177 O O . GLY A 1 388 ? 93.141 -5.384 -127.535 1.00 37.22 388 GLY A O 1
ATOM 3178 N N . ASN A 1 389 ? 92.999 -7.601 -128.077 1.00 41.59 389 ASN A N 1
ATOM 3179 C CA . ASN A 1 389 ? 94.058 -8.303 -127.318 1.00 41.59 389 ASN A CA 1
ATOM 3180 C C . ASN A 1 389 ? 94.835 -7.595 -126.200 1.00 41.59 389 ASN A C 1
ATOM 3182 O O . ASN A 1 389 ? 95.562 -6.623 -126.499 1.00 41.59 389 ASN A O 1
#

Secondary structure (DSSP, 8-state):
-B--PPEE---SEEEEEETTBSSEEEEETTEEEEE-HHHHHHHH---EEPPPS----B-----S-HHHHHHHHHHHHTEEEEEGGGS--------HHHHHHHHTT--------PPPP-S--HHHHHHHHHHHHHHHHHHHHHHHHHHHHHHHHHHHHHHHHHHHHHHHHHHHHHS-HHHHHHHHHHHHHHHHHHHHHHHHHHHHHHHHHHHHHHHHHHHHHHHHHHHHHHHHHHHHHHHHHHHHHHHHHHHHHHHHHHHHHHHHHHHHHHHHHHHHHHHHHHHHHHHHHHHHHHHHHHHHHHHHHHHHHHHHHHHHHHHHHHHHHHHHHHHHHHHHHHHHHTT-TT--THHHHHHHHHHHHHHHS--PPPHHHHHHHHHHHHHSS-S--